Protein AF-A0A3D3K4V1-F1 (afdb_monomer_lite)

Sequence (475 aa):
MKRNLATLALAALLCLAAACSKDDTPRWQLPTEELTGKTLVVTLNGDRLERGSAQLALSAGSTATLALRGVVNGYASIEVPVALSRLADGGTGFAGSRALPAPALTRTDASAEGPATFDLEVEGRLAADGEEAPAQIGLTLRLTTEGSGGLTGEWPLSRTIYASADRTDAIADRAPLRLVWSAADPAAPNAGQLAKLGSVLGSRLLGEVLASVTLEADGNLTASYHPGLVTDRMRHPETGEWVSTREFMEQSGGTELFGDELSYWIFQALFSTTPTVDPYPRRWIASPRGLVTWYVADGRIYLLPDTERIVRQATGDDALAGSILALLRNLREMDDEALRTTIGELGESLGADLSGIEPALLREVLGWLDTGIPMRYEQQADGLKLYVDRTMAEPFMRAVLGFMPQLDRLFGELAAQKPMMGMIFYLLGFENFTALQGIWTDNTADFELALHFGGPAAEASRLAAPLPRPTDAGD

Foldseek 3Di:
DVVVVVVVVVVVVVVVPPPPDDDDQDPDDFDPDKAAAQQEWEDEQNHTDRDWIWGWADDDRQKIWIWIAPPDFLDRIEIWIWGWDQDPQRKIKIWTKAFFPFGFHPDPYRHDPDDGQKIKIKIWIDHHPPDRDHIYIYIYIFGDCQWCVPVAFKFFQFWFFAPDLVDLVHGDPFQQKAWDWAWPDPVDFAQRLVRSLCSQLVSQQCLQFFTIWGCHRRQKIKTFTDPDGDLQWDQDPPQRDIDGLVVVCVVVVVCVVQVDSVSVSSVCSRPPSPRTHDYDDDHTDMDDIPQWGWTDDPQWIFTAGPLLVVLCVVVVDPVSSVVVVVVLVCLQVDDQVVNQVVQVVVCVVLVFPQNLQGSVLVNVVSSCNRRGDIWHWDDDPWWIKTKDWLVSCVSVCSRQLRCFVVVQVVLVVVCVVPVVSCCVCVSSRHDGSNVVVCNSPPITDITMIMRHTTDPPPVVVVVPDPDDDPPPPDD

Secondary structure (DSSP, 8-state):
-THHHHHHHHHHHHGGGS--SSS--------SSPEEGGGEEEEETTEEESS-EEEEEEEETTEEEEEEES-STTBSEEEEEEEEEE-TTS-EEEEEEEEE-S-BTT-S----SSS-SEEEEEEEEEPPTT----EEEEEEEEE-HHHHTT--EEEEBP-B-EEETTEEEEE-TT-SEEEEEEESSTTS--SHHHHHHHHHHHHHHHHHHEEEEEE-TTSBEEEEE-SS---SEEE-TTT--EEEHHHHHHHHTHHHHHSSHHHHHHHHHHH---SB--PPS---EEPPTTSEEEEEETTEEEEEE-HHHHHHHHHS-HHHHHHHHHHHHHHHH--HHHHHHHHHHHHHHHT---TT--HHHHHHHHHHHHH-EEEEEEEETTEEEEEEEHHHHHHHHHHHHHTHHHHHHHHHHHHTT-GGGGGHHHHHTSS-TTHHHHHHHHSEEEEEEEEEEE-HHHHHHHHTSPPPPPP----

pLDDT: mean 84.17, std 16.2, range [28.75, 98.0]

Radius of gyration: 28.07 Å; chains: 1; bounding box: 81×47×78 Å

Structure (mmCIF, N/CA/C/O backbone):
data_AF-A0A3D3K4V1-F1
#
_entry.id   AF-A0A3D3K4V1-F1
#
loop_
_atom_site.group_PDB
_atom_site.id
_atom_site.type_symbol
_atom_site.label_atom_id
_atom_site.label_alt_id
_atom_site.label_comp_id
_atom_site.label_asym_id
_atom_site.label_entity_id
_atom_site.label_seq_id
_atom_site.pdbx_PDB_ins_code
_atom_site.Cartn_x
_atom_site.Cartn_y
_atom_site.Cartn_z
_atom_site.occupancy
_atom_site.B_iso_or_equiv
_atom_site.auth_seq_id
_atom_site.auth_comp_id
_atom_site.auth_asym_id
_atom_site.auth_atom_id
_atom_site.pdbx_PDB_model_num
ATOM 1 N N . MET A 1 1 ? -4.622 -23.208 23.877 1.00 39.91 1 MET A N 1
ATOM 2 C CA . MET A 1 1 ? -5.216 -21.920 24.314 1.00 39.91 1 MET A CA 1
ATOM 3 C C . MET A 1 1 ? -6.752 -21.933 24.454 1.00 39.91 1 MET A C 1
ATOM 5 O O . MET A 1 1 ? -7.332 -20.884 24.673 1.00 39.91 1 MET A O 1
ATOM 9 N N . LYS A 1 2 ? -7.436 -23.095 24.459 1.00 30.39 2 LYS A N 1
ATOM 10 C CA . LYS A 1 2 ? -8.906 -23.190 24.648 1.00 30.39 2 LYS A CA 1
ATOM 11 C C . LYS A 1 2 ? -9.400 -22.974 26.096 1.00 30.39 2 LYS A C 1
ATOM 13 O O . LYS A 1 2 ? -10.595 -22.827 26.311 1.00 30.39 2 LYS A O 1
ATOM 18 N N . ARG A 1 3 ? -8.502 -22.957 27.093 1.00 28.75 3 ARG A N 1
ATOM 19 C CA . ARG A 1 3 ? -8.865 -22.856 28.523 1.00 28.75 3 ARG A CA 1
ATOM 20 C C . ARG A 1 3 ? -9.241 -21.444 28.987 1.00 28.75 3 ARG A C 1
ATOM 22 O O . ARG A 1 3 ? -9.961 -21.358 29.968 1.00 28.75 3 ARG A O 1
ATOM 29 N N . ASN A 1 4 ? -8.840 -20.388 28.271 1.00 41.97 4 ASN A N 1
ATOM 30 C CA . ASN A 1 4 ? -9.116 -19.005 28.690 1.00 41.97 4 ASN A CA 1
ATOM 31 C C . ASN A 1 4 ? -10.457 -18.467 28.157 1.00 41.97 4 ASN A C 1
ATOM 33 O O . ASN A 1 4 ? -11.107 -17.687 28.848 1.00 41.97 4 ASN A O 1
ATOM 37 N N . LEU A 1 5 ? -10.920 -18.944 26.990 1.00 34.34 5 LEU A N 1
ATOM 38 C CA . LEU A 1 5 ? -12.242 -18.592 26.445 1.00 34.34 5 LEU A CA 1
ATOM 39 C C . LEU A 1 5 ? -13.384 -19.146 27.312 1.00 34.34 5 LEU A C 1
ATOM 41 O O . LEU A 1 5 ? -14.386 -18.475 27.540 1.00 34.34 5 LEU A O 1
ATOM 45 N N . ALA A 1 6 ? -13.214 -20.363 27.839 1.00 36.06 6 ALA A N 1
ATOM 46 C CA . ALA A 1 6 ? -14.220 -20.996 28.685 1.00 36.06 6 ALA A CA 1
ATOM 47 C C . ALA A 1 6 ? -14.369 -20.289 30.043 1.00 36.06 6 ALA A C 1
ATOM 49 O O . ALA A 1 6 ? -15.479 -20.204 30.549 1.00 36.06 6 ALA A O 1
ATOM 50 N N . THR A 1 7 ? -13.292 -19.742 30.620 1.00 37.75 7 THR A N 1
ATOM 51 C CA . THR A 1 7 ? -13.341 -19.013 31.901 1.00 37.75 7 THR A CA 1
ATOM 52 C C . THR A 1 7 ? -13.956 -17.615 31.792 1.00 37.75 7 THR A C 1
ATOM 54 O O . THR A 1 7 ? -14.625 -17.195 32.731 1.00 37.75 7 THR A O 1
ATOM 57 N N . LEU A 1 8 ? -13.807 -16.924 30.655 1.00 38.31 8 LEU A N 1
ATOM 58 C CA . LEU A 1 8 ? -14.455 -15.625 30.405 1.00 38.31 8 LEU A CA 1
ATOM 59 C C . LEU A 1 8 ? -15.948 -15.774 30.068 1.00 38.31 8 LEU A C 1
ATOM 61 O O . LEU A 1 8 ? -16.773 -15.034 30.598 1.00 38.31 8 LEU A O 1
ATOM 65 N N . ALA A 1 9 ? -16.323 -16.803 29.298 1.00 38.81 9 ALA A N 1
ATOM 66 C CA . ALA A 1 9 ? -17.731 -17.136 29.071 1.00 38.81 9 ALA A CA 1
ATOM 67 C C . ALA A 1 9 ? -18.440 -17.609 30.359 1.00 38.81 9 ALA A C 1
ATOM 69 O O . ALA A 1 9 ? -19.627 -17.344 30.547 1.00 38.81 9 ALA A O 1
ATOM 70 N N . LEU A 1 10 ? -17.717 -18.261 31.282 1.00 37.09 10 LEU A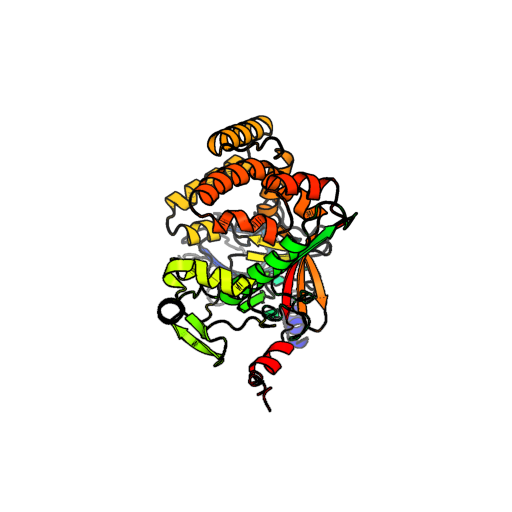 N 1
ATOM 71 C CA . LEU A 1 10 ? -18.266 -18.674 32.578 1.00 37.09 10 LEU A CA 1
ATOM 72 C C . LEU A 1 10 ? -18.475 -17.485 33.530 1.00 37.09 10 LEU A C 1
ATOM 74 O O . LEU A 1 10 ? -19.445 -17.490 34.282 1.00 37.09 10 LEU A O 1
ATOM 78 N N . ALA A 1 11 ? -17.632 -16.447 33.465 1.00 41.31 11 ALA A N 1
ATOM 79 C CA . ALA A 1 11 ? -17.837 -15.204 34.215 1.00 41.31 11 ALA A CA 1
ATOM 80 C C . ALA A 1 11 ? -19.064 -14.421 33.707 1.00 41.31 11 ALA A C 1
ATOM 82 O O . ALA A 1 11 ? -19.835 -13.907 34.513 1.00 41.31 11 ALA A O 1
ATOM 83 N N . ALA A 1 12 ? -19.310 -14.425 32.390 1.00 39.03 12 ALA A N 1
ATOM 84 C CA . ALA A 1 12 ? -20.518 -13.847 31.797 1.00 39.03 12 ALA A CA 1
ATOM 85 C C . ALA A 1 12 ? -21.800 -14.636 32.147 1.00 39.03 12 ALA A C 1
ATOM 87 O O . ALA A 1 12 ? -22.856 -14.035 32.343 1.00 39.03 12 ALA A O 1
ATOM 88 N N . LEU A 1 13 ? -21.722 -15.969 32.291 1.00 37.84 13 LEU A N 1
ATOM 89 C CA . LEU A 1 13 ? -22.873 -16.797 32.682 1.00 37.84 13 LEU A CA 1
ATOM 90 C C . LEU A 1 13 ? -23.187 -16.768 34.190 1.00 37.84 13 LEU A C 1
ATOM 92 O O . LEU A 1 13 ? -24.353 -16.873 34.567 1.00 37.84 13 LEU A O 1
ATOM 96 N N . LEU A 1 14 ? -22.188 -16.612 35.067 1.00 37.00 14 LEU A N 1
ATOM 97 C CA . LEU A 1 14 ? -22.396 -16.580 36.526 1.00 37.00 14 LEU A CA 1
ATOM 98 C C . LEU A 1 14 ? -23.044 -15.278 37.032 1.00 37.00 14 LEU A C 1
ATOM 100 O O . LEU A 1 14 ? -23.601 -15.271 38.129 1.00 37.00 14 LEU A O 1
ATOM 104 N N . CYS A 1 15 ? -23.073 -14.213 36.225 1.00 41.66 15 CYS A N 1
ATOM 105 C CA . CYS A 1 15 ? -23.812 -12.984 36.539 1.00 41.66 15 CYS A CA 1
ATOM 106 C C . CYS A 1 15 ? -25.320 -13.058 36.221 1.00 41.66 15 CYS A C 1
ATOM 108 O O . CYS A 1 15 ? -26.072 -12.193 36.665 1.00 41.66 15 CYS A O 1
ATOM 110 N N . LEU A 1 16 ? -25.795 -14.091 35.510 1.00 40.66 16 LEU A N 1
ATOM 111 C CA . LEU A 1 16 ? -27.206 -14.226 35.110 1.00 40.66 16 LEU A CA 1
ATOM 112 C C . LEU A 1 16 ? -28.097 -14.946 36.143 1.00 40.66 16 LEU A C 1
ATOM 114 O O . LEU A 1 16 ? -29.303 -15.044 35.937 1.00 40.66 16 LEU A O 1
ATOM 118 N N . ALA A 1 17 ? -27.547 -15.419 37.269 1.00 36.41 17 ALA A N 1
ATOM 119 C CA . ALA A 1 17 ? -28.298 -16.195 38.267 1.00 36.41 17 ALA A CA 1
ATOM 120 C C . ALA A 1 17 ? -28.606 -15.455 39.588 1.00 36.41 17 ALA A C 1
ATOM 122 O O . ALA A 1 17 ? -29.159 -16.062 40.503 1.00 36.41 17 ALA A O 1
ATOM 123 N N . ALA A 1 18 ? -28.294 -14.159 39.706 1.00 39.25 18 ALA A N 1
ATOM 124 C CA . ALA A 1 18 ? -28.494 -13.391 40.946 1.00 39.25 18 ALA A CA 1
ATOM 125 C C . ALA A 1 18 ? -29.412 -12.159 40.806 1.00 39.25 18 ALA A C 1
ATOM 127 O O . ALA A 1 18 ? -29.400 -11.291 41.672 1.00 39.25 18 ALA A O 1
ATOM 128 N N . ALA A 1 19 ? -30.231 -12.072 39.755 1.00 37.25 19 ALA A N 1
ATOM 129 C CA . ALA A 1 19 ? -31.136 -10.938 39.539 1.00 37.25 19 ALA A CA 1
ATOM 130 C C . ALA A 1 19 ? -32.612 -11.362 39.608 1.00 37.25 19 ALA A C 1
ATOM 132 O O . ALA A 1 19 ? -33.355 -11.308 38.633 1.00 37.25 19 ALA A O 1
ATOM 133 N N . CYS A 1 20 ? -33.038 -11.795 40.792 1.00 39.34 20 CYS A N 1
ATOM 134 C CA . CYS A 1 20 ? -34.442 -11.776 41.200 1.00 39.34 20 CYS A CA 1
ATOM 135 C C . CYS A 1 20 ? -34.525 -11.287 42.651 1.00 39.34 20 CYS A C 1
ATOM 137 O O . CYS A 1 20 ? -34.923 -12.017 43.555 1.00 39.34 20 CYS A O 1
ATOM 139 N N . SER A 1 21 ? -34.154 -10.027 42.874 1.00 33.88 21 SER A N 1
ATOM 140 C CA . SER A 1 21 ? -34.703 -9.235 43.974 1.00 33.88 21 SER A CA 1
ATOM 141 C C . SER A 1 21 ? -35.301 -7.959 43.394 1.00 33.88 21 SER A C 1
ATOM 143 O O . SER A 1 21 ? -34.698 -7.306 42.546 1.00 33.88 21 SER A O 1
ATOM 145 N N . LYS A 1 22 ? -36.530 -7.669 43.814 1.00 38.00 22 LYS A N 1
ATOM 146 C CA . LYS A 1 22 ? -37.326 -6.512 43.407 1.00 38.00 22 LYS A CA 1
ATOM 147 C C . LYS A 1 22 ? -36.603 -5.192 43.719 1.00 38.00 22 LYS A C 1
ATOM 149 O O . LYS A 1 22 ? -36.006 -5.074 44.782 1.00 38.00 22 LYS A O 1
ATOM 154 N N . ASP A 1 23 ? -36.773 -4.232 42.809 1.00 43.50 23 ASP A N 1
ATOM 155 C CA . ASP A 1 23 ? -36.660 -2.775 42.997 1.00 43.50 23 ASP A CA 1
ATOM 156 C C . ASP A 1 23 ? -35.289 -2.098 43.173 1.00 43.50 23 ASP A C 1
ATOM 158 O O . ASP A 1 23 ? -35.209 -1.094 43.865 1.00 43.50 23 ASP A O 1
ATOM 162 N N . ASP A 1 24 ? -34.245 -2.511 42.448 1.00 44.50 24 ASP A N 1
ATOM 163 C CA . ASP A 1 24 ? -33.075 -1.638 42.224 1.00 44.50 24 ASP A CA 1
ATOM 164 C C . ASP A 1 24 ? -32.490 -1.850 40.818 1.00 44.50 24 ASP A C 1
ATOM 166 O O . ASP A 1 24 ? -31.504 -2.558 40.620 1.00 44.50 24 ASP A O 1
ATOM 170 N N . THR A 1 25 ? -33.095 -1.245 39.791 1.00 51.69 25 THR A N 1
ATOM 171 C CA . THR A 1 25 ? -32.371 -1.042 38.524 1.00 51.69 25 THR A CA 1
ATOM 172 C C . THR A 1 25 ? -31.209 -0.084 38.792 1.00 51.69 25 THR A C 1
ATOM 174 O O . THR A 1 25 ? -31.478 1.054 39.194 1.00 51.69 25 THR A O 1
ATOM 177 N N . PRO A 1 26 ? -29.942 -0.485 38.563 1.00 56.53 26 PRO A N 1
ATOM 178 C CA . PRO A 1 26 ? -28.805 0.406 38.745 1.00 56.53 26 PRO A CA 1
ATOM 179 C C . PRO A 1 26 ? -29.003 1.663 37.894 1.00 56.53 26 PRO A C 1
ATOM 181 O O . PRO A 1 26 ? -29.181 1.577 36.678 1.00 56.53 26 PRO A O 1
ATOM 184 N N . ARG A 1 27 ? -29.003 2.842 38.524 1.00 73.50 27 ARG A N 1
ATOM 185 C CA . ARG A 1 27 ? -28.982 4.114 37.795 1.00 73.50 27 ARG A CA 1
ATOM 186 C C . ARG A 1 27 ? -27.557 4.356 37.315 1.00 73.50 27 ARG A C 1
ATOM 188 O O . ARG A 1 27 ? -26.723 4.835 38.076 1.00 73.50 27 ARG A O 1
ATOM 195 N N . TRP A 1 28 ? -27.278 3.977 36.074 1.00 83.94 28 TRP A N 1
ATOM 196 C CA . TRP A 1 28 ? -26.013 4.287 35.413 1.00 83.94 28 TRP A CA 1
ATOM 197 C C . TRP A 1 28 ? -25.963 5.773 35.053 1.00 83.94 28 TRP A C 1
ATOM 199 O O . TRP A 1 28 ? -26.893 6.289 34.431 1.00 83.94 28 TRP A O 1
ATOM 209 N N . GLN A 1 29 ? -24.881 6.454 35.420 1.00 82.50 29 GLN A N 1
ATOM 210 C CA . GLN A 1 29 ? -24.573 7.804 34.954 1.00 82.50 29 GLN A CA 1
ATOM 211 C C . GLN A 1 29 ? -23.515 7.697 33.861 1.00 82.50 29 GLN A C 1
ATOM 213 O O . GLN A 1 29 ? -22.362 7.367 34.120 1.00 82.50 29 GLN A O 1
ATOM 218 N N . LEU A 1 30 ? -23.946 7.908 32.619 1.00 89.12 30 LEU A N 1
ATOM 219 C CA . LEU A 1 30 ? -23.091 7.866 31.436 1.00 89.12 30 LEU A CA 1
ATOM 220 C C . LEU A 1 30 ? -22.935 9.292 30.882 1.00 89.12 30 LEU A C 1
ATOM 222 O O . LEU A 1 30 ? -23.873 10.086 31.013 1.00 89.12 30 LEU A O 1
ATOM 226 N N . PRO A 1 31 ? -21.793 9.631 30.258 1.00 87.38 31 PRO A N 1
ATOM 227 C CA . PRO A 1 31 ? -21.615 10.915 29.593 1.00 87.38 31 PRO A CA 1
ATOM 228 C C . PRO A 1 31 ? -22.688 11.120 28.523 1.00 87.38 31 PRO A C 1
ATOM 230 O O . PRO A 1 31 ? -22.883 10.263 27.664 1.00 87.38 31 PRO A O 1
ATOM 233 N N . THR A 1 32 ? -23.392 12.251 28.572 1.00 84.94 32 THR A N 1
ATOM 234 C CA . THR A 1 32 ? -24.383 12.610 27.547 1.00 84.94 32 THR A CA 1
ATOM 235 C C . THR A 1 32 ? -23.737 13.249 26.323 1.00 84.94 32 THR A C 1
ATOM 237 O O . THR A 1 32 ? -24.266 13.141 25.218 1.00 84.94 32 THR A O 1
ATOM 240 N N . GLU A 1 33 ? -22.600 13.914 26.525 1.00 89.75 33 GLU A N 1
ATOM 241 C CA . GLU A 1 33 ? -21.809 14.527 25.462 1.00 89.75 33 GLU A CA 1
ATOM 242 C C . GLU A 1 33 ? -20.848 13.521 24.825 1.00 89.75 33 GLU A C 1
ATOM 244 O O . GLU A 1 33 ? -20.424 12.541 25.442 1.00 89.75 33 GLU A O 1
ATOM 249 N N . GLU A 1 34 ? -20.501 13.781 23.568 1.00 93.31 34 GLU A N 1
ATOM 250 C CA . GLU A 1 34 ? -19.510 13.001 22.843 1.00 93.31 34 GLU A CA 1
ATOM 251 C C . GLU A 1 34 ? -18.104 13.259 23.405 1.00 93.31 34 GLU A C 1
ATOM 253 O O . GLU A 1 34 ? -17.648 14.397 23.539 1.00 93.31 34 GLU A O 1
ATOM 258 N N . LEU A 1 35 ? -17.407 12.179 23.748 1.00 93.44 35 LEU A N 1
ATOM 259 C CA . LEU A 1 35 ? -16.070 12.208 24.322 1.00 93.44 35 LEU A CA 1
ATOM 260 C C . LEU A 1 35 ? -15.046 12.404 23.205 1.00 93.44 35 LEU A C 1
ATOM 262 O O . LEU A 1 35 ? -15.032 11.650 22.230 1.00 93.44 35 LEU A O 1
ATOM 266 N N . THR A 1 36 ? -14.174 13.400 23.355 1.00 93.12 36 THR A N 1
ATOM 267 C CA . THR A 1 36 ? -13.141 13.751 22.370 1.00 93.12 36 THR A CA 1
ATOM 268 C C . THR A 1 36 ? -11.932 14.393 23.046 1.00 93.12 36 THR A C 1
ATOM 270 O O . THR A 1 36 ? -12.027 14.970 24.133 1.00 93.12 36 THR A O 1
ATOM 273 N N . GLY A 1 37 ? -10.771 14.328 22.390 1.00 88.56 37 GLY A N 1
ATOM 274 C CA . GLY A 1 37 ? -9.574 15.051 22.818 1.00 88.56 37 GLY A CA 1
ATOM 275 C C . GLY A 1 37 ? -9.216 14.793 24.285 1.00 88.56 37 GLY A C 1
ATOM 276 O O . GLY A 1 37 ? -8.875 13.682 24.664 1.00 88.56 37 GLY A O 1
ATOM 277 N N . LYS A 1 38 ? -9.296 15.821 25.138 1.00 89.19 38 LYS A N 1
ATOM 278 C CA . LYS A 1 38 ? -8.874 15.728 26.548 1.00 89.19 38 LYS A CA 1
ATOM 279 C C . LYS A 1 38 ? -9.794 14.886 27.434 1.00 89.19 38 LYS A C 1
ATOM 281 O O . LYS A 1 38 ? -9.351 14.478 28.503 1.00 89.19 38 LYS A O 1
ATOM 286 N N . THR A 1 39 ? -11.042 14.641 27.032 1.00 91.19 39 THR A N 1
ATOM 287 C CA . THR A 1 39 ? -12.003 13.842 27.817 1.00 91.19 39 THR A CA 1
ATOM 288 C C . THR A 1 39 ? -11.950 12.354 27.474 1.00 91.19 39 THR A C 1
ATOM 290 O O . THR A 1 39 ? -12.631 11.552 28.114 1.00 91.19 39 THR A O 1
ATOM 293 N N . LEU A 1 40 ? -11.112 11.974 26.502 1.00 94.94 40 LEU A N 1
ATOM 294 C CA . LEU A 1 40 ? -11.027 10.626 25.967 1.00 94.94 40 LEU A CA 1
ATOM 295 C C . LEU A 1 40 ? -9.571 10.176 25.804 1.00 94.94 40 LEU A C 1
ATOM 297 O O . LEU A 1 40 ? -8.727 10.865 25.242 1.00 94.94 40 LEU A O 1
ATOM 301 N N . VAL A 1 41 ? -9.286 8.963 26.254 1.00 96.25 41 VAL A N 1
ATOM 302 C CA . VAL A 1 41 ? -8.059 8.235 25.949 1.00 96.25 41 VAL A CA 1
ATOM 303 C C . VAL A 1 41 ? -8.452 6.954 25.235 1.00 96.25 41 VAL A C 1
ATOM 305 O O . VAL A 1 41 ? -9.040 6.070 25.854 1.00 96.25 41 VAL A O 1
ATOM 308 N N . VAL A 1 42 ? -8.104 6.837 23.953 1.00 95.94 42 VAL A N 1
ATOM 309 C CA . VAL A 1 42 ? -8.292 5.597 23.191 1.00 95.94 42 VAL A CA 1
ATOM 310 C C . VAL A 1 42 ? -6.949 4.936 22.926 1.00 95.94 42 VAL A C 1
ATOM 312 O O . VAL A 1 42 ? -5.974 5.600 22.569 1.00 95.94 42 VAL A O 1
ATOM 315 N N . THR A 1 43 ? -6.908 3.618 23.079 1.00 94.81 43 THR A N 1
ATOM 316 C CA . THR A 1 43 ? -5.810 2.777 22.603 1.00 94.81 43 THR A CA 1
ATOM 317 C C . THR A 1 43 ? -6.354 1.720 21.652 1.00 94.81 43 THR A C 1
ATOM 319 O O . THR A 1 43 ? -7.401 1.139 21.919 1.00 94.81 43 THR A O 1
ATOM 322 N N . LEU A 1 44 ? -5.656 1.471 20.548 1.00 93.75 44 LEU A N 1
ATOM 323 C CA . LEU A 1 44 ? -5.959 0.416 19.587 1.00 93.75 44 LEU A CA 1
ATOM 324 C C . LEU A 1 44 ? -4.765 -0.530 19.520 1.00 93.75 44 LEU A C 1
ATOM 326 O O . LEU A 1 44 ? -3.671 -0.124 19.140 1.00 93.75 44 LEU A O 1
ATOM 330 N N . ASN A 1 45 ? -4.962 -1.779 19.942 1.00 93.44 45 ASN A N 1
ATOM 331 C CA . ASN A 1 45 ? -3.909 -2.793 20.071 1.00 93.44 45 ASN A CA 1
ATOM 332 C C . ASN A 1 45 ? -2.695 -2.311 20.884 1.00 93.44 45 ASN A C 1
ATOM 334 O O . ASN A 1 45 ? -1.558 -2.680 20.605 1.00 93.44 45 ASN A O 1
ATOM 338 N N . GLY A 1 46 ? -2.948 -1.475 21.896 1.00 88.19 46 GLY A N 1
ATOM 339 C CA . GLY A 1 46 ? -1.927 -0.879 22.760 1.00 88.19 46 GLY A CA 1
ATOM 340 C C . GLY A 1 46 ? -1.375 0.467 22.278 1.00 88.19 46 GLY A C 1
ATOM 341 O O . GLY A 1 46 ? -0.789 1.187 23.084 1.00 88.19 46 GLY A O 1
ATOM 342 N N . ASP A 1 47 ? -1.613 0.855 21.023 1.00 88.88 47 ASP A N 1
ATOM 343 C CA . ASP A 1 47 ? -1.170 2.142 20.485 1.00 88.88 47 ASP A CA 1
ATOM 344 C C . ASP A 1 47 ? -2.176 3.243 20.835 1.00 88.88 47 ASP A C 1
ATOM 346 O O . ASP A 1 47 ? -3.370 3.130 20.549 1.00 88.88 47 ASP A O 1
ATOM 350 N N . ARG A 1 48 ? -1.710 4.330 21.457 1.00 90.19 48 ARG A N 1
ATOM 351 C CA . ARG A 1 48 ? -2.559 5.488 21.761 1.00 90.19 48 ARG A CA 1
ATOM 352 C C . ARG A 1 48 ? -2.988 6.183 20.468 1.00 90.19 48 ARG A C 1
ATOM 354 O O . ARG A 1 48 ? -2.156 6.478 19.612 1.00 90.19 48 ARG A O 1
ATOM 361 N N . LEU A 1 49 ? -4.280 6.474 20.359 1.00 87.69 49 LEU A N 1
ATOM 362 C CA . LEU A 1 49 ? -4.839 7.242 19.254 1.00 87.69 49 LEU A CA 1
ATOM 363 C C . LEU A 1 49 ? -5.007 8.707 19.657 1.00 87.69 49 LEU A C 1
ATOM 365 O O . LEU A 1 49 ? -5.529 9.015 20.726 1.00 87.69 49 LEU A O 1
ATOM 369 N N . GLU A 1 50 ? -4.596 9.602 18.763 1.00 83.38 50 GLU A N 1
ATOM 370 C CA . GLU A 1 50 ? -4.743 11.058 18.914 1.00 83.38 50 GLU A CA 1
ATOM 371 C C . GLU A 1 50 ? -5.999 11.594 18.202 1.00 83.38 50 GLU A C 1
ATOM 373 O O . GLU A 1 50 ? -6.217 12.801 18.115 1.00 83.38 50 GLU A O 1
ATOM 378 N N . ARG A 1 51 ? -6.832 10.691 17.667 1.00 85.12 51 ARG A N 1
ATOM 379 C CA . ARG A 1 51 ? -8.035 11.015 16.898 1.00 85.12 51 ARG A CA 1
ATOM 380 C C . ARG A 1 51 ? -9.217 10.132 17.278 1.00 85.12 51 ARG A C 1
ATOM 382 O O . ARG A 1 51 ? -9.056 9.077 17.889 1.00 85.12 51 ARG A O 1
ATOM 389 N N . GLY A 1 52 ? -10.384 10.566 16.819 1.00 90.25 52 GLY A N 1
ATOM 390 C CA . GLY A 1 52 ? -11.648 9.867 16.976 1.00 90.25 52 GLY A CA 1
ATOM 391 C C . GLY A 1 52 ? -12.447 10.330 18.188 1.00 90.25 52 GLY A C 1
ATOM 392 O O . GLY A 1 52 ? -11.997 11.139 19.004 1.00 90.25 52 GLY A O 1
ATOM 393 N N . SER A 1 53 ? -13.669 9.823 18.264 1.00 95.12 53 SER A N 1
ATOM 394 C CA . SER A 1 53 ? -14.630 10.151 19.306 1.00 95.12 53 SER A CA 1
ATOM 395 C C . SER A 1 53 ? -15.359 8.909 19.798 1.00 95.12 53 SER A C 1
ATOM 397 O O . SER A 1 53 ? -15.380 7.865 19.132 1.00 95.12 53 SER A O 1
ATOM 399 N N . ALA A 1 54 ? -15.947 9.029 20.985 1.00 96.56 54 ALA A N 1
ATOM 400 C CA . ALA A 1 54 ? -16.750 7.980 21.585 1.00 96.56 54 ALA A CA 1
ATOM 401 C C . ALA A 1 54 ? -18.009 8.555 22.240 1.00 96.56 54 ALA A C 1
ATOM 403 O O . ALA A 1 54 ? -17.948 9.555 22.950 1.00 96.56 54 ALA A O 1
ATOM 404 N N . GLN A 1 55 ? -19.144 7.887 22.068 1.00 96.06 55 GLN A N 1
ATOM 405 C CA . GLN A 1 55 ? -20.376 8.205 22.782 1.00 96.06 55 GLN A CA 1
ATOM 406 C C . GLN A 1 55 ? -20.988 6.925 23.338 1.00 96.06 55 GLN A C 1
ATOM 408 O O . GLN A 1 55 ? -21.103 5.927 22.630 1.00 96.06 55 GLN A O 1
ATOM 413 N N . LEU A 1 56 ? -21.381 6.950 24.609 1.00 95.00 56 LEU A N 1
ATOM 414 C CA . LEU A 1 56 ? -21.962 5.800 25.288 1.00 95.00 56 LEU A CA 1
ATOM 415 C C . LEU A 1 56 ? -23.426 6.091 25.624 1.00 95.00 56 LEU A C 1
ATOM 417 O O . LEU A 1 56 ? -23.721 6.989 26.407 1.00 95.00 56 LEU A O 1
ATOM 421 N N . ALA A 1 57 ? -24.341 5.321 25.044 1.00 93.56 57 ALA A N 1
ATOM 422 C CA . ALA A 1 57 ? -25.777 5.481 25.240 1.00 93.56 57 ALA A CA 1
ATOM 423 C C . ALA A 1 57 ? -26.358 4.262 25.960 1.00 93.56 57 ALA A C 1
ATOM 425 O O . ALA A 1 57 ? -26.175 3.128 25.520 1.00 93.56 57 ALA A O 1
ATOM 426 N N . LEU A 1 58 ? -27.072 4.481 27.068 1.00 93.44 58 LEU A N 1
ATOM 427 C CA . LEU A 1 58 ? -27.731 3.397 27.797 1.00 93.44 58 LEU A CA 1
ATOM 428 C C . LEU A 1 58 ? -28.820 2.767 26.919 1.00 93.44 58 LEU A C 1
ATOM 430 O O . LEU A 1 58 ? -29.668 3.477 26.381 1.00 93.44 58 LEU A O 1
ATOM 434 N N . SER A 1 59 ? -28.816 1.439 26.810 1.00 88.44 59 SER A N 1
ATOM 435 C CA . SER A 1 59 ? -29.804 0.697 26.024 1.00 88.44 59 SER A CA 1
ATOM 436 C C . SER A 1 59 ? -30.887 0.118 26.935 1.00 88.44 59 SER A C 1
ATOM 438 O O . SER A 1 59 ? -32.041 0.536 26.867 1.00 88.44 59 SER A O 1
ATOM 440 N N . ALA A 1 60 ? -30.524 -0.811 27.828 1.00 86.50 60 ALA A N 1
ATOM 441 C CA . ALA A 1 60 ? -31.435 -1.383 28.823 1.00 86.50 60 ALA A CA 1
ATOM 442 C C . ALA A 1 60 ? -30.674 -2.058 29.977 1.00 86.50 60 ALA A C 1
ATOM 444 O O . ALA A 1 60 ? -29.702 -2.779 29.752 1.00 86.50 60 ALA A O 1
ATOM 445 N N . GLY A 1 61 ? -31.140 -1.894 31.218 1.00 87.06 61 GLY A N 1
ATOM 446 C CA . GLY A 1 61 ? -30.543 -2.556 32.385 1.00 87.06 61 GLY A CA 1
ATOM 447 C C . GLY A 1 61 ? -29.051 -2.239 32.526 1.00 87.06 61 GLY A C 1
ATOM 448 O O . GLY A 1 61 ? -28.683 -1.081 32.684 1.00 87.06 61 GLY A O 1
ATOM 449 N N . SER A 1 62 ? -28.200 -3.262 32.449 1.00 92.38 62 SER A N 1
ATOM 450 C CA . SER A 1 62 ? -26.732 -3.136 32.474 1.00 92.38 62 SER A CA 1
ATOM 451 C C . SER A 1 62 ? -26.107 -3.244 31.079 1.00 92.38 62 SER A C 1
ATOM 453 O O . SER A 1 62 ? -25.010 -3.775 30.937 1.00 92.38 62 SER A O 1
ATOM 455 N N . THR A 1 63 ? -26.811 -2.792 30.041 1.00 93.56 63 THR A N 1
ATOM 456 C CA . THR A 1 63 ? -26.314 -2.769 28.658 1.00 93.56 63 THR A CA 1
ATOM 457 C C . THR A 1 63 ? -26.370 -1.361 28.085 1.00 93.56 63 THR A C 1
ATOM 459 O O . THR A 1 63 ? -27.314 -0.603 28.333 1.00 93.56 63 THR A O 1
ATOM 462 N N . ALA A 1 64 ? -25.351 -1.019 27.309 1.00 94.75 64 ALA A N 1
ATOM 463 C CA . ALA A 1 64 ? -25.228 0.237 26.592 1.00 94.75 64 ALA A CA 1
ATOM 464 C C . ALA A 1 64 ? -24.699 -0.018 25.178 1.00 94.75 64 ALA A C 1
ATOM 466 O O . ALA A 1 64 ? -24.213 -1.103 24.860 1.00 94.75 64 ALA A O 1
ATOM 467 N N . THR A 1 65 ? -24.785 0.997 24.334 1.00 95.69 65 THR A N 1
ATOM 468 C CA . THR A 1 65 ? -24.172 1.021 23.009 1.00 95.69 65 THR A CA 1
ATOM 469 C C . THR A 1 65 ? -23.060 2.056 23.013 1.00 95.69 65 THR A C 1
ATOM 471 O O . THR A 1 65 ? -23.288 3.213 23.367 1.00 95.69 65 THR A O 1
ATOM 474 N N . LEU A 1 66 ? -21.856 1.634 22.639 1.00 96.50 66 LEU A N 1
ATOM 475 C CA . LEU A 1 66 ? -20.699 2.496 22.453 1.00 96.50 66 LEU A CA 1
ATOM 476 C C . LEU A 1 66 ? -20.545 2.825 20.967 1.00 96.50 66 LEU A C 1
ATOM 478 O O . LEU A 1 66 ? -20.122 1.975 20.190 1.00 96.50 66 LEU A O 1
ATOM 482 N N . ALA A 1 67 ? -20.843 4.056 20.573 1.00 95.31 67 ALA A N 1
ATOM 483 C CA . ALA A 1 67 ? -20.546 4.560 19.240 1.00 95.31 67 ALA A CA 1
ATOM 484 C C . ALA A 1 67 ? -19.106 5.090 19.194 1.00 95.31 67 ALA A C 1
ATOM 486 O O . ALA A 1 67 ? -18.772 6.039 19.899 1.00 95.31 67 ALA A O 1
ATOM 487 N N . LEU A 1 68 ? -18.264 4.487 18.361 1.00 95.19 68 LEU A N 1
ATOM 488 C CA . LEU A 1 68 ? -16.907 4.923 18.033 1.00 95.19 68 LEU A CA 1
ATOM 489 C C . LEU A 1 68 ? -16.928 5.590 16.654 1.00 95.19 68 LEU A C 1
ATOM 491 O O . LEU A 1 68 ? -17.542 5.046 15.731 1.00 95.19 68 LEU A O 1
ATOM 495 N N . ARG A 1 69 ? -16.260 6.735 16.479 1.00 93.38 69 ARG A N 1
ATOM 496 C CA . ARG A 1 69 ? -16.168 7.418 15.171 1.00 93.38 69 ARG A CA 1
ATOM 497 C C . ARG A 1 69 ? -14.736 7.804 14.836 1.00 93.38 69 ARG A C 1
ATOM 499 O O . ARG A 1 69 ? -14.041 8.378 15.669 1.00 93.38 69 ARG A O 1
ATOM 506 N N . GLY A 1 70 ? -14.292 7.476 13.621 1.00 88.50 70 GLY A N 1
ATOM 507 C CA . GLY A 1 70 ? -12.932 7.783 13.152 1.00 88.50 70 GLY A CA 1
ATOM 508 C C . GLY A 1 70 ? -11.810 7.140 13.980 1.00 88.50 70 GLY A C 1
ATOM 509 O O . GLY A 1 70 ? -10.699 7.664 14.021 1.00 88.50 70 GLY A O 1
ATOM 510 N N . VAL A 1 71 ? -12.109 6.038 14.677 1.00 91.06 71 VAL A N 1
ATOM 511 C CA . VAL A 1 71 ? -11.170 5.362 15.585 1.00 91.06 71 VAL A CA 1
ATOM 512 C C . VAL A 1 71 ? -10.424 4.218 14.891 1.00 91.06 71 VAL A C 1
ATOM 514 O O . VAL A 1 71 ? -9.225 4.047 15.097 1.00 91.06 71 VAL A O 1
ATOM 517 N N . VAL A 1 72 ? -11.119 3.447 14.052 1.00 90.75 72 VAL A N 1
ATOM 518 C CA . VAL A 1 72 ? -10.543 2.330 13.290 1.00 90.75 72 VAL A CA 1
ATOM 519 C C . VAL A 1 72 ? -10.507 2.720 11.817 1.00 90.75 72 VAL A C 1
ATOM 521 O O . VAL A 1 72 ? -11.527 3.121 11.257 1.00 90.75 72 VAL A O 1
ATOM 524 N N . ASN A 1 73 ? -9.333 2.616 11.190 1.00 90.19 73 ASN A N 1
ATOM 525 C CA . ASN A 1 73 ? -9.163 2.968 9.783 1.00 90.19 73 ASN A CA 1
ATOM 526 C C . ASN A 1 73 ? -10.121 2.155 8.894 1.00 90.19 73 ASN A C 1
ATOM 528 O O . ASN A 1 73 ? -10.291 0.953 9.093 1.00 90.19 73 ASN A O 1
ATOM 532 N N . GLY A 1 74 ? -10.763 2.823 7.935 1.00 88.94 74 GLY A N 1
ATOM 533 C CA . GLY A 1 74 ? -11.759 2.201 7.062 1.00 88.94 74 GLY A CA 1
ATOM 534 C C . GLY A 1 74 ? -13.161 2.031 7.650 1.00 88.94 74 GLY A C 1
ATOM 535 O O . GLY A 1 74 ? -14.021 1.464 6.982 1.00 88.94 74 GLY A O 1
ATOM 536 N N . TYR A 1 75 ? -13.424 2.551 8.853 1.00 90.56 75 TYR A N 1
ATOM 537 C CA . TYR A 1 75 ? -14.770 2.618 9.425 1.00 90.56 75 TYR A CA 1
ATOM 538 C C . TYR A 1 75 ? -15.066 4.036 9.910 1.00 90.56 75 TYR A C 1
ATOM 540 O O . TYR A 1 75 ? -14.460 4.522 10.868 1.00 90.56 75 TYR A O 1
ATOM 548 N N . ALA A 1 76 ? -16.034 4.703 9.277 1.00 88.88 76 ALA A N 1
ATOM 549 C CA . ALA A 1 76 ? -16.467 6.025 9.721 1.00 88.88 76 ALA A CA 1
ATOM 550 C C . ALA A 1 76 ? -17.108 5.966 11.115 1.00 88.88 76 ALA A C 1
ATOM 552 O O . ALA A 1 76 ? -16.832 6.819 11.962 1.00 88.88 76 ALA A O 1
ATOM 553 N N . SER A 1 77 ? -17.930 4.940 11.370 1.00 91.62 77 SER A N 1
ATOM 554 C CA . SER A 1 77 ? -18.561 4.707 12.666 1.00 91.62 77 SER A CA 1
ATOM 555 C C . SER A 1 77 ? -18.761 3.219 12.965 1.00 91.62 77 SER A C 1
ATOM 557 O O . SER A 1 77 ? -19.056 2.429 12.071 1.00 91.62 77 SER A O 1
ATOM 559 N N . ILE A 1 78 ? -18.604 2.846 14.238 1.00 93.44 78 ILE A N 1
ATOM 560 C CA . ILE A 1 78 ? -18.828 1.495 14.757 1.00 93.44 78 ILE A CA 1
ATOM 561 C C . ILE A 1 78 ? -19.654 1.603 16.039 1.00 93.44 78 ILE A C 1
ATOM 563 O O . ILE A 1 78 ? -19.247 2.284 16.972 1.00 93.44 78 ILE A O 1
ATOM 567 N N . GLU A 1 79 ? -20.779 0.899 16.121 1.00 94.69 79 GLU A N 1
ATOM 568 C CA . GLU A 1 79 ? -21.606 0.837 17.339 1.00 94.69 79 GLU A CA 1
ATOM 569 C C . GLU A 1 79 ? -21.417 -0.500 18.068 1.00 94.69 79 GLU A C 1
ATOM 571 O O . GLU A 1 79 ? -21.875 -1.542 17.614 1.00 94.69 79 GLU A O 1
ATOM 576 N N . VAL A 1 80 ? -20.724 -0.527 19.195 1.00 95.50 80 VAL A N 1
ATOM 577 C CA . VAL A 1 80 ? -20.445 -1.773 19.915 1.00 95.50 80 VAL A CA 1
ATOM 578 C C . VAL A 1 80 ? -21.458 -1.951 21.047 1.00 95.50 80 VAL A C 1
ATOM 580 O O . VAL A 1 80 ? -21.537 -1.082 21.920 1.00 95.50 80 VAL A O 1
ATOM 583 N N . PRO A 1 81 ? -22.224 -3.055 21.090 1.00 95.81 81 PRO A N 1
ATOM 584 C CA . PRO A 1 81 ? -23.010 -3.382 22.270 1.00 95.81 81 PRO A CA 1
ATOM 585 C C . PRO A 1 81 ? -22.063 -3.746 23.419 1.00 95.81 81 PRO A C 1
ATOM 587 O O . PRO A 1 81 ? -21.205 -4.617 23.276 1.00 95.81 81 PRO A O 1
ATOM 590 N N . VAL A 1 82 ? -22.217 -3.084 24.565 1.00 97.19 82 VAL A N 1
ATOM 591 C CA . VAL A 1 82 ? -21.363 -3.277 25.743 1.00 97.19 82 VAL A CA 1
ATOM 592 C C . VAL A 1 82 ? -22.186 -3.583 26.990 1.00 97.19 82 VAL A C 1
ATOM 594 O O . VAL A 1 82 ? -23.276 -3.048 27.204 1.00 97.19 82 VAL A O 1
ATOM 597 N N . ALA A 1 83 ? -21.641 -4.443 27.843 1.00 96.75 83 ALA A N 1
ATOM 598 C CA . ALA A 1 83 ? -22.143 -4.697 29.182 1.00 96.75 83 ALA A CA 1
ATOM 599 C C . ALA A 1 83 ? -21.478 -3.742 30.178 1.00 96.75 83 ALA A C 1
ATOM 601 O O . ALA A 1 83 ? -20.267 -3.531 30.123 1.00 96.75 83 ALA A O 1
ATOM 602 N N . LEU A 1 84 ? -22.267 -3.186 31.095 1.00 95.88 84 LEU A N 1
ATOM 603 C CA . LEU A 1 84 ? -21.824 -2.273 32.145 1.00 95.88 84 LEU A CA 1
ATOM 604 C C . LEU A 1 84 ? -21.556 -3.028 33.452 1.00 95.88 84 LEU A C 1
ATOM 606 O O . LEU A 1 84 ? -22.289 -3.946 33.827 1.00 95.88 84 LEU A O 1
ATOM 610 N N . SER A 1 85 ? -20.531 -2.599 34.183 1.00 94.31 85 SER A N 1
ATOM 611 C CA . SER A 1 85 ? -20.171 -3.109 35.508 1.00 94.31 85 SER A CA 1
ATOM 612 C C . SER A 1 85 ? -19.715 -1.974 36.430 1.00 94.31 85 SER A C 1
ATOM 614 O O . SER A 1 85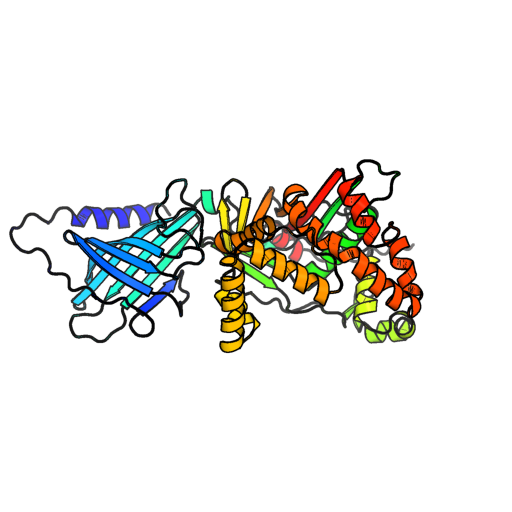 ? -19.207 -0.950 35.979 1.00 94.31 85 SER A O 1
ATOM 616 N N . ARG A 1 86 ? -19.909 -2.132 37.743 1.00 92.62 86 ARG A N 1
ATOM 617 C CA . ARG A 1 86 ? -19.352 -1.210 38.746 1.00 92.62 86 ARG A CA 1
ATOM 618 C C . ARG A 1 86 ? -17.927 -1.635 39.088 1.00 92.62 86 ARG A C 1
ATOM 620 O O . ARG A 1 86 ? -17.685 -2.805 39.380 1.00 92.62 86 ARG A O 1
ATOM 627 N N . LEU A 1 87 ? -17.007 -0.679 39.077 1.00 91.31 87 LEU A N 1
ATOM 628 C CA . LEU A 1 87 ? -15.616 -0.879 39.469 1.00 91.31 87 LEU A CA 1
ATOM 629 C C . LEU A 1 87 ? -15.447 -0.706 40.984 1.00 91.31 87 LEU A C 1
ATOM 631 O O . LEU A 1 87 ? -16.267 -0.076 41.654 1.00 91.31 87 LEU A O 1
ATOM 635 N N . ALA A 1 88 ? -14.367 -1.266 41.533 1.00 88.44 88 ALA A N 1
ATOM 636 C CA . ALA A 1 88 ? -14.082 -1.218 42.970 1.00 88.44 88 ALA A CA 1
ATOM 637 C C . ALA A 1 88 ? -13.813 0.206 43.495 1.00 88.44 88 ALA A C 1
ATOM 639 O O . ALA A 1 88 ? -14.031 0.476 44.672 1.00 88.44 88 ALA A O 1
ATOM 640 N N . ASP A 1 89 ? -13.360 1.105 42.621 1.00 86.25 89 ASP A N 1
ATOM 641 C CA . ASP A 1 89 ? -13.135 2.529 42.893 1.00 86.25 89 ASP A CA 1
ATOM 642 C C . ASP A 1 89 ? -14.412 3.380 42.748 1.00 86.25 89 ASP A C 1
ATOM 644 O O . ASP A 1 89 ? -14.364 4.596 42.881 1.00 86.25 89 ASP A O 1
ATOM 648 N N . GLY A 1 90 ? -15.567 2.755 42.491 1.00 86.38 90 GLY A N 1
ATOM 649 C CA . GLY A 1 90 ? -16.835 3.447 42.268 1.00 86.38 90 GLY A CA 1
ATOM 650 C C . GLY A 1 90 ? -17.060 3.892 40.821 1.00 86.38 90 GLY A C 1
ATOM 651 O O . GLY A 1 90 ? -18.174 4.311 40.498 1.00 86.38 90 GLY A O 1
ATOM 652 N N . GLY A 1 91 ? -16.069 3.743 39.936 1.00 91.00 91 GLY A N 1
ATOM 653 C CA . GLY A 1 91 ? -16.206 4.015 38.507 1.00 91.00 91 GLY A CA 1
ATOM 654 C C . GLY A 1 91 ? -17.133 3.037 37.776 1.00 91.00 91 GLY A C 1
ATOM 655 O O . GLY A 1 91 ? -17.612 2.040 38.332 1.00 91.00 91 GLY A O 1
ATOM 656 N N . THR A 1 92 ? -17.373 3.314 36.495 1.00 94.81 92 THR A N 1
ATOM 657 C CA . THR A 1 92 ? -18.169 2.448 35.608 1.00 94.81 92 THR A CA 1
ATOM 658 C C . THR A 1 92 ? -17.258 1.775 34.592 1.00 94.81 92 THR A C 1
ATOM 660 O O . THR A 1 92 ? -16.618 2.451 33.793 1.00 94.81 92 THR A O 1
ATOM 663 N N . GLY A 1 93 ? -17.204 0.448 34.609 1.00 95.81 93 GLY A N 1
ATOM 664 C CA . GLY A 1 93 ? -16.533 -0.366 33.603 1.00 95.81 93 GLY A CA 1
ATOM 665 C C . GLY A 1 93 ? -17.507 -0.780 32.508 1.00 95.81 93 GLY A C 1
ATOM 666 O O . GLY A 1 93 ? -18.690 -1.000 32.775 1.00 95.81 93 GLY A O 1
ATOM 667 N N . PHE A 1 94 ? -17.015 -0.930 31.285 1.00 96.75 94 PHE A N 1
ATOM 668 C CA . PHE A 1 94 ? -17.794 -1.478 30.183 1.00 96.75 94 PHE A CA 1
ATOM 669 C C . PHE A 1 94 ? -16.942 -2.364 29.284 1.00 96.75 94 PHE A C 1
ATOM 671 O O . PHE A 1 94 ? -15.761 -2.095 29.084 1.00 96.75 94 PHE A O 1
ATOM 678 N N . ALA A 1 95 ? -17.540 -3.424 28.748 1.00 98.00 95 ALA A N 1
ATOM 679 C CA . ALA A 1 95 ? -16.866 -4.316 27.814 1.00 98.00 95 ALA A CA 1
ATOM 680 C C . ALA A 1 95 ? -17.846 -4.921 26.810 1.00 98.00 95 ALA A C 1
ATOM 682 O O . ALA A 1 95 ? -19.015 -5.150 27.128 1.00 98.00 95 ALA A O 1
ATOM 683 N N . GLY A 1 96 ? -17.373 -5.196 25.601 1.00 97.38 96 GLY A N 1
ATOM 684 C CA . GLY A 1 96 ? -18.181 -5.790 24.545 1.00 97.38 96 GLY A CA 1
ATOM 685 C C . GLY A 1 96 ? -17.345 -6.181 23.340 1.00 97.38 96 GLY A C 1
ATOM 686 O O . GLY A 1 96 ? -16.136 -5.963 23.302 1.00 97.38 96 GLY A O 1
ATOM 687 N N . SER A 1 97 ? -17.998 -6.762 22.344 1.00 95.81 97 SER A N 1
ATOM 688 C CA . SER A 1 97 ? -17.351 -7.104 21.086 1.00 95.81 97 SER A CA 1
ATOM 689 C C . SER A 1 97 ? -18.302 -6.946 19.910 1.00 95.81 97 SER A C 1
ATOM 691 O O . SER A 1 97 ? -19.527 -6.966 20.061 1.00 95.81 97 SER A O 1
ATOM 693 N N . ARG A 1 98 ? -17.727 -6.753 18.724 1.00 94.44 98 ARG A N 1
ATOM 694 C CA . ARG A 1 98 ? -18.454 -6.663 17.462 1.00 94.44 98 ARG A CA 1
ATOM 695 C C . ARG A 1 98 ? -17.618 -7.254 16.336 1.00 94.44 98 ARG A C 1
ATOM 697 O O . ARG A 1 98 ? -16.457 -6.898 16.166 1.00 94.44 98 ARG A O 1
ATOM 704 N N . ALA A 1 99 ? -18.243 -8.120 15.551 1.00 94.44 99 ALA A N 1
ATOM 705 C CA . ALA A 1 99 ? -17.712 -8.543 14.267 1.00 94.44 99 ALA A CA 1
ATOM 706 C C . ALA A 1 99 ? -17.938 -7.429 13.234 1.00 94.44 99 ALA A C 1
ATOM 708 O O . ALA A 1 99 ? -19.040 -6.877 13.150 1.00 94.44 99 ALA A O 1
ATOM 709 N N . LEU A 1 100 ? -16.905 -7.105 12.463 1.00 93.69 100 LEU A N 1
ATOM 710 C CA . LEU A 1 100 ? -16.907 -6.045 11.463 1.00 93.69 100 LEU A CA 1
ATOM 711 C C . LEU A 1 100 ? -16.757 -6.646 10.052 1.00 93.69 100 LEU A C 1
ATOM 713 O O . LEU A 1 100 ? -15.924 -7.539 9.854 1.00 93.69 100 LEU A O 1
ATOM 717 N N . PRO A 1 101 ? -17.533 -6.171 9.063 1.00 92.81 101 PRO A N 1
ATOM 718 C CA . PRO A 1 101 ? -17.364 -6.539 7.654 1.00 92.81 101 PRO A CA 1
ATOM 719 C C . PRO A 1 101 ? -16.087 -5.916 7.073 1.00 92.81 101 PRO A C 1
ATOM 721 O O . PRO A 1 101 ? -15.417 -5.144 7.746 1.00 92.81 101 PRO A O 1
ATOM 724 N N . ALA A 1 102 ? -15.775 -6.183 5.804 1.00 91.88 102 ALA A N 1
ATOM 725 C CA . ALA A 1 102 ? -14.636 -5.563 5.123 1.00 91.88 102 ALA A CA 1
ATOM 726 C C . ALA A 1 102 ? -14.674 -4.019 5.226 1.00 91.88 102 ALA A C 1
ATOM 728 O O . ALA A 1 102 ? -15.749 -3.440 5.033 1.00 91.88 102 ALA A O 1
ATOM 729 N N . PRO A 1 103 ? -13.553 -3.333 5.514 1.00 90.75 103 PRO A N 1
ATOM 730 C CA . PRO A 1 103 ? -13.498 -1.877 5.633 1.00 90.75 103 PRO A CA 1
ATOM 731 C C . PRO A 1 103 ? -14.093 -1.119 4.433 1.00 90.75 103 PRO A C 1
ATOM 733 O O . PRO A 1 103 ? -13.889 -1.491 3.281 1.00 90.75 103 PRO A O 1
ATOM 736 N N . ALA A 1 104 ? -14.829 -0.043 4.712 1.00 86.38 104 ALA A N 1
ATOM 737 C CA . ALA A 1 104 ? -15.300 0.922 3.720 1.00 86.38 104 ALA A CA 1
ATOM 738 C C . ALA A 1 104 ? -15.603 2.262 4.411 1.00 86.38 104 ALA A C 1
ATOM 740 O O . ALA A 1 104 ? -16.558 2.355 5.188 1.00 86.38 104 ALA A O 1
ATOM 741 N N . LEU A 1 105 ? -14.831 3.314 4.109 1.00 76.75 105 LEU A N 1
ATOM 742 C CA . LEU A 1 105 ? -14.991 4.636 4.744 1.00 76.75 105 LEU A CA 1
ATOM 743 C C . LEU A 1 105 ? -16.375 5.265 4.530 1.00 76.75 105 LEU A C 1
ATOM 745 O O . LEU A 1 105 ? -16.830 6.043 5.361 1.00 76.75 105 LEU A O 1
ATOM 749 N N . THR A 1 106 ? -17.062 4.924 3.442 1.00 72.00 106 THR A N 1
ATOM 750 C CA . THR A 1 106 ? -18.409 5.427 3.136 1.00 72.00 106 THR A CA 1
ATOM 751 C C . THR A 1 106 ? -19.515 4.715 3.916 1.00 72.00 106 THR A C 1
ATOM 753 O O . THR A 1 106 ? -20.660 5.171 3.914 1.00 72.00 106 THR A O 1
ATOM 756 N N . ARG A 1 107 ? -19.205 3.606 4.601 1.00 73.00 107 ARG A N 1
ATOM 757 C CA . ARG A 1 107 ? -20.195 2.840 5.356 1.00 73.00 107 ARG A CA 1
ATOM 758 C C . ARG A 1 107 ? -20.480 3.513 6.697 1.00 73.00 107 ARG A C 1
ATOM 760 O O . ARG A 1 107 ? -19.586 3.695 7.522 1.00 73.00 107 ARG A O 1
ATOM 767 N N . THR A 1 108 ? -21.745 3.854 6.919 1.00 65.62 108 THR A N 1
ATOM 768 C CA . THR A 1 108 ? -22.213 4.522 8.142 1.00 65.62 108 THR A CA 1
ATOM 769 C C . THR A 1 108 ? -22.592 3.558 9.266 1.00 65.62 108 THR A C 1
ATOM 771 O O . THR A 1 108 ? -22.602 3.980 10.418 1.00 65.62 108 THR A O 1
ATOM 774 N N . ASP A 1 109 ? -22.832 2.278 8.962 1.00 67.12 109 ASP A N 1
ATOM 775 C CA . ASP A 1 109 ? -22.981 1.206 9.951 1.00 67.12 109 ASP A CA 1
ATOM 776 C C . ASP A 1 109 ? -22.028 0.053 9.625 1.00 67.12 109 ASP A C 1
ATOM 778 O O . ASP A 1 109 ? -22.111 -0.574 8.572 1.00 67.12 109 ASP A O 1
ATOM 782 N N . ALA A 1 110 ? -21.108 -0.237 10.540 1.00 73.31 110 ALA A N 1
ATOM 783 C CA . ALA A 1 110 ? -20.185 -1.361 10.434 1.00 73.31 110 ALA A CA 1
ATOM 784 C C . ALA A 1 110 ? -20.819 -2.704 10.857 1.00 73.31 110 ALA A C 1
ATOM 786 O O . ALA A 1 110 ? -20.114 -3.597 11.328 1.00 73.31 110 ALA A O 1
ATOM 787 N N . SER A 1 111 ? -22.141 -2.866 10.745 1.00 67.62 111 SER A N 1
ATOM 788 C CA . SER A 1 111 ? -22.807 -4.156 10.943 1.00 67.62 111 SER A CA 1
ATOM 789 C C . SER A 1 111 ? -22.372 -5.141 9.870 1.00 67.62 111 SER A C 1
ATOM 791 O O . SER A 1 111 ? -22.278 -4.816 8.689 1.00 67.62 111 SER A O 1
ATOM 793 N N . ALA A 1 112 ? -22.062 -6.364 10.294 1.00 63.44 112 ALA A N 1
ATOM 794 C CA . ALA A 1 112 ? -21.677 -7.416 9.376 1.00 63.44 112 ALA A CA 1
ATOM 795 C C . ALA A 1 112 ? -22.917 -7.946 8.634 1.00 63.44 112 ALA A C 1
ATOM 797 O O . ALA A 1 112 ? -23.612 -8.835 9.122 1.00 63.44 112 ALA A O 1
ATOM 798 N N . GLU A 1 113 ? -23.185 -7.417 7.441 1.00 64.88 113 GLU A N 1
ATOM 799 C CA . GLU A 1 113 ? -23.889 -8.156 6.391 1.00 64.88 113 GLU A CA 1
ATOM 800 C C . GLU A 1 113 ? -22.837 -8.926 5.575 1.00 64.88 113 GLU A C 1
ATOM 802 O O . GLU A 1 113 ? -22.154 -8.356 4.727 1.00 64.88 113 GLU A O 1
ATOM 807 N N . GLY A 1 114 ? -22.643 -10.215 5.876 1.00 71.31 114 GLY A N 1
ATOM 808 C CA . GLY A 1 114 ? -21.633 -11.065 5.226 1.00 71.31 114 GLY A CA 1
ATOM 809 C C . GLY A 1 114 ? -20.555 -11.602 6.182 1.00 71.31 114 GLY A C 1
ATOM 810 O O . GLY A 1 114 ? -20.697 -11.474 7.401 1.00 71.31 114 GLY A O 1
ATOM 811 N N . PRO A 1 115 ? -19.501 -12.265 5.663 1.00 83.19 115 PRO A N 1
ATOM 812 C CA . PRO A 1 115 ? -18.432 -12.809 6.494 1.00 83.19 115 PRO A CA 1
ATOM 813 C C . PRO A 1 115 ? -17.672 -11.680 7.198 1.00 83.19 115 PRO A C 1
ATOM 815 O O . PRO A 1 115 ? -17.278 -10.688 6.583 1.00 83.19 115 PRO A O 1
ATOM 818 N N . ALA A 1 116 ? -17.456 -11.844 8.500 1.00 91.88 116 ALA A N 1
ATOM 819 C CA . ALA A 1 116 ? -16.675 -10.905 9.287 1.00 91.88 116 ALA A CA 1
ATOM 820 C C . ALA A 1 116 ? -15.216 -10.904 8.812 1.00 91.88 116 ALA A C 1
ATOM 822 O O . ALA A 1 116 ? -14.615 -11.962 8.630 1.00 91.88 116 ALA A O 1
ATOM 823 N N . THR A 1 117 ? -14.647 -9.718 8.620 1.00 94.75 117 THR A N 1
ATOM 824 C CA . THR A 1 117 ? -13.232 -9.511 8.272 1.00 94.75 117 THR A CA 1
ATOM 825 C C . THR A 1 117 ? -12.403 -9.228 9.519 1.00 94.75 117 THR A C 1
ATOM 827 O O . THR A 1 117 ? -11.269 -9.692 9.628 1.00 94.75 117 THR A O 1
ATOM 830 N N . PHE A 1 118 ? -12.984 -8.514 10.484 1.00 95.75 118 PHE A N 1
ATOM 831 C CA . PHE A 1 118 ? -12.342 -8.212 11.755 1.00 95.75 118 PHE A CA 1
ATOM 832 C C . PHE A 1 118 ? -13.249 -8.543 12.934 1.00 95.75 118 PHE A C 1
ATOM 834 O O . PHE A 1 118 ? -14.459 -8.345 12.870 1.00 95.75 118 PHE A O 1
ATOM 841 N N . ASP A 1 119 ? -12.636 -8.955 14.035 1.00 95.88 119 ASP A N 1
ATOM 842 C CA . ASP A 1 119 ? -13.242 -8.977 15.356 1.00 95.88 119 ASP A CA 1
ATOM 843 C C . ASP A 1 119 ? -12.697 -7.796 16.162 1.00 95.88 119 ASP A C 1
ATOM 845 O O . ASP A 1 119 ? -11.482 -7.632 16.318 1.00 95.88 119 ASP A O 1
ATOM 849 N N . LEU A 1 120 ? -13.608 -6.962 16.659 1.00 96.81 120 LEU A N 1
ATOM 850 C CA . LEU A 1 120 ? -13.308 -5.858 17.559 1.00 96.81 120 LEU A CA 1
ATOM 851 C C . LEU A 1 120 ? -13.776 -6.215 18.966 1.00 96.81 120 LEU A C 1
ATOM 853 O O . LEU A 1 120 ? -14.963 -6.440 19.193 1.00 96.81 120 LEU A O 1
ATOM 857 N N . GLU A 1 121 ? -12.858 -6.197 19.919 1.00 97.88 121 GLU A N 1
ATOM 858 C CA . GLU A 1 121 ? -13.148 -6.240 21.349 1.00 97.88 121 GLU A CA 1
ATOM 859 C C . GLU A 1 121 ? -12.905 -4.857 21.950 1.00 97.88 121 GLU A C 1
ATOM 861 O O . GLU A 1 121 ? -11.948 -4.163 21.592 1.00 97.88 121 GLU A O 1
ATOM 866 N N . VAL A 1 122 ? -13.781 -4.458 22.865 1.00 97.81 122 VAL A N 1
ATOM 867 C CA . VAL A 1 122 ? -13.701 -3.180 23.563 1.00 97.81 122 VAL A CA 1
ATOM 868 C C . VAL A 1 122 ? -13.755 -3.412 25.056 1.00 97.81 122 VAL A C 1
ATOM 870 O O . VAL A 1 122 ? -14.638 -4.109 25.551 1.00 97.81 122 VAL A O 1
ATOM 873 N N . GLU A 1 123 ? -12.861 -2.744 25.766 1.00 97.88 123 GLU A N 1
ATOM 874 C CA . GLU A 1 123 ? -12.906 -2.580 27.210 1.00 97.88 123 GLU A CA 1
ATOM 875 C C . GLU A 1 123 ? -12.740 -1.100 27.533 1.00 97.88 123 GLU A C 1
ATOM 877 O O . GLU A 1 123 ? -11.948 -0.395 26.911 1.00 97.88 123 GLU A O 1
ATOM 882 N N . GLY A 1 124 ? -13.469 -0.596 28.516 1.00 96.69 124 GLY A N 1
ATOM 883 C CA . GLY A 1 124 ? -13.309 0.783 28.927 1.00 96.69 124 GLY A CA 1
ATOM 884 C C . GLY A 1 124 ? -13.781 1.063 30.335 1.00 96.69 124 GLY A C 1
ATOM 885 O O . GLY A 1 124 ? -14.413 0.238 31.001 1.00 96.69 124 GLY A O 1
ATOM 886 N N . ARG A 1 125 ? -13.420 2.253 30.804 1.00 95.94 125 ARG A N 1
ATOM 887 C CA . ARG A 1 125 ? -13.766 2.745 32.133 1.00 95.94 125 ARG A CA 1
ATOM 888 C C . ARG A 1 125 ? -14.067 4.234 32.121 1.00 95.94 125 ARG A C 1
ATOM 890 O O . ARG A 1 125 ? -13.407 5.021 31.441 1.00 95.94 125 ARG A O 1
ATOM 897 N N . LEU A 1 126 ? -15.035 4.595 32.946 1.00 94.44 126 LEU A N 1
ATOM 898 C CA . LEU A 1 126 ? -15.378 5.951 33.336 1.00 94.44 126 LEU A CA 1
ATOM 899 C C . LEU A 1 126 ? -15.001 6.140 34.805 1.00 94.44 126 LEU A C 1
ATOM 901 O O . LEU A 1 126 ? -15.099 5.199 35.601 1.00 94.44 126 LEU A O 1
ATOM 905 N N . ALA A 1 127 ? -14.560 7.348 35.145 1.00 91.81 127 ALA A N 1
ATOM 906 C CA . ALA A 1 127 ? -14.251 7.727 36.517 1.00 91.81 127 ALA A CA 1
ATOM 907 C C . ALA A 1 127 ? -15.495 7.662 37.418 1.00 91.81 127 ALA A C 1
ATOM 909 O O . ALA A 1 127 ? -16.625 7.559 36.930 1.00 91.81 127 ALA A O 1
ATOM 910 N N . ALA A 1 128 ? -15.282 7.694 38.733 1.00 86.69 128 ALA A N 1
ATOM 911 C CA . ALA A 1 128 ? -16.384 7.806 39.678 1.00 86.69 128 ALA A CA 1
ATOM 912 C C . ALA A 1 128 ? -17.078 9.173 39.544 1.00 86.69 128 ALA A C 1
ATOM 914 O O . ALA A 1 128 ? -16.498 10.146 39.057 1.00 86.69 128 ALA A O 1
ATOM 915 N N . ASP A 1 129 ? -18.330 9.251 39.990 1.00 76.88 129 ASP A N 1
ATOM 916 C CA . ASP A 1 129 ? -19.114 10.480 39.896 1.00 76.88 129 ASP A CA 1
ATOM 917 C C . ASP A 1 129 ? -18.409 11.641 40.621 1.00 76.88 129 ASP A C 1
ATOM 919 O O . ASP A 1 129 ? -18.082 11.550 41.805 1.00 76.88 129 ASP A O 1
ATOM 923 N N . GLY A 1 130 ? -18.190 12.748 39.904 1.00 74.56 130 GLY A N 1
ATOM 924 C CA . GLY A 1 130 ? -17.507 13.938 40.423 1.00 74.56 130 GLY A CA 1
ATOM 925 C C . GLY A 1 130 ? -15.980 13.932 40.283 1.00 74.56 130 GLY A C 1
ATOM 926 O O . GLY A 1 130 ? -15.354 14.937 40.619 1.00 74.56 130 GLY A O 1
ATOM 927 N N . GLU A 1 131 ? -15.375 12.858 39.767 1.00 82.62 131 GLU A N 1
ATOM 928 C CA . GLU A 1 131 ? -13.957 12.845 39.400 1.00 82.62 131 GLU A CA 1
ATOM 929 C C . GLU A 1 131 ? -13.743 13.325 37.959 1.00 82.62 131 GLU A C 1
ATOM 931 O O . GLU A 1 131 ? -14.294 12.781 37.002 1.00 82.62 131 GLU A O 1
ATOM 936 N N . GLU A 1 132 ? -12.875 14.322 37.789 1.00 81.25 132 GLU A N 1
ATOM 937 C CA . GLU A 1 132 ? -12.436 14.790 36.473 1.00 81.25 132 GLU A CA 1
ATOM 938 C C . GLU A 1 132 ? -11.271 13.928 35.966 1.00 81.25 132 GLU A C 1
ATOM 940 O O . GLU A 1 132 ? -10.104 14.321 36.015 1.00 81.25 132 GLU A O 1
ATOM 945 N N . ALA A 1 133 ? -11.580 12.725 35.481 1.00 89.94 133 ALA A N 1
ATOM 946 C CA . ALA A 1 133 ? -10.623 11.886 34.764 1.00 89.94 133 ALA A CA 1
ATOM 947 C C . ALA A 1 133 ? -11.178 11.469 33.391 1.00 89.94 133 ALA A C 1
ATOM 949 O O . ALA A 1 133 ? -12.375 11.197 33.265 1.00 89.94 133 ALA A O 1
ATOM 950 N N . PRO A 1 134 ? -10.328 11.422 32.347 1.00 92.44 134 PRO A N 1
ATOM 951 C CA . PRO A 1 134 ? -10.777 11.078 31.006 1.00 92.44 134 PRO A CA 1
ATOM 952 C C . PRO A 1 134 ? -11.276 9.636 30.952 1.00 92.44 134 PRO A C 1
ATOM 954 O O . PRO A 1 134 ? -10.730 8.746 31.612 1.00 92.44 134 PRO A O 1
ATOM 957 N N . ALA A 1 135 ? -12.272 9.395 30.103 1.00 94.25 135 ALA A N 1
ATOM 958 C CA . ALA A 1 135 ? -12.694 8.044 29.776 1.00 94.25 135 ALA A CA 1
ATOM 959 C C . ALA A 1 135 ? -11.531 7.287 29.128 1.00 94.25 135 ALA A C 1
ATOM 961 O O . ALA A 1 135 ? -10.855 7.822 28.247 1.00 94.25 135 ALA A O 1
ATOM 962 N N . GLN A 1 136 ? -11.303 6.045 29.544 1.00 95.88 136 GLN A N 1
ATOM 963 C CA . GLN A 1 136 ? -10.282 5.187 28.944 1.00 95.88 136 GLN A CA 1
ATOM 964 C C . GLN A 1 136 ? -10.968 4.085 28.151 1.00 95.88 136 GLN A C 1
ATOM 966 O O . GLN A 1 136 ? -11.822 3.388 28.697 1.00 95.88 136 GLN A O 1
ATOM 971 N N . ILE A 1 137 ? -10.594 3.932 26.883 1.00 97.50 137 ILE A N 1
ATOM 972 C CA . ILE A 1 137 ? -11.125 2.915 25.975 1.00 97.50 137 ILE A CA 1
ATOM 973 C C . ILE A 1 137 ? -9.952 2.157 25.354 1.00 97.50 137 ILE A C 1
ATOM 975 O O . ILE A 1 137 ? -9.132 2.724 24.631 1.00 97.50 137 ILE A O 1
ATOM 979 N N . GLY A 1 138 ? -9.862 0.870 25.659 1.00 97.19 138 GLY A N 1
ATOM 980 C CA . GLY A 1 138 ? -8.976 -0.088 25.020 1.00 97.19 138 GLY A CA 1
ATOM 981 C C . GLY A 1 138 ? -9.721 -0.865 23.946 1.00 97.19 138 GLY A C 1
ATOM 982 O O . GLY A 1 138 ? -10.768 -1.454 24.202 1.00 97.19 138 GLY A O 1
ATOM 983 N N . LEU A 1 139 ? -9.169 -0.863 22.739 1.00 97.44 139 LEU A N 1
ATOM 984 C CA . LEU A 1 139 ? -9.676 -1.599 21.594 1.00 97.44 139 LEU A CA 1
ATOM 985 C C . LEU A 1 139 ? -8.669 -2.677 21.219 1.00 97.44 139 LEU A C 1
ATOM 987 O O . LEU A 1 139 ? -7.482 -2.391 21.057 1.00 97.44 139 LEU A O 1
ATOM 991 N N . THR A 1 140 ? -9.152 -3.901 21.042 1.00 97.38 140 THR A N 1
ATOM 992 C CA . THR A 1 140 ? -8.380 -4.989 20.444 1.00 97.38 140 THR A CA 1
ATOM 993 C C . THR A 1 140 ? -9.035 -5.371 19.128 1.00 97.38 140 THR A C 1
ATOM 995 O O . THR A 1 140 ? -10.147 -5.890 19.115 1.00 97.38 140 THR A O 1
ATOM 998 N N . LEU A 1 141 ? -8.350 -5.106 18.023 1.00 96.38 141 LEU A N 1
ATOM 999 C CA . LEU A 1 141 ? -8.790 -5.450 16.677 1.00 96.38 141 LEU A CA 1
ATOM 1000 C C . LEU A 1 141 ? -7.984 -6.645 16.175 1.00 96.38 141 LEU A C 1
ATOM 1002 O O . LEU A 1 141 ? -6.759 -6.663 16.302 1.00 96.38 141 LEU A O 1
ATOM 1006 N N . ARG A 1 142 ? -8.657 -7.643 15.604 1.00 97.19 142 ARG A N 1
ATOM 1007 C CA . ARG A 1 142 ? -8.022 -8.843 15.045 1.00 97.19 142 ARG A CA 1
ATOM 1008 C C . ARG A 1 142 ? -8.670 -9.214 13.728 1.00 97.19 142 ARG A C 1
ATOM 1010 O O . ARG A 1 142 ? -9.885 -9.133 13.606 1.00 97.19 142 ARG A O 1
ATOM 1017 N N . LEU A 1 143 ? -7.875 -9.651 12.763 1.00 96.88 143 LEU A N 1
ATOM 1018 C CA . LEU A 1 143 ? -8.396 -10.277 11.556 1.00 96.88 143 LEU A CA 1
ATOM 1019 C C . LEU A 1 143 ? -9.027 -11.624 11.908 1.00 96.88 143 LEU A C 1
ATOM 1021 O O . LEU A 1 143 ? -8.480 -12.401 12.698 1.00 96.88 143 LEU A O 1
ATOM 1025 N N . THR A 1 144 ? -10.164 -11.910 11.286 1.00 95.88 144 THR A N 1
ATOM 1026 C CA . THR A 1 144 ? -10.771 -13.242 11.320 1.00 95.88 144 THR A CA 1
ATOM 1027 C C . THR A 1 144 ? -9.954 -14.221 10.469 1.00 95.88 144 THR A C 1
ATOM 1029 O O . THR A 1 144 ? -8.977 -13.858 9.801 1.00 95.88 144 THR A O 1
ATOM 1032 N N . THR A 1 145 ? -10.345 -15.499 10.461 1.00 92.75 145 THR A N 1
ATOM 1033 C CA . THR A 1 145 ? -9.689 -16.485 9.583 1.00 92.75 145 THR A CA 1
ATOM 1034 C C . THR A 1 145 ? -9.872 -16.087 8.117 1.00 92.75 145 THR A C 1
ATOM 1036 O O . THR A 1 145 ? -8.911 -16.083 7.352 1.00 92.75 145 THR A O 1
ATOM 1039 N N . GLU A 1 146 ? -11.083 -15.666 7.765 1.00 91.38 146 GLU A N 1
ATOM 1040 C CA . GLU A 1 146 ? -11.468 -15.153 6.456 1.00 91.38 146 GLU A CA 1
ATOM 1041 C C . GLU A 1 146 ? -10.711 -13.863 6.122 1.00 91.38 146 GLU A C 1
ATOM 1043 O O . GLU A 1 146 ? -10.082 -13.785 5.069 1.00 91.38 146 GLU A O 1
ATOM 1048 N N . GLY A 1 147 ? -10.698 -12.894 7.044 1.00 94.75 147 GLY A N 1
ATOM 1049 C CA . GLY A 1 147 ? -10.041 -11.602 6.854 1.00 94.75 147 GLY A CA 1
ATOM 1050 C C . GLY A 1 147 ? -8.520 -11.687 6.752 1.00 94.75 147 GLY A C 1
ATOM 1051 O O . GLY A 1 147 ? -7.902 -10.851 6.103 1.00 94.75 147 GLY A O 1
ATOM 1052 N N . SER A 1 148 ? -7.889 -12.694 7.359 1.00 95.50 148 SER A N 1
ATOM 1053 C CA . SER A 1 148 ? -6.438 -12.887 7.237 1.00 95.50 148 SER A CA 1
ATOM 1054 C C . SER A 1 148 ? -6.028 -13.633 5.969 1.00 95.50 148 SER A C 1
ATOM 1056 O O . SER A 1 148 ? -4.878 -13.518 5.544 1.00 95.50 148 SER A O 1
ATOM 1058 N N . GLY A 1 149 ? -6.912 -14.463 5.403 1.00 93.06 149 GLY A N 1
ATOM 1059 C CA . GLY A 1 149 ? -6.590 -15.360 4.291 1.00 93.06 149 GLY A CA 1
ATOM 1060 C C . GLY A 1 149 ? -5.390 -16.287 4.544 1.00 93.06 149 GLY A C 1
ATOM 1061 O O . GLY A 1 149 ? -4.799 -16.778 3.587 1.00 93.06 149 GLY A O 1
ATOM 1062 N N . GLY A 1 150 ? -4.987 -16.491 5.808 1.00 91.88 150 GLY A N 1
ATOM 1063 C CA . GLY A 1 150 ? -3.769 -17.229 6.165 1.00 91.88 150 GLY A CA 1
ATOM 1064 C C . GLY A 1 150 ? -2.452 -16.495 5.870 1.00 91.88 150 GLY A C 1
ATOM 1065 O O . GLY A 1 150 ? -1.390 -17.117 5.894 1.00 91.88 150 GLY A O 1
ATOM 1066 N N . LEU A 1 151 ? -2.497 -15.188 5.592 1.00 94.44 151 LEU A N 1
ATOM 1067 C CA . LEU A 1 151 ? -1.334 -14.393 5.182 1.00 94.44 151 LEU A CA 1
ATOM 1068 C C . LEU A 1 151 ? -0.579 -13.740 6.346 1.00 94.44 151 LEU A C 1
ATOM 1070 O O . LEU A 1 151 ? 0.473 -13.147 6.126 1.00 94.44 151 LEU A O 1
ATOM 1074 N N . THR A 1 152 ? -1.080 -13.833 7.578 1.00 95.12 152 THR A N 1
ATOM 1075 C CA . THR A 1 152 ? -0.426 -13.224 8.743 1.00 95.12 152 THR A CA 1
ATOM 1076 C C . THR A 1 152 ? 0.991 -13.768 8.941 1.00 95.12 152 THR A C 1
ATOM 1078 O O . THR A 1 152 ? 1.186 -14.977 9.078 1.00 95.12 152 THR A O 1
ATOM 1081 N N . GLY A 1 153 ? 1.979 -12.878 9.012 1.00 93.69 153 GLY A N 1
ATOM 1082 C CA . GLY A 1 153 ? 3.383 -13.238 9.198 1.00 93.69 153 GLY A CA 1
ATOM 1083 C C . GLY A 1 153 ? 4.356 -12.197 8.655 1.00 93.69 153 GLY A C 1
ATOM 1084 O O . GLY A 1 153 ? 3.958 -11.208 8.039 1.00 93.69 153 GLY A O 1
ATOM 1085 N N . GLU A 1 154 ? 5.644 -12.438 8.894 1.00 94.38 154 GLU A N 1
ATOM 1086 C CA . GLU A 1 154 ? 6.732 -11.696 8.259 1.00 94.38 154 GLU A CA 1
ATOM 1087 C C . GLU A 1 154 ? 7.118 -12.368 6.936 1.00 94.38 154 GLU A C 1
ATOM 1089 O O . GLU A 1 154 ? 7.403 -13.567 6.882 1.00 94.38 154 GLU A O 1
ATOM 1094 N N . TRP A 1 155 ? 7.139 -11.569 5.878 1.00 94.81 155 TRP A N 1
ATOM 1095 C CA . TRP A 1 155 ? 7.410 -11.960 4.505 1.00 94.81 155 TRP A CA 1
ATOM 1096 C C . TRP A 1 155 ? 8.652 -11.208 4.026 1.00 94.81 155 TRP A C 1
ATOM 1098 O O . TRP A 1 155 ? 8.559 -10.038 3.635 1.00 94.81 155 TRP A O 1
ATOM 1108 N N . PRO A 1 156 ? 9.841 -11.826 4.082 1.00 93.75 156 PRO A N 1
ATOM 1109 C CA . PRO A 1 156 ? 11.040 -11.195 3.564 1.00 93.75 156 PRO A CA 1
ATOM 1110 C C . PRO A 1 156 ? 10.986 -11.083 2.044 1.00 93.75 156 PRO A C 1
ATOM 1112 O O . PRO A 1 156 ? 10.403 -11.925 1.365 1.00 93.75 156 PRO A O 1
ATOM 1115 N N . LEU A 1 157 ? 11.579 -10.035 1.487 1.00 94.94 157 LEU A N 1
ATOM 1116 C CA . LEU A 1 157 ? 11.620 -9.828 0.048 1.00 94.94 157 LEU A CA 1
ATOM 1117 C C . LEU A 1 157 ? 12.431 -10.950 -0.620 1.00 94.94 157 LEU A C 1
ATOM 1119 O O . LEU A 1 157 ? 13.525 -11.299 -0.173 1.00 94.94 157 LEU A O 1
ATOM 1123 N N . SER A 1 158 ? 11.919 -11.507 -1.721 1.00 92.56 158 SER A N 1
ATOM 1124 C CA . SER A 1 158 ? 12.706 -12.444 -2.524 1.00 92.56 158 SER A CA 1
ATOM 1125 C C . SER A 1 158 ? 13.993 -11.774 -3.000 1.00 92.56 158 SER A C 1
ATOM 1127 O O . SER A 1 158 ? 13.988 -10.602 -3.349 1.00 92.56 158 SER A O 1
ATOM 1129 N N . ARG A 1 159 ? 15.107 -12.507 -3.054 1.00 88.50 159 ARG A N 1
ATOM 1130 C CA . ARG A 1 159 ? 16.396 -11.950 -3.505 1.00 88.50 159 ARG A CA 1
ATOM 1131 C C . ARG A 1 159 ? 16.861 -12.480 -4.849 1.00 88.50 159 ARG A C 1
ATOM 1133 O O . ARG A 1 159 ? 17.838 -11.968 -5.375 1.00 88.50 159 ARG A O 1
ATOM 1140 N N . THR A 1 160 ? 16.221 -13.507 -5.396 1.00 88.94 160 THR A N 1
ATOM 1141 C CA . THR A 1 160 ? 16.667 -14.173 -6.627 1.00 88.94 160 THR A CA 1
ATOM 1142 C C . THR A 1 160 ? 16.128 -13.444 -7.847 1.00 88.94 160 THR A C 1
ATOM 1144 O O . THR A 1 160 ? 14.922 -13.341 -7.977 1.00 88.94 160 THR A O 1
ATOM 1147 N N . ILE A 1 161 ? 16.995 -12.990 -8.751 1.00 88.19 161 ILE A N 1
ATOM 1148 C CA . ILE A 1 161 ? 16.621 -12.252 -9.969 1.00 88.19 161 ILE A CA 1
ATOM 1149 C C . ILE A 1 161 ? 16.645 -13.156 -11.198 1.00 88.19 161 ILE A C 1
ATOM 1151 O O . ILE A 1 161 ? 15.717 -13.116 -11.999 1.00 88.19 161 ILE A O 1
ATOM 1155 N N . TYR A 1 162 ? 17.689 -13.974 -11.351 1.00 85.56 162 TYR A N 1
ATOM 1156 C CA . TYR A 1 162 ? 17.864 -14.861 -12.505 1.00 85.56 162 TYR A CA 1
ATOM 1157 C C . TYR A 1 162 ? 17.616 -16.317 -12.122 1.00 85.56 162 TYR A C 1
ATOM 1159 O O . TYR A 1 162 ? 17.877 -16.725 -10.989 1.00 85.56 162 TYR A O 1
ATOM 1167 N N . ALA A 1 163 ? 17.114 -17.108 -13.073 1.00 80.12 163 ALA A N 1
ATOM 1168 C CA . ALA A 1 163 ? 16.797 -18.517 -12.842 1.00 80.12 163 ALA A CA 1
ATOM 1169 C C . ALA A 1 163 ? 18.046 -19.377 -12.560 1.00 80.12 163 ALA A C 1
ATOM 1171 O O . ALA A 1 163 ? 17.959 -20.382 -11.858 1.00 80.12 163 ALA A O 1
ATOM 1172 N N . SER A 1 164 ? 19.215 -18.982 -13.074 1.00 67.81 164 SER A N 1
ATOM 1173 C CA . SER A 1 164 ? 20.500 -19.581 -12.699 1.00 67.81 164 SER A CA 1
ATOM 1174 C C . SER A 1 164 ? 21.649 -18.584 -12.862 1.00 67.81 164 SER A C 1
ATOM 1176 O O . SER A 1 164 ? 21.505 -17.588 -13.570 1.00 67.81 164 SER A O 1
ATOM 1178 N N . ALA A 1 165 ? 22.789 -18.865 -12.223 1.00 59.56 165 ALA A N 1
ATOM 1179 C CA . ALA A 1 165 ? 24.001 -18.046 -12.325 1.00 59.56 165 ALA A CA 1
ATOM 1180 C C . ALA A 1 165 ? 24.578 -18.005 -13.755 1.00 59.56 165 ALA A C 1
ATOM 1182 O O . ALA A 1 165 ? 25.140 -16.991 -14.158 1.00 59.56 165 ALA A O 1
ATOM 1183 N N . ASP A 1 166 ? 24.358 -19.067 -14.536 1.00 61.19 166 ASP A N 1
ATOM 1184 C CA . ASP A 1 166 ? 24.927 -19.236 -15.880 1.00 61.19 166 ASP A CA 1
ATOM 1185 C C . ASP A 1 166 ? 23.969 -18.779 -17.001 1.00 61.19 166 ASP A C 1
ATOM 1187 O O . ASP A 1 166 ? 24.295 -18.857 -18.187 1.00 61.19 166 ASP A O 1
ATOM 1191 N N . ARG A 1 167 ? 22.753 -18.334 -16.644 1.00 55.78 167 ARG A N 1
ATOM 1192 C CA . ARG A 1 167 ? 21.663 -17.992 -17.576 1.00 55.78 167 ARG A CA 1
ATOM 1193 C C . ARG A 1 167 ? 20.957 -16.709 -17.143 1.00 55.78 167 ARG A C 1
ATOM 1195 O O . ARG A 1 167 ? 19.932 -16.740 -16.464 1.00 55.78 167 ARG A O 1
ATOM 1202 N N . THR A 1 168 ? 21.497 -15.571 -17.574 1.00 60.72 168 THR A N 1
ATOM 1203 C CA . THR A 1 168 ? 20.878 -14.238 -17.420 1.00 60.72 168 THR A CA 1
ATOM 1204 C C . THR A 1 168 ? 19.868 -13.921 -18.528 1.00 60.72 168 THR A C 1
ATOM 1206 O O . THR A 1 168 ? 19.317 -12.819 -18.617 1.00 60.72 168 THR A O 1
ATOM 1209 N N . ASP A 1 169 ? 19.595 -14.882 -19.411 1.00 69.62 169 ASP A N 1
ATOM 1210 C CA . ASP A 1 169 ? 18.573 -14.761 -20.440 1.00 69.62 169 ASP A CA 1
ATOM 1211 C C . ASP A 1 169 ? 17.154 -14.829 -19.853 1.00 69.62 169 ASP A C 1
ATOM 1213 O O . ASP A 1 169 ? 16.279 -14.143 -20.383 1.00 69.62 169 ASP A O 1
ATOM 1217 N N . ALA A 1 170 ? 16.959 -15.520 -18.719 1.00 82.38 170 ALA A N 1
ATOM 1218 C CA . ALA A 1 170 ? 15.662 -15.710 -18.065 1.00 82.38 170 ALA A CA 1
ATOM 1219 C C . ALA A 1 170 ? 15.582 -15.110 -16.644 1.00 82.38 170 ALA A C 1
ATOM 1221 O O . ALA A 1 170 ? 16.387 -15.418 -15.760 1.00 82.38 170 ALA A O 1
ATOM 1222 N N . ILE A 1 171 ? 14.550 -14.292 -16.414 1.00 89.44 171 ILE A N 1
ATOM 1223 C CA . ILE A 1 171 ? 14.184 -13.781 -15.086 1.00 89.44 171 ILE A CA 1
ATOM 1224 C C . ILE A 1 171 ? 13.545 -14.909 -14.275 1.00 89.44 171 ILE A C 1
ATOM 1226 O O . ILE A 1 171 ? 12.707 -15.650 -14.787 1.00 89.44 171 ILE A O 1
ATOM 1230 N N . ALA A 1 172 ? 13.954 -15.045 -13.016 1.00 89.38 172 ALA A N 1
ATOM 1231 C CA . ALA A 1 172 ? 13.399 -16.027 -12.099 1.00 89.38 172 ALA A CA 1
ATOM 1232 C C . ALA A 1 172 ? 11.907 -15.776 -11.876 1.00 89.38 172 ALA A C 1
ATOM 1234 O O . ALA A 1 172 ? 11.468 -14.630 -11.759 1.00 89.38 172 ALA A O 1
ATOM 1235 N N . ASP A 1 173 ? 11.138 -16.852 -11.697 1.00 88.62 173 ASP A N 1
ATOM 1236 C CA . ASP A 1 173 ? 9.700 -16.720 -11.465 1.00 88.62 173 ASP A CA 1
ATOM 1237 C C . ASP A 1 173 ? 9.348 -15.926 -10.206 1.00 88.62 173 ASP A C 1
ATOM 1239 O O . ASP A 1 173 ? 8.238 -15.417 -10.079 1.00 88.62 173 ASP A O 1
ATOM 1243 N N . ARG A 1 174 ? 10.314 -15.832 -9.291 1.00 88.69 174 ARG A N 1
ATOM 1244 C CA . ARG A 1 174 ? 10.212 -15.176 -7.992 1.00 88.69 174 ARG A CA 1
ATOM 1245 C C . ARG A 1 174 ? 11.138 -13.972 -7.873 1.00 88.69 174 ARG A C 1
ATOM 1247 O O . ARG A 1 174 ? 11.610 -13.693 -6.772 1.00 88.69 174 ARG A O 1
ATOM 1254 N N . ALA A 1 175 ? 11.442 -13.299 -8.979 1.00 92.81 175 ALA A N 1
ATOM 1255 C CA . ALA A 1 175 ? 12.149 -12.023 -8.931 1.00 92.81 175 ALA A CA 1
ATOM 1256 C C . ALA A 1 175 ? 11.451 -11.052 -7.963 1.00 92.81 175 ALA A C 1
ATOM 1258 O O . ALA A 1 175 ? 10.221 -10.999 -7.992 1.00 92.81 175 ALA A O 1
ATOM 1259 N N . PRO A 1 176 ? 12.184 -10.323 -7.090 1.00 95.00 176 PRO A N 1
ATOM 1260 C CA . PRO A 1 176 ? 11.575 -9.440 -6.094 1.00 95.00 176 PRO A CA 1
ATOM 1261 C C . PRO A 1 176 ? 10.506 -8.522 -6.687 1.00 95.00 176 PRO A C 1
ATOM 1263 O O . PRO A 1 176 ? 9.426 -8.394 -6.116 1.00 95.00 176 PRO A O 1
ATOM 1266 N N . LEU A 1 177 ? 10.799 -7.959 -7.861 1.00 97.00 177 LEU A N 1
ATOM 1267 C CA . LEU A 1 177 ? 9.827 -7.340 -8.748 1.00 97.00 177 LEU A CA 1
ATOM 1268 C C . LEU A 1 177 ? 9.876 -8.051 -10.099 1.00 97.00 177 LEU A C 1
ATOM 1270 O O . LEU A 1 177 ? 10.938 -8.146 -10.722 1.00 97.00 177 LEU A O 1
ATOM 1274 N N . ARG A 1 178 ? 8.721 -8.522 -10.564 1.00 95.56 178 ARG A N 1
ATOM 1275 C CA . ARG A 1 178 ? 8.574 -9.202 -11.849 1.00 95.56 178 ARG A CA 1
ATOM 1276 C C . ARG A 1 178 ? 7.530 -8.495 -12.699 1.00 95.56 178 ARG A C 1
ATOM 1278 O O . ARG A 1 178 ? 6.380 -8.369 -12.296 1.00 95.56 178 ARG A O 1
ATOM 1285 N N . LEU A 1 179 ? 7.943 -8.073 -13.886 1.00 96.56 179 LEU A N 1
ATOM 1286 C CA . LEU A 1 179 ? 7.070 -7.590 -14.943 1.00 96.56 179 LEU A CA 1
ATOM 1287 C C . LEU A 1 179 ? 6.997 -8.659 -16.034 1.00 96.56 179 LEU A C 1
ATOM 1289 O O . LEU A 1 179 ? 8.010 -9.036 -16.624 1.00 96.56 179 LEU A O 1
ATOM 1293 N N . VAL A 1 180 ? 5.791 -9.145 -16.298 1.00 95.81 180 VAL A N 1
ATOM 1294 C CA . VAL A 1 180 ? 5.457 -9.967 -17.458 1.00 95.81 180 VAL A CA 1
ATOM 1295 C C . VAL A 1 180 ? 4.727 -9.068 -18.441 1.00 95.81 180 VAL A C 1
ATOM 1297 O O . VAL A 1 180 ? 3.727 -8.455 -18.087 1.00 95.81 180 VAL A O 1
ATOM 1300 N N . TRP A 1 181 ? 5.234 -8.986 -19.666 1.00 95.31 181 TRP A N 1
ATOM 1301 C CA . TRP A 1 181 ? 4.564 -8.312 -20.775 1.00 95.31 181 TRP A CA 1
ATOM 1302 C C . TRP A 1 181 ? 4.842 -9.110 -22.052 1.00 95.31 181 TRP A C 1
ATOM 1304 O O . TRP A 1 181 ? 5.825 -8.869 -22.756 1.00 95.31 181 TRP A O 1
ATOM 1314 N N . SER A 1 182 ? 4.038 -10.148 -22.283 1.00 94.25 182 SER A N 1
ATOM 1315 C CA . SER A 1 182 ? 4.226 -11.086 -23.394 1.00 94.25 182 SER A CA 1
ATOM 1316 C C . SER A 1 182 ? 3.491 -10.608 -24.647 1.00 94.25 182 SER A C 1
ATOM 1318 O O . SER A 1 182 ? 2.456 -9.942 -24.572 1.00 94.25 182 SER A O 1
ATOM 1320 N N . ALA A 1 183 ? 4.044 -10.943 -25.813 1.00 95.00 183 ALA A N 1
ATOM 1321 C CA . ALA A 1 183 ? 3.461 -10.593 -27.100 1.00 95.00 183 ALA A CA 1
ATOM 1322 C C . ALA A 1 183 ? 2.464 -11.657 -27.577 1.00 95.00 183 ALA A C 1
ATOM 1324 O O . ALA A 1 183 ? 2.718 -12.850 -27.401 1.00 95.00 183 ALA A O 1
ATOM 1325 N N . ALA A 1 184 ? 1.381 -11.241 -28.235 1.00 95.75 184 ALA A N 1
ATOM 1326 C CA . ALA A 1 184 ? 0.502 -12.158 -28.966 1.00 95.75 184 ALA A CA 1
ATOM 1327 C C . ALA A 1 184 ? 1.187 -12.684 -30.240 1.00 95.75 184 ALA A C 1
ATOM 1329 O O . ALA A 1 184 ? 1.142 -13.881 -30.523 1.00 95.75 184 ALA A O 1
ATOM 1330 N N . ASP A 1 185 ? 1.882 -11.800 -30.957 1.00 94.62 185 ASP A N 1
ATOM 1331 C CA . ASP A 1 185 ? 2.811 -12.113 -32.038 1.00 94.62 185 ASP A CA 1
ATOM 1332 C C . ASP A 1 185 ? 4.236 -11.661 -31.651 1.00 94.62 185 ASP A C 1
ATOM 1334 O O . ASP A 1 185 ? 4.535 -10.460 -31.657 1.00 94.62 185 ASP A O 1
ATOM 1338 N N . PRO A 1 186 ? 5.146 -12.601 -31.325 1.00 89.56 186 PRO A N 1
ATOM 1339 C CA . PRO A 1 186 ? 6.535 -12.290 -30.990 1.00 89.56 186 PRO A CA 1
ATOM 1340 C C . PRO A 1 186 ? 7.344 -11.640 -32.122 1.00 89.56 186 PRO A C 1
ATOM 1342 O O . PRO A 1 186 ? 8.403 -11.077 -31.844 1.00 89.56 186 PRO A O 1
ATOM 1345 N N . ALA A 1 187 ? 6.897 -11.743 -33.381 1.00 89.38 187 ALA A N 1
ATOM 1346 C CA . ALA A 1 187 ? 7.576 -11.136 -34.527 1.00 89.38 187 ALA A CA 1
ATOM 1347 C C . ALA A 1 187 ? 7.202 -9.657 -34.732 1.00 89.38 187 ALA A C 1
ATOM 1349 O 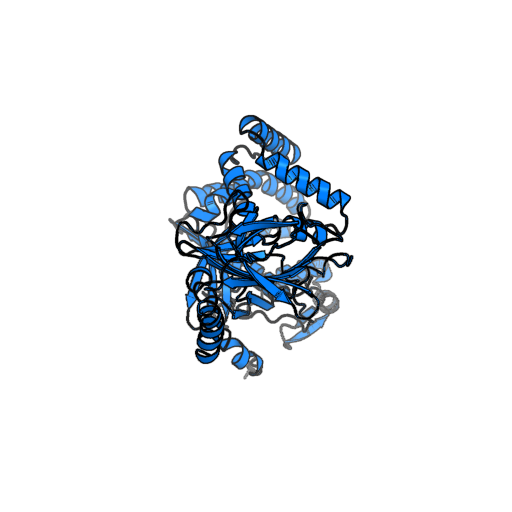O . ALA A 1 187 ? 7.940 -8.927 -35.396 1.00 89.38 187 ALA A O 1
ATOM 1350 N N . ALA A 1 188 ? 6.081 -9.208 -34.163 1.00 90.56 188 ALA A N 1
ATOM 1351 C CA . ALA A 1 188 ? 5.674 -7.809 -34.156 1.00 90.56 188 ALA A CA 1
ATOM 1352 C C . ALA A 1 188 ? 6.346 -7.034 -32.997 1.00 90.56 188 ALA A C 1
ATOM 1354 O O . ALA A 1 188 ? 6.800 -7.648 -32.020 1.00 90.56 188 ALA A O 1
ATOM 1355 N N . PRO A 1 189 ? 6.414 -5.686 -33.071 1.00 89.38 189 PRO A N 1
ATOM 1356 C CA . PRO A 1 189 ? 6.923 -4.859 -31.976 1.00 89.38 189 PRO A CA 1
ATOM 1357 C C . PRO A 1 189 ? 6.271 -5.232 -30.641 1.00 89.38 189 PRO A C 1
ATOM 1359 O O . PRO A 1 189 ? 5.056 -5.436 -30.570 1.00 89.38 189 PRO A O 1
ATOM 1362 N N . ASN A 1 190 ? 7.077 -5.363 -29.586 1.00 92.06 190 ASN A N 1
ATOM 1363 C CA . ASN A 1 190 ? 6.611 -5.815 -28.278 1.00 92.06 190 ASN A CA 1
ATOM 1364 C C . ASN A 1 190 ? 7.470 -5.273 -27.127 1.00 92.06 190 ASN A C 1
ATOM 1366 O O . ASN A 1 190 ? 8.529 -4.691 -27.337 1.00 92.06 190 ASN A O 1
ATOM 1370 N N . ALA A 1 191 ? 6.996 -5.482 -25.898 1.00 91.69 191 ALA A N 1
ATOM 1371 C CA . ALA A 1 191 ? 7.617 -4.979 -24.675 1.00 91.69 191 ALA A CA 1
ATOM 1372 C C . ALA A 1 191 ? 8.356 -6.066 -23.869 1.00 91.69 191 ALA A C 1
ATOM 1374 O O . ALA A 1 191 ? 8.658 -5.856 -22.695 1.00 91.69 191 ALA A O 1
ATOM 1375 N N . GLY A 1 192 ? 8.681 -7.221 -24.464 1.00 91.81 192 GLY A N 1
ATOM 1376 C CA . GLY A 1 192 ? 9.305 -8.331 -23.732 1.00 91.81 192 GLY A CA 1
ATOM 1377 C C . GLY A 1 192 ? 10.676 -7.970 -23.144 1.00 91.81 192 GLY A C 1
ATOM 1378 O O . GLY A 1 192 ? 10.986 -8.299 -21.997 1.00 91.81 192 GLY A O 1
ATOM 1379 N N . GLN A 1 193 ? 11.484 -7.225 -23.898 1.00 90.25 193 GLN A N 1
ATOM 1380 C CA . GLN A 1 193 ? 12.796 -6.765 -23.446 1.00 90.25 193 GLN A CA 1
ATOM 1381 C C . GLN A 1 193 ? 12.686 -5.645 -22.393 1.00 90.25 193 GLN A C 1
ATOM 1383 O O . GLN A 1 193 ? 13.420 -5.667 -21.401 1.00 90.25 193 GLN A O 1
ATOM 1388 N N . LEU A 1 194 ? 11.721 -4.728 -22.540 1.00 91.25 194 LEU A N 1
ATOM 1389 C CA . LEU A 1 194 ? 11.358 -3.760 -21.498 1.00 91.25 194 LEU A CA 1
ATOM 1390 C C . LEU A 1 194 ? 10.955 -4.471 -20.199 1.00 91.25 194 LEU A C 1
ATOM 1392 O O . LEU A 1 194 ? 11.451 -4.119 -19.133 1.00 91.25 194 LEU A O 1
ATOM 1396 N N . ALA A 1 195 ? 10.103 -5.494 -20.281 1.00 93.50 195 ALA A N 1
ATOM 1397 C CA . ALA A 1 195 ? 9.648 -6.267 -19.131 1.00 93.50 195 ALA A CA 1
ATOM 1398 C C . ALA A 1 195 ? 10.805 -6.959 -18.404 1.00 93.50 195 ALA A C 1
ATOM 1400 O O . ALA A 1 195 ? 10.905 -6.909 -17.174 1.00 93.50 195 ALA A O 1
ATOM 1401 N N . LYS A 1 196 ? 11.738 -7.535 -19.167 1.00 91.38 196 LYS A N 1
ATOM 1402 C CA . LYS A 1 196 ? 12.956 -8.138 -18.629 1.00 91.38 196 LYS A CA 1
ATOM 1403 C C . LYS A 1 196 ? 13.814 -7.117 -17.878 1.00 91.38 196 LYS A C 1
ATOM 1405 O O . LYS A 1 196 ? 14.137 -7.336 -16.712 1.00 91.38 196 LYS A O 1
ATOM 1410 N N . LEU A 1 197 ? 14.178 -6.011 -18.525 1.00 91.12 197 LEU A N 1
ATOM 1411 C CA . LEU A 1 197 ? 15.054 -4.997 -17.929 1.00 91.12 197 LEU A CA 1
ATOM 1412 C C . LEU A 1 197 ? 14.382 -4.274 -16.758 1.00 91.12 197 LEU A C 1
ATOM 1414 O O . LEU A 1 197 ? 15.022 -4.038 -15.735 1.00 91.12 197 LEU A O 1
ATOM 1418 N N . GLY A 1 198 ? 13.080 -4.004 -16.870 1.00 92.44 198 GLY A N 1
ATOM 1419 C CA . GLY A 1 198 ? 12.259 -3.466 -15.790 1.00 92.44 198 GLY A CA 1
ATOM 1420 C C . GLY A 1 198 ? 12.227 -4.393 -14.576 1.00 92.44 198 GLY A C 1
ATOM 1421 O O . GLY A 1 198 ? 12.388 -3.923 -13.452 1.00 92.44 198 GLY A O 1
ATOM 1422 N N . SER A 1 199 ? 12.125 -5.710 -14.790 1.00 94.69 199 SER A N 1
ATOM 1423 C CA . SER A 1 199 ? 12.205 -6.697 -13.706 1.00 94.69 199 SER A CA 1
ATOM 1424 C C . SER A 1 199 ? 13.567 -6.683 -13.015 1.00 94.69 199 SER A C 1
ATOM 1426 O O . SER A 1 199 ? 13.621 -6.683 -11.789 1.00 94.69 199 SER A O 1
ATOM 1428 N N . VAL A 1 200 ? 14.671 -6.630 -13.772 1.00 92.75 200 VAL A N 1
ATOM 1429 C CA . VAL A 1 200 ? 16.036 -6.583 -13.208 1.00 92.75 200 VAL A CA 1
ATOM 1430 C C . VAL A 1 200 ? 16.246 -5.312 -12.391 1.00 92.75 200 VAL A C 1
ATOM 1432 O O . VAL A 1 200 ? 16.608 -5.384 -11.214 1.00 92.75 200 VAL A O 1
ATOM 1435 N N . LEU A 1 201 ? 15.994 -4.150 -12.999 1.00 92.75 201 LEU A N 1
ATOM 1436 C CA . LEU A 1 201 ? 16.212 -2.861 -12.352 1.00 92.75 201 LEU A CA 1
ATOM 1437 C C . LEU A 1 201 ? 15.292 -2.691 -11.141 1.00 92.75 201 LEU A C 1
ATOM 1439 O O . LEU A 1 201 ? 15.767 -2.357 -10.058 1.00 92.75 201 LEU A O 1
ATOM 1443 N N . GLY A 1 202 ? 13.997 -2.980 -11.299 1.00 94.75 202 GLY A N 1
ATOM 1444 C CA . GLY A 1 202 ? 13.020 -2.906 -10.216 1.00 94.75 202 GLY A CA 1
ATOM 1445 C C . GLY A 1 202 ? 13.358 -3.853 -9.066 1.00 94.75 202 GLY A C 1
ATOM 1446 O O . GLY A 1 202 ? 13.285 -3.455 -7.908 1.00 94.75 202 GLY A O 1
ATOM 1447 N N . SER A 1 203 ? 13.822 -5.069 -9.369 1.00 94.88 203 SER A N 1
ATOM 1448 C CA . SER A 1 203 ? 14.289 -6.034 -8.369 1.00 94.88 203 SER A CA 1
ATOM 1449 C C . SER A 1 203 ? 15.482 -5.524 -7.559 1.00 94.88 203 SER A C 1
ATOM 1451 O O . SER A 1 203 ? 15.512 -5.678 -6.338 1.00 94.88 203 SER A O 1
ATOM 1453 N N . ARG A 1 204 ? 16.466 -4.901 -8.219 1.00 91.94 204 ARG A N 1
ATOM 1454 C CA . ARG A 1 204 ? 17.648 -4.331 -7.553 1.00 91.94 204 ARG A CA 1
ATOM 1455 C C . ARG A 1 204 ? 17.289 -3.108 -6.718 1.00 91.94 204 ARG A C 1
ATOM 1457 O O . ARG A 1 204 ? 17.693 -3.041 -5.564 1.00 91.94 204 ARG A O 1
ATOM 1464 N N . LEU A 1 205 ? 16.494 -2.190 -7.270 1.00 93.19 205 LEU A N 1
ATOM 1465 C CA . LEU A 1 205 ? 15.990 -1.022 -6.543 1.00 93.19 205 LEU A CA 1
ATOM 1466 C C . LEU A 1 205 ? 15.228 -1.446 -5.288 1.00 93.19 205 LEU A C 1
ATOM 1468 O O . LEU A 1 205 ? 15.518 -0.957 -4.201 1.00 93.19 205 LEU A O 1
ATOM 1472 N N . LEU A 1 206 ? 14.296 -2.391 -5.427 1.00 94.81 206 LEU A N 1
ATOM 1473 C CA . LEU A 1 206 ? 13.493 -2.863 -4.309 1.00 94.81 206 LEU A CA 1
ATOM 1474 C C . LEU A 1 206 ? 14.359 -3.543 -3.245 1.00 94.81 206 LEU A C 1
ATOM 1476 O O . LEU A 1 206 ? 14.195 -3.255 -2.066 1.00 94.81 206 LEU A O 1
ATOM 1480 N N . GLY A 1 207 ? 15.326 -4.370 -3.646 1.00 92.38 207 GLY A N 1
ATOM 1481 C CA . GLY A 1 207 ? 16.242 -5.026 -2.712 1.00 92.38 207 GLY A CA 1
ATOM 1482 C C . GLY A 1 207 ? 17.217 -4.087 -1.986 1.00 92.38 207 GLY A C 1
ATOM 1483 O O . GLY A 1 207 ? 17.733 -4.449 -0.931 1.00 92.38 207 GLY A O 1
ATOM 1484 N N . GLU A 1 208 ? 17.448 -2.874 -2.496 1.00 91.44 208 GLU A N 1
ATOM 1485 C CA . GLU A 1 208 ? 18.221 -1.839 -1.795 1.00 91.44 208 GLU A CA 1
ATOM 1486 C C . GLU A 1 208 ? 17.415 -1.145 -0.686 1.00 91.44 208 GLU A C 1
ATOM 1488 O O . GLU A 1 208 ? 18.001 -0.667 0.292 1.00 91.44 208 GLU A O 1
ATOM 1493 N N . VAL A 1 209 ? 16.088 -1.078 -0.828 1.00 94.44 209 VAL A N 1
ATOM 1494 C CA . VAL A 1 209 ? 15.223 -0.257 0.036 1.00 94.44 209 VAL A CA 1
ATOM 1495 C C . VAL A 1 209 ? 14.247 -1.059 0.884 1.00 94.44 209 VAL A C 1
ATOM 1497 O O . VAL A 1 209 ? 13.798 -0.540 1.898 1.00 94.44 209 VAL A O 1
ATOM 1500 N N . LEU A 1 210 ? 13.938 -2.309 0.542 1.00 96.00 210 LEU A N 1
ATOM 1501 C CA . LEU A 1 210 ? 12.967 -3.146 1.244 1.00 96.00 210 LEU A CA 1
ATOM 1502 C C . LEU A 1 210 ? 13.579 -4.506 1.596 1.00 96.00 210 LEU A C 1
ATOM 1504 O O . LEU A 1 210 ? 14.012 -5.250 0.721 1.00 96.00 210 LEU A O 1
ATOM 1508 N N . ALA A 1 211 ? 13.573 -4.846 2.884 1.00 94.31 211 ALA A N 1
ATOM 1509 C CA . ALA A 1 211 ? 14.012 -6.148 3.376 1.00 94.31 211 ALA A CA 1
ATOM 1510 C C . ALA A 1 211 ? 12.843 -7.106 3.603 1.00 94.31 211 ALA A C 1
ATOM 1512 O O . ALA A 1 211 ? 12.920 -8.264 3.205 1.00 94.31 211 ALA A O 1
ATOM 1513 N N . SER A 1 212 ? 11.770 -6.648 4.247 1.00 95.31 212 SER A N 1
ATOM 1514 C CA . SER A 1 212 ? 10.599 -7.475 4.547 1.00 95.31 212 SER A CA 1
ATOM 1515 C C . SER A 1 212 ? 9.347 -6.628 4.730 1.00 95.31 212 SER A C 1
ATOM 1517 O O . SER A 1 212 ? 9.426 -5.424 4.990 1.00 95.31 212 SER A O 1
ATOM 1519 N N . VAL A 1 213 ? 8.189 -7.270 4.603 1.00 97.12 213 VAL A N 1
ATOM 1520 C CA . VAL A 1 213 ? 6.902 -6.738 5.059 1.00 97.12 213 VAL A CA 1
ATOM 1521 C C . VAL A 1 213 ? 6.324 -7.669 6.114 1.00 97.12 213 VAL A C 1
ATOM 1523 O O . VAL A 1 213 ? 6.493 -8.882 6.034 1.00 97.12 213 VAL A O 1
ATOM 1526 N N . THR A 1 214 ? 5.612 -7.117 7.084 1.00 96.94 214 THR A N 1
ATOM 1527 C CA . THR A 1 214 ? 4.902 -7.887 8.101 1.00 96.94 214 THR A CA 1
ATOM 1528 C C . THR A 1 214 ? 3.419 -7.600 7.980 1.00 96.94 214 THR A C 1
ATOM 1530 O O . THR A 1 214 ? 2.974 -6.461 8.115 1.00 96.94 214 THR A O 1
ATOM 1533 N N . LEU A 1 215 ? 2.662 -8.660 7.715 1.00 97.31 215 LEU A N 1
ATOM 1534 C CA . LEU A 1 215 ? 1.209 -8.670 7.711 1.00 97.31 215 LEU A CA 1
ATOM 1535 C C . LEU A 1 215 ? 0.751 -9.095 9.106 1.00 97.31 215 LEU A C 1
ATOM 1537 O O . LEU A 1 215 ? 0.750 -10.279 9.443 1.00 97.31 215 LEU A O 1
ATOM 1541 N N . GLU A 1 216 ? 0.435 -8.127 9.959 1.00 96.44 216 GLU A N 1
ATOM 1542 C CA . GLU A 1 216 ? 0.134 -8.378 11.367 1.00 96.44 216 GLU A CA 1
ATOM 1543 C C . GLU A 1 216 ? -1.297 -8.884 11.583 1.00 96.44 216 GLU A C 1
ATOM 1545 O O . GLU A 1 216 ? -2.211 -8.571 10.822 1.00 96.44 216 GLU A O 1
ATOM 1550 N N . ALA A 1 217 ? -1.508 -9.669 12.646 1.00 96.31 217 ALA A N 1
ATOM 1551 C CA . ALA A 1 217 ? -2.794 -10.313 12.947 1.00 96.31 217 ALA A CA 1
ATOM 1552 C C . ALA A 1 217 ? -3.931 -9.320 13.236 1.00 96.31 217 ALA A C 1
ATOM 1554 O O . ALA A 1 217 ? -5.096 -9.705 13.278 1.00 96.31 217 ALA A O 1
ATOM 1555 N N . ASP A 1 218 ? -3.594 -8.059 13.474 1.00 95.94 218 ASP A N 1
ATOM 1556 C CA . ASP A 1 218 ? -4.538 -6.982 13.718 1.00 95.94 218 ASP A CA 1
ATOM 1557 C C . ASP A 1 218 ? -4.853 -6.135 12.478 1.00 95.94 218 ASP A C 1
ATOM 1559 O O . ASP A 1 218 ? -5.541 -5.119 12.576 1.00 95.94 218 ASP A O 1
ATOM 1563 N N . GLY A 1 219 ? -4.345 -6.549 11.317 1.00 95.81 219 GLY A N 1
ATOM 1564 C CA . GLY A 1 219 ? -4.500 -5.833 10.061 1.00 95.81 219 GLY A CA 1
ATOM 1565 C C . GLY A 1 219 ? -3.488 -4.716 9.850 1.00 95.81 219 GLY A C 1
ATOM 1566 O O . GLY A 1 219 ? -3.582 -4.047 8.832 1.00 95.81 219 GLY A O 1
ATOM 1567 N N . ASN A 1 220 ? -2.501 -4.484 10.722 1.00 96.06 220 ASN A N 1
ATOM 1568 C CA . ASN A 1 220 ? -1.413 -3.561 10.384 1.00 96.06 220 ASN A CA 1
ATOM 1569 C C . ASN A 1 220 ? -0.464 -4.173 9.352 1.00 96.06 220 ASN A C 1
ATOM 1571 O O . ASN A 1 220 ? -0.059 -5.331 9.468 1.00 96.06 220 ASN A O 1
ATOM 1575 N N . LEU A 1 221 ? -0.087 -3.377 8.351 1.00 96.81 221 LEU A N 1
ATOM 1576 C CA . LEU A 1 221 ? 1.041 -3.676 7.476 1.00 96.81 221 LEU A CA 1
ATOM 1577 C C . LEU A 1 221 ? 2.221 -2.805 7.896 1.00 96.81 221 LEU A C 1
ATOM 1579 O O . LEU A 1 221 ? 2.133 -1.575 7.892 1.00 96.81 221 LEU A O 1
ATOM 1583 N N . THR A 1 222 ? 3.332 -3.449 8.238 1.00 96.38 222 THR A N 1
ATOM 1584 C CA . THR A 1 222 ? 4.612 -2.784 8.500 1.00 96.38 222 THR A CA 1
ATOM 1585 C C . THR A 1 222 ? 5.694 -3.304 7.561 1.00 96.38 222 THR A C 1
ATOM 1587 O O . THR A 1 222 ? 5.535 -4.339 6.917 1.00 96.38 222 THR A O 1
ATOM 1590 N N . ALA A 1 223 ? 6.788 -2.562 7.430 1.00 96.50 223 ALA A N 1
ATOM 1591 C CA . ALA A 1 223 ? 7.910 -2.917 6.575 1.00 96.50 223 ALA A CA 1
ATOM 1592 C C . ALA A 1 223 ? 9.244 -2.694 7.287 1.00 96.50 223 ALA A C 1
ATOM 1594 O O . ALA A 1 223 ? 9.398 -1.752 8.063 1.00 96.50 223 ALA A O 1
ATOM 1595 N N . SER A 1 224 ? 10.222 -3.538 6.974 1.00 96.81 224 SER A N 1
ATOM 1596 C CA . SER A 1 224 ? 11.632 -3.332 7.292 1.00 96.81 224 SER A CA 1
ATOM 1597 C C . SER A 1 224 ? 12.312 -2.750 6.057 1.00 96.81 224 SER A C 1
ATOM 1599 O O . SER A 1 224 ? 12.391 -3.415 5.022 1.00 96.81 224 SER A O 1
ATOM 1601 N N . TYR A 1 225 ? 12.749 -1.494 6.128 1.00 95.19 225 TYR A N 1
ATOM 1602 C CA . TYR A 1 225 ? 13.166 -0.724 4.955 1.00 95.19 225 TYR A CA 1
ATOM 1603 C C . TYR A 1 225 ? 14.405 0.144 5.221 1.00 95.19 225 TYR A C 1
ATOM 1605 O O . TYR A 1 225 ? 14.811 0.361 6.367 1.00 95.19 225 TYR A O 1
ATOM 1613 N N . HIS A 1 226 ? 15.022 0.629 4.147 1.00 94.56 226 HIS A N 1
ATOM 1614 C CA . HIS A 1 226 ? 16.099 1.612 4.165 1.00 94.56 226 HIS A CA 1
ATOM 1615 C C . HIS A 1 226 ? 15.639 2.871 3.407 1.00 94.56 226 HIS A C 1
ATOM 1617 O O . HIS A 1 226 ? 15.085 2.748 2.316 1.00 94.56 226 HIS A O 1
ATOM 1623 N N . PRO A 1 227 ? 15.837 4.086 3.951 1.00 89.38 227 PRO A N 1
ATOM 1624 C CA . PRO A 1 227 ? 15.193 5.304 3.444 1.00 89.38 227 PRO A CA 1
ATOM 1625 C C . PRO A 1 227 ? 15.733 5.819 2.101 1.00 89.38 227 PRO A C 1
ATOM 1627 O O . PRO A 1 227 ? 15.189 6.776 1.560 1.00 89.38 227 PRO A O 1
ATOM 1630 N N . GLY A 1 228 ? 16.795 5.225 1.562 1.00 88.38 228 GLY A N 1
ATOM 1631 C CA . GLY A 1 228 ? 17.380 5.659 0.298 1.00 88.38 228 GLY A CA 1
ATOM 1632 C C . GLY A 1 228 ? 18.246 4.594 -0.355 1.00 88.38 228 GLY A C 1
ATOM 1633 O O . GLY A 1 228 ? 18.598 3.590 0.265 1.00 88.38 228 GLY A O 1
ATOM 1634 N N . LEU A 1 229 ? 18.595 4.834 -1.614 1.00 91.00 229 LEU A N 1
ATOM 1635 C CA . LEU A 1 229 ? 19.548 4.012 -2.351 1.00 91.00 229 LEU A CA 1
ATOM 1636 C C . LEU A 1 229 ? 20.970 4.293 -1.858 1.00 91.00 229 LEU A C 1
ATOM 1638 O O . LEU A 1 229 ? 21.320 5.440 -1.582 1.00 91.00 229 LEU A O 1
ATOM 1642 N N . VAL A 1 230 ? 21.791 3.249 -1.769 1.00 90.75 230 VAL A N 1
ATOM 1643 C CA . VAL A 1 230 ? 23.218 3.371 -1.454 1.00 90.75 230 VAL A CA 1
ATOM 1644 C C . VAL A 1 230 ? 23.986 3.252 -2.766 1.00 90.75 230 VAL A C 1
ATOM 1646 O O . VAL A 1 230 ? 24.243 2.151 -3.245 1.00 90.75 230 VAL A O 1
ATOM 1649 N N . THR A 1 231 ? 24.302 4.393 -3.379 1.00 91.00 231 THR A N 1
ATOM 1650 C CA . THR A 1 231 ? 24.977 4.455 -4.690 1.00 91.00 231 THR A CA 1
ATOM 1651 C C . THR A 1 231 ? 26.483 4.688 -4.582 1.00 91.00 231 THR A C 1
ATOM 1653 O O . THR A 1 231 ? 27.213 4.426 -5.533 1.00 91.00 231 THR A O 1
ATOM 1656 N N . ASP A 1 232 ? 26.972 5.130 -3.421 1.00 91.56 232 ASP A N 1
ATOM 1657 C CA . ASP A 1 232 ? 28.391 5.399 -3.149 1.00 91.56 232 ASP A CA 1
ATOM 1658 C C . ASP A 1 232 ? 29.206 4.120 -2.873 1.00 91.56 232 ASP A C 1
ATOM 1660 O O . ASP A 1 232 ? 30.433 4.168 -2.729 1.00 91.56 232 ASP A O 1
ATOM 1664 N N . ARG A 1 233 ? 28.531 2.965 -2.812 1.00 92.12 233 ARG A N 1
ATOM 1665 C CA . ARG A 1 233 ? 29.126 1.640 -2.619 1.00 92.12 233 ARG A CA 1
ATOM 1666 C C . ARG A 1 233 ? 28.733 0.688 -3.736 1.00 92.12 233 ARG A C 1
ATOM 1668 O O . ARG A 1 233 ? 27.564 0.580 -4.092 1.00 92.12 233 ARG A O 1
ATOM 1675 N N . MET A 1 234 ? 29.705 -0.090 -4.202 1.00 87.62 234 MET A N 1
ATOM 1676 C CA . MET A 1 234 ? 29.489 -1.155 -5.181 1.00 87.62 234 MET A CA 1
ATOM 1677 C C . MET A 1 234 ? 30.284 -2.409 -4.824 1.00 87.62 234 MET A C 1
ATOM 1679 O O . MET A 1 234 ? 31.327 -2.338 -4.168 1.00 87.62 234 MET A O 1
ATOM 1683 N N . ARG A 1 235 ? 29.807 -3.564 -5.294 1.00 84.75 235 ARG A N 1
ATOM 1684 C CA . ARG A 1 235 ? 30.600 -4.795 -5.314 1.00 84.75 235 ARG A CA 1
ATOM 1685 C C . ARG A 1 235 ? 31.630 -4.700 -6.429 1.00 84.75 235 ARG A C 1
ATOM 1687 O O . ARG A 1 235 ? 31.256 -4.529 -7.591 1.00 84.75 235 ARG A O 1
ATOM 1694 N N . HIS A 1 236 ? 32.905 -4.837 -6.082 1.00 83.62 236 HIS A N 1
ATOM 1695 C CA . HIS A 1 236 ? 33.965 -4.968 -7.067 1.00 83.62 236 HIS A CA 1
ATOM 1696 C C . HIS A 1 236 ? 33.728 -6.252 -7.880 1.00 83.62 236 HIS A C 1
ATOM 1698 O O . HIS A 1 236 ? 33.573 -7.319 -7.280 1.00 83.62 236 HIS A O 1
ATOM 1704 N N . PRO A 1 237 ? 33.693 -6.186 -9.220 1.00 76.06 237 PRO A N 1
ATOM 1705 C CA . PRO A 1 237 ? 33.303 -7.323 -10.055 1.00 76.06 237 PRO A CA 1
ATOM 1706 C C . PRO A 1 237 ? 34.262 -8.515 -9.935 1.00 76.06 237 PRO A C 1
ATOM 1708 O O . PRO A 1 237 ? 33.812 -9.653 -9.964 1.00 76.06 237 PRO A O 1
ATOM 1711 N N . GLU A 1 238 ? 35.562 -8.257 -9.763 1.00 80.06 238 GLU A N 1
ATOM 1712 C CA . GLU A 1 238 ? 36.580 -9.315 -9.649 1.00 80.06 238 GLU A CA 1
ATOM 1713 C C . GLU A 1 238 ? 36.774 -9.825 -8.211 1.00 80.06 238 GLU A C 1
ATOM 1715 O O . GLU A 1 238 ? 36.759 -11.028 -7.979 1.00 80.06 238 GLU A O 1
ATOM 1720 N N . THR A 1 239 ? 36.945 -8.933 -7.226 1.00 85.31 239 THR A N 1
ATOM 1721 C CA . THR A 1 239 ? 37.255 -9.329 -5.841 1.00 85.31 239 THR A CA 1
ATOM 1722 C C . THR A 1 239 ? 36.020 -9.622 -4.987 1.00 85.31 239 THR A C 1
ATOM 1724 O O . THR A 1 239 ? 36.132 -10.251 -3.938 1.00 85.31 239 THR A O 1
ATOM 1727 N N . GLY A 1 240 ? 34.835 -9.149 -5.388 1.00 81.44 240 GLY A N 1
ATOM 1728 C CA . GLY A 1 240 ? 33.604 -9.254 -4.599 1.00 81.44 240 GLY A CA 1
ATOM 1729 C C . GLY A 1 240 ? 33.566 -8.362 -3.349 1.00 81.44 240 GLY A C 1
ATOM 1730 O O . GLY A 1 240 ? 32.591 -8.394 -2.594 1.00 81.44 240 GLY A O 1
ATOM 1731 N N . GLU A 1 241 ? 34.588 -7.542 -3.104 1.00 88.75 241 GLU A N 1
ATOM 1732 C CA . GLU A 1 241 ? 34.624 -6.631 -1.958 1.00 88.75 241 GLU A CA 1
ATOM 1733 C C . GLU A 1 241 ? 33.756 -5.387 -2.188 1.00 88.75 241 GLU A C 1
ATOM 1735 O O . GLU A 1 241 ? 33.470 -5.005 -3.322 1.00 88.75 241 GLU A O 1
ATOM 1740 N N . TRP A 1 242 ? 33.311 -4.752 -1.101 1.00 90.31 242 TRP A N 1
ATOM 1741 C CA . TRP A 1 242 ? 32.643 -3.454 -1.189 1.00 90.31 242 TRP A CA 1
ATOM 1742 C C . TRP A 1 242 ? 33.682 -2.349 -1.336 1.00 90.31 242 TRP A C 1
ATOM 1744 O O . TRP A 1 242 ? 34.522 -2.172 -0.455 1.00 90.31 242 TRP A O 1
ATOM 1754 N N . VAL A 1 243 ? 33.585 -1.575 -2.412 1.00 92.69 243 VAL A N 1
ATOM 1755 C CA . VAL A 1 243 ? 34.490 -0.457 -2.710 1.00 92.69 243 VAL A CA 1
ATOM 1756 C C . VAL A 1 243 ? 33.712 0.848 -2.874 1.00 92.69 243 VAL A C 1
ATOM 1758 O O . VAL A 1 243 ? 32.484 0.840 -2.994 1.00 92.69 243 VAL A O 1
ATOM 1761 N N . SER A 1 244 ? 34.421 1.978 -2.824 1.00 94.94 244 SER A N 1
ATOM 1762 C CA . SER A 1 244 ? 33.860 3.289 -3.163 1.00 94.94 244 SER A CA 1
ATOM 1763 C C . SER A 1 244 ? 33.519 3.329 -4.651 1.00 94.94 244 SER A C 1
ATOM 1765 O O . SER A 1 244 ? 34.395 3.103 -5.489 1.00 94.94 244 SER A O 1
ATOM 1767 N N . THR A 1 245 ? 32.263 3.636 -4.983 1.00 93.62 245 THR A N 1
ATOM 1768 C CA . THR A 1 245 ? 31.827 3.767 -6.381 1.00 93.62 245 THR A CA 1
ATOM 1769 C C . THR A 1 245 ? 32.624 4.856 -7.093 1.00 93.62 245 THR A C 1
ATOM 1771 O O . THR A 1 245 ? 33.084 4.653 -8.213 1.00 93.62 245 THR A O 1
ATOM 1774 N N . ARG A 1 246 ? 32.871 5.983 -6.415 1.00 93.50 246 ARG A N 1
ATOM 1775 C CA . ARG A 1 246 ? 33.647 7.101 -6.960 1.00 93.50 246 ARG A CA 1
ATOM 1776 C C . ARG A 1 246 ? 35.071 6.716 -7.323 1.00 93.50 246 ARG A C 1
ATOM 1778 O O . ARG A 1 246 ? 35.502 6.962 -8.441 1.00 93.50 246 ARG A O 1
ATOM 1785 N N . GLU A 1 247 ? 35.788 6.101 -6.387 1.00 93.44 247 GLU A N 1
ATOM 1786 C CA . GLU A 1 247 ? 37.190 5.722 -6.601 1.00 93.44 247 GLU A CA 1
ATOM 1787 C C . GLU A 1 247 ? 37.302 4.689 -7.725 1.00 93.44 247 GLU A C 1
ATOM 1789 O O . GLU A 1 247 ? 38.198 4.772 -8.563 1.00 93.44 247 GLU A O 1
ATOM 1794 N N . PHE A 1 248 ? 36.354 3.748 -7.793 1.00 91.75 248 PHE A N 1
ATOM 1795 C CA . PHE A 1 248 ? 36.294 2.784 -8.886 1.00 91.75 248 PHE A CA 1
ATOM 1796 C C . PHE A 1 248 ? 36.027 3.467 -10.235 1.00 91.75 248 PHE A C 1
ATOM 1798 O O . PHE A 1 248 ? 36.689 3.158 -11.226 1.00 91.75 248 PHE A O 1
ATOM 1805 N N . MET A 1 249 ? 35.085 4.414 -10.293 1.00 92.75 249 MET A N 1
ATOM 1806 C CA . MET A 1 249 ? 34.794 5.189 -11.504 1.00 92.75 249 MET A CA 1
ATOM 1807 C C . MET A 1 249 ? 36.002 6.014 -11.964 1.00 92.75 249 MET A C 1
ATOM 1809 O O . MET A 1 249 ? 36.280 6.062 -13.160 1.00 92.75 249 MET A O 1
ATOM 1813 N N . GLU A 1 250 ? 36.754 6.614 -11.040 1.00 92.88 250 GLU A N 1
ATOM 1814 C CA . GLU A 1 250 ? 37.978 7.361 -11.356 1.00 92.88 250 GLU A CA 1
ATOM 1815 C C . GLU A 1 250 ? 39.067 6.450 -11.940 1.00 92.88 250 GLU A C 1
ATOM 1817 O O . GLU A 1 250 ? 39.720 6.815 -12.916 1.00 92.88 250 GLU A O 1
ATOM 1822 N N . GLN A 1 251 ? 39.232 5.242 -11.394 1.00 90.88 251 GLN A N 1
ATOM 1823 C CA . GLN A 1 251 ? 40.242 4.280 -11.855 1.00 90.88 251 GLN A CA 1
ATOM 1824 C C . GLN A 1 251 ? 39.875 3.599 -13.181 1.00 90.88 251 GLN A C 1
ATOM 1826 O O . GLN A 1 251 ? 40.756 3.287 -13.979 1.00 90.88 251 GLN A O 1
ATOM 1831 N N . SER A 1 252 ? 38.584 3.366 -13.423 1.00 87.00 252 SER A N 1
ATOM 1832 C CA . SER A 1 252 ? 38.075 2.672 -14.617 1.00 87.00 252 SER A CA 1
ATOM 1833 C C . SER A 1 252 ? 37.714 3.607 -15.780 1.00 87.00 252 SER A C 1
ATOM 1835 O O . SER A 1 252 ? 37.293 3.133 -16.834 1.00 87.00 252 SER A O 1
ATOM 1837 N N . GLY A 1 253 ? 37.843 4.928 -15.603 1.00 86.44 253 GLY A N 1
ATOM 1838 C CA . GLY A 1 253 ? 37.382 5.930 -16.575 1.00 86.44 253 GLY A CA 1
ATOM 1839 C C . GLY A 1 253 ? 35.857 6.129 -16.597 1.00 86.44 253 GLY A C 1
ATOM 1840 O O . GLY A 1 253 ? 35.336 6.860 -17.439 1.00 86.44 253 GLY A O 1
ATOM 1841 N N . GLY A 1 254 ? 35.122 5.517 -15.663 1.00 85.44 254 GLY A N 1
ATOM 1842 C CA . GLY A 1 254 ? 33.671 5.644 -15.529 1.00 85.44 254 GLY A CA 1
ATOM 1843 C C . GLY A 1 254 ? 33.189 7.070 -15.237 1.00 85.44 254 GLY A C 1
ATOM 1844 O O . GLY A 1 254 ? 32.072 7.416 -15.617 1.00 85.44 254 GLY A O 1
ATOM 1845 N N . THR A 1 255 ? 34.015 7.926 -14.625 1.00 86.69 255 THR A N 1
ATOM 1846 C CA . THR A 1 255 ? 33.643 9.326 -14.338 1.00 86.69 255 THR A CA 1
ATOM 1847 C C . THR A 1 255 ? 33.344 10.115 -15.610 1.00 86.69 255 THR A C 1
ATOM 1849 O O . THR A 1 255 ? 32.343 10.825 -15.665 1.00 86.69 255 THR A O 1
ATOM 1852 N N . GLU A 1 256 ? 34.156 9.957 -16.657 1.00 85.12 256 GLU A N 1
ATOM 1853 C CA . GLU A 1 256 ? 33.931 10.636 -17.942 1.00 85.12 256 GLU A CA 1
ATOM 1854 C C . GLU A 1 256 ? 32.719 10.063 -18.688 1.00 85.12 256 GLU A C 1
ATOM 1856 O O . GLU A 1 256 ? 32.016 10.793 -19.386 1.00 85.12 256 GLU A O 1
ATOM 1861 N N . LEU A 1 257 ? 32.455 8.762 -18.522 1.00 81.81 257 LEU A N 1
ATOM 1862 C CA . LEU A 1 257 ? 31.405 8.051 -19.250 1.00 81.81 257 LEU A CA 1
ATOM 1863 C C . LEU A 1 257 ? 30.004 8.244 -18.644 1.00 81.81 257 LEU A C 1
ATOM 1865 O O . LEU A 1 257 ? 29.032 8.386 -19.385 1.00 81.81 257 LEU A O 1
ATOM 1869 N N . PHE A 1 258 ? 29.890 8.248 -17.314 1.00 83.12 258 PHE A N 1
ATOM 1870 C CA . PHE A 1 258 ? 28.603 8.273 -16.606 1.00 83.12 258 PHE A CA 1
ATOM 1871 C C . PHE A 1 258 ? 28.344 9.578 -15.848 1.00 83.12 258 PHE A C 1
ATOM 1873 O O . PHE A 1 258 ? 27.190 9.899 -15.578 1.00 83.12 258 PHE A O 1
ATOM 1880 N N . GLY A 1 259 ? 29.387 10.350 -15.532 1.00 84.19 259 GLY A N 1
ATOM 1881 C CA . GLY A 1 259 ? 29.294 11.642 -14.847 1.00 84.19 259 GLY A CA 1
ATOM 1882 C C . GLY A 1 259 ? 29.042 11.553 -13.339 1.00 84.19 259 GLY A C 1
ATOM 1883 O O . GLY A 1 259 ? 29.708 12.249 -12.577 1.00 84.19 259 GLY A O 1
ATOM 1884 N N . ASP A 1 260 ? 28.116 10.701 -12.897 1.00 86.94 260 ASP A N 1
ATOM 1885 C CA . ASP A 1 260 ? 27.716 10.578 -11.492 1.00 86.94 260 ASP A CA 1
ATOM 1886 C C . ASP A 1 260 ? 27.505 9.118 -11.035 1.00 86.94 260 ASP A C 1
ATOM 1888 O O . ASP A 1 260 ? 27.320 8.202 -11.841 1.00 86.94 260 ASP A O 1
ATOM 1892 N N . GLU A 1 261 ? 27.542 8.910 -9.714 1.00 90.31 261 GLU A N 1
ATOM 1893 C CA . GLU A 1 261 ? 27.441 7.590 -9.072 1.00 90.31 261 GLU A CA 1
ATOM 1894 C C . GLU A 1 261 ? 26.081 6.913 -9.306 1.00 90.31 261 GLU A C 1
ATOM 1896 O O . GLU A 1 261 ? 26.029 5.690 -9.417 1.00 90.31 261 GLU A O 1
ATOM 1901 N N . LEU A 1 262 ? 24.982 7.674 -9.412 1.00 88.94 262 LEU A N 1
ATOM 1902 C CA . LEU A 1 262 ? 23.648 7.116 -9.648 1.00 88.94 262 LEU A CA 1
ATOM 1903 C C . LEU A 1 262 ? 23.539 6.577 -11.077 1.00 88.94 262 LEU A C 1
ATOM 1905 O O . LEU A 1 262 ? 23.080 5.451 -11.270 1.00 88.94 262 LEU A O 1
ATOM 1909 N N . SER A 1 263 ? 23.997 7.345 -12.067 1.00 85.88 263 SER A N 1
ATOM 1910 C CA . SER A 1 263 ? 24.054 6.923 -13.470 1.00 85.88 263 SER A CA 1
ATOM 1911 C C . SER A 1 263 ? 24.879 5.643 -13.634 1.00 85.88 263 SER A C 1
ATOM 1913 O O . SER A 1 263 ? 24.452 4.702 -14.309 1.00 85.88 263 SER A O 1
ATOM 1915 N N . TYR A 1 264 ? 26.028 5.567 -12.958 1.00 87.94 264 TYR A N 1
ATOM 1916 C CA . TYR A 1 264 ? 26.863 4.368 -12.952 1.00 87.94 264 TYR A CA 1
ATOM 1917 C C . TYR A 1 264 ? 26.205 3.186 -12.220 1.00 87.94 264 TYR A C 1
ATOM 1919 O O . TYR A 1 264 ? 26.221 2.060 -12.721 1.00 87.94 264 TYR A O 1
ATOM 1927 N N . TRP A 1 265 ? 25.564 3.430 -11.074 1.00 89.44 265 TRP A N 1
ATOM 1928 C CA . TRP A 1 265 ? 24.840 2.402 -10.323 1.00 89.44 265 TRP A CA 1
ATOM 1929 C C . TRP A 1 265 ? 23.680 1.811 -11.136 1.00 89.44 265 TRP A C 1
ATOM 1931 O O . TRP A 1 265 ? 23.538 0.592 -11.187 1.00 89.44 265 TRP A O 1
ATOM 1941 N N . ILE A 1 266 ? 22.888 2.641 -11.831 1.00 88.31 266 ILE A N 1
ATOM 1942 C CA . ILE A 1 266 ? 21.789 2.185 -12.705 1.00 88.31 266 ILE A CA 1
ATOM 1943 C C . ILE A 1 266 ? 22.334 1.298 -13.825 1.00 88.31 266 ILE A C 1
ATOM 1945 O O . ILE A 1 266 ? 21.781 0.228 -14.094 1.00 88.31 266 ILE A O 1
ATOM 1949 N N . PHE A 1 267 ? 23.435 1.716 -14.456 1.00 86.62 267 PHE A N 1
ATOM 1950 C CA . PHE A 1 267 ? 24.110 0.909 -15.467 1.00 86.62 267 PHE A CA 1
ATOM 1951 C C . PHE A 1 267 ? 24.527 -0.450 -14.888 1.00 86.62 267 PHE A C 1
ATOM 1953 O O . PHE A 1 267 ? 24.160 -1.496 -15.425 1.00 86.62 267 PHE A O 1
ATOM 1960 N N . GLN A 1 268 ? 25.207 -0.468 -13.740 1.00 85.56 268 GLN A N 1
ATOM 1961 C CA . GLN A 1 268 ? 25.604 -1.720 -13.098 1.00 85.56 268 GLN A CA 1
ATOM 1962 C C . GLN A 1 268 ? 24.392 -2.588 -12.726 1.00 85.56 268 GLN A C 1
ATOM 1964 O O . GLN A 1 268 ? 24.427 -3.804 -12.916 1.00 85.56 268 GLN A O 1
ATOM 1969 N N . ALA A 1 269 ? 23.311 -1.993 -12.220 1.00 87.56 269 ALA A N 1
ATOM 1970 C CA . ALA A 1 269 ? 22.100 -2.708 -11.837 1.00 87.56 269 ALA A CA 1
ATOM 1971 C C . ALA A 1 269 ? 21.461 -3.436 -13.029 1.00 87.56 269 ALA A C 1
ATOM 1973 O O . ALA A 1 269 ? 21.042 -4.581 -12.873 1.00 87.56 269 ALA A O 1
ATOM 1974 N N . LEU A 1 270 ? 21.438 -2.806 -14.208 1.00 86.94 270 LEU A N 1
ATOM 1975 C CA . LEU A 1 270 ? 20.880 -3.377 -15.438 1.00 86.94 270 LEU A CA 1
ATOM 1976 C C . LEU A 1 270 ? 21.749 -4.485 -16.045 1.00 86.94 270 LEU A C 1
ATOM 1978 O O . LEU A 1 270 ? 21.213 -5.468 -16.553 1.00 86.94 270 LEU A O 1
ATOM 1982 N N . PHE A 1 271 ? 23.075 -4.329 -16.011 1.00 82.88 271 PHE A N 1
ATOM 1983 C CA . PHE A 1 271 ? 24.004 -5.216 -16.729 1.00 82.88 271 PHE A CA 1
ATOM 1984 C C . PHE A 1 271 ? 24.717 -6.239 -15.845 1.00 82.88 271 PHE A C 1
ATOM 1986 O O . PHE A 1 271 ? 25.426 -7.114 -16.342 1.00 82.88 271 PHE A O 1
ATOM 1993 N N . SER A 1 272 ? 24.528 -6.164 -14.531 1.00 79.00 272 SER A N 1
ATOM 1994 C CA . SER A 1 272 ? 25.061 -7.150 -13.602 1.00 79.00 272 SER A CA 1
ATOM 1995 C C . SER A 1 272 ? 24.414 -8.517 -13.826 1.00 79.00 272 SER A C 1
ATOM 1997 O O . SER A 1 272 ? 23.190 -8.672 -13.842 1.00 79.00 272 SER A O 1
ATOM 1999 N N . THR A 1 273 ? 25.265 -9.533 -13.919 1.00 76.69 273 THR A N 1
ATOM 2000 C CA . THR A 1 273 ? 24.876 -10.939 -14.062 1.00 76.69 273 THR A CA 1
ATOM 2001 C C . THR A 1 273 ? 24.640 -11.634 -12.721 1.00 76.69 273 THR A C 1
ATOM 2003 O O . THR A 1 273 ? 24.266 -12.803 -12.690 1.00 76.69 273 THR A O 1
ATOM 2006 N N . THR A 1 274 ? 24.818 -10.925 -11.599 1.00 80.06 274 THR A N 1
ATOM 2007 C CA . THR A 1 274 ? 24.658 -11.499 -10.262 1.00 80.06 274 THR A CA 1
ATOM 2008 C C . THR A 1 274 ? 23.223 -12.011 -10.075 1.00 80.06 274 THR A C 1
ATOM 2010 O O . THR A 1 274 ? 22.278 -11.217 -10.177 1.00 80.06 274 THR A O 1
ATOM 2013 N N . PRO A 1 275 ? 23.031 -13.313 -9.774 1.00 80.81 275 PRO A N 1
ATOM 2014 C CA . PRO A 1 275 ? 21.711 -13.947 -9.727 1.00 80.81 275 PRO A CA 1
ATOM 2015 C C . PRO A 1 275 ? 20.859 -13.503 -8.542 1.00 80.81 275 PRO A C 1
ATOM 2017 O O . PRO A 1 275 ? 19.662 -13.787 -8.517 1.00 80.81 275 PRO A O 1
ATOM 2020 N N . THR A 1 276 ? 21.445 -12.806 -7.570 1.00 83.94 276 THR A N 1
ATOM 2021 C CA . THR A 1 276 ? 20.766 -12.350 -6.361 1.00 83.94 276 THR A CA 1
ATOM 2022 C C . THR A 1 276 ? 20.988 -10.867 -6.088 1.00 83.94 276 THR A C 1
ATOM 2024 O O . THR A 1 276 ? 22.002 -10.297 -6.486 1.00 83.94 276 THR A O 1
ATOM 2027 N N . VAL A 1 277 ? 20.060 -10.251 -5.356 1.00 84.06 277 VAL A N 1
ATOM 2028 C CA . VAL A 1 277 ? 20.268 -8.954 -4.702 1.00 84.06 277 VAL A CA 1
ATOM 2029 C C . VAL A 1 277 ? 21.139 -9.164 -3.457 1.00 84.06 277 VAL A C 1
ATOM 2031 O O . VAL A 1 277 ? 20.772 -9.927 -2.562 1.00 84.06 277 VAL A O 1
ATOM 2034 N N . ASP A 1 278 ? 22.279 -8.477 -3.403 1.00 83.88 278 ASP A N 1
ATOM 2035 C CA . ASP A 1 278 ? 23.171 -8.408 -2.239 1.00 83.88 278 ASP A CA 1
ATOM 2036 C C . ASP A 1 278 ? 23.443 -6.933 -1.892 1.00 83.88 278 ASP A C 1
ATOM 2038 O O . ASP A 1 278 ? 24.394 -6.349 -2.416 1.00 83.88 278 ASP A O 1
ATOM 2042 N N . PRO A 1 279 ? 22.579 -6.292 -1.085 1.00 86.50 279 PRO A N 1
ATOM 2043 C CA . PRO A 1 279 ? 22.732 -4.881 -0.756 1.00 86.50 279 PRO A CA 1
ATOM 2044 C C . PRO A 1 279 ? 23.905 -4.651 0.210 1.00 86.50 279 PRO A C 1
ATOM 2046 O O . PRO A 1 279 ? 24.147 -5.447 1.118 1.00 86.50 279 PRO A O 1
ATOM 2049 N N . TYR A 1 280 ? 24.600 -3.511 0.075 1.00 88.56 280 TYR A N 1
ATOM 2050 C CA . TYR A 1 280 ? 25.628 -3.057 1.030 1.00 88.56 280 TYR A CA 1
ATOM 2051 C C . TYR A 1 280 ? 25.141 -3.161 2.489 1.00 88.56 280 TYR A C 1
ATOM 2053 O O . TYR A 1 280 ? 24.003 -2.762 2.753 1.00 88.56 280 TYR A O 1
ATOM 2061 N N . PRO A 1 281 ? 25.953 -3.659 3.444 1.00 89.75 281 PRO A N 1
ATOM 2062 C CA . PRO A 1 281 ? 25.575 -3.743 4.850 1.00 89.75 281 PRO A CA 1
ATOM 2063 C C . PRO A 1 281 ? 25.028 -2.417 5.382 1.00 89.75 281 PRO A C 1
ATOM 2065 O O . PRO A 1 281 ? 25.716 -1.399 5.399 1.00 89.75 281 PRO A O 1
ATOM 2068 N N . ARG A 1 282 ? 23.772 -2.434 5.828 1.00 89.81 282 ARG A N 1
ATOM 2069 C CA . ARG A 1 282 ? 23.038 -1.238 6.251 1.00 89.81 282 ARG A CA 1
ATOM 2070 C C . ARG A 1 282 ? 22.134 -1.532 7.434 1.00 89.81 282 ARG A C 1
ATOM 2072 O O . ARG A 1 282 ? 21.829 -2.686 7.738 1.00 89.81 282 ARG A O 1
ATOM 2079 N N . ARG A 1 283 ? 21.683 -0.467 8.091 1.00 93.06 283 ARG A N 1
ATOM 2080 C CA . ARG A 1 283 ? 20.664 -0.561 9.133 1.00 93.06 283 ARG A CA 1
ATOM 2081 C C . ARG A 1 283 ? 19.282 -0.555 8.493 1.00 93.06 283 ARG A C 1
ATOM 2083 O O . ARG A 1 283 ? 18.899 0.431 7.877 1.00 93.06 283 ARG A O 1
ATOM 2090 N N . TRP A 1 284 ? 18.522 -1.611 8.728 1.00 94.12 284 TRP A N 1
ATOM 2091 C CA . TRP A 1 284 ? 17.103 -1.659 8.397 1.00 94.12 284 TRP A CA 1
ATOM 2092 C C . TRP A 1 284 ? 16.270 -1.012 9.507 1.00 94.12 284 TRP A C 1
ATOM 2094 O O . TRP A 1 284 ? 16.589 -1.140 10.694 1.00 94.12 284 TRP A O 1
ATOM 2104 N N . ILE A 1 285 ? 15.235 -0.272 9.118 1.00 94.81 285 ILE A N 1
ATOM 2105 C CA . ILE A 1 285 ? 14.352 0.475 10.016 1.00 94.81 285 ILE A CA 1
ATOM 2106 C C . ILE A 1 285 ? 12.933 -0.068 9.849 1.00 94.81 285 ILE A C 1
ATOM 2108 O O . ILE A 1 285 ? 12.491 -0.319 8.733 1.00 94.81 285 ILE A O 1
ATOM 2112 N N . ALA A 1 286 ? 12.218 -0.239 10.959 1.00 93.44 286 ALA A N 1
ATOM 2113 C CA . ALA A 1 286 ? 10.809 -0.605 10.933 1.00 93.44 286 ALA A CA 1
ATOM 2114 C C . ALA A 1 286 ? 9.942 0.623 10.618 1.00 93.44 286 ALA A C 1
ATOM 2116 O O . ALA A 1 286 ? 10.125 1.688 11.215 1.00 93.44 286 ALA A O 1
ATOM 2117 N N . SER A 1 287 ? 8.985 0.475 9.706 1.00 93.44 287 SER A N 1
ATOM 2118 C CA . SER A 1 287 ? 7.974 1.499 9.458 1.00 93.44 287 SER A CA 1
ATOM 2119 C C . SER A 1 287 ? 7.052 1.663 10.672 1.00 93.44 287 SER A C 1
ATOM 2121 O O . SER A 1 287 ? 6.795 0.692 11.390 1.00 93.44 287 SER A O 1
ATOM 2123 N N . PRO A 1 288 ? 6.489 2.862 10.898 1.00 91.50 288 PRO A N 1
ATOM 2124 C CA . PRO A 1 288 ? 5.446 3.042 11.900 1.00 91.50 288 PRO A CA 1
ATOM 2125 C C . PRO A 1 288 ? 4.219 2.169 11.610 1.00 91.50 288 PRO A C 1
ATOM 2127 O O . PRO A 1 288 ? 3.861 1.946 10.452 1.00 91.50 288 PRO A O 1
ATOM 2130 N N . ARG A 1 289 ? 3.548 1.725 12.674 1.00 92.19 289 ARG A N 1
ATOM 2131 C CA . ARG A 1 289 ? 2.230 1.079 12.608 1.00 92.19 289 ARG A CA 1
ATOM 2132 C C . ARG A 1 289 ? 1.131 2.094 12.288 1.00 92.19 289 ARG A C 1
ATOM 2134 O O . ARG A 1 289 ? 1.313 3.296 12.485 1.00 92.19 289 ARG A O 1
ATOM 2141 N N . GLY A 1 290 ? -0.023 1.610 11.838 1.00 89.94 290 GLY A N 1
ATOM 2142 C CA . GLY A 1 290 ? -1.223 2.414 11.602 1.00 89.94 290 GLY A CA 1
ATOM 2143 C C . GLY A 1 290 ? -1.205 3.249 10.323 1.00 89.94 290 GLY A C 1
ATOM 2144 O O . GLY A 1 290 ? -2.052 4.120 10.181 1.00 89.94 290 GLY A O 1
ATOM 2145 N N . LEU A 1 291 ? -0.250 3.024 9.413 1.00 92.50 291 LEU A N 1
ATOM 2146 C CA . LEU A 1 291 ? -0.214 3.701 8.109 1.00 92.50 291 LEU A CA 1
ATOM 2147 C C . LEU A 1 291 ? -1.035 2.975 7.048 1.00 92.50 291 LEU A C 1
ATOM 2149 O O . LEU A 1 291 ? -1.628 3.618 6.189 1.00 92.50 291 LEU A O 1
ATOM 2153 N N . VAL A 1 292 ? -1.064 1.645 7.094 1.00 95.25 292 VAL A N 1
ATOM 2154 C CA . VAL A 1 292 ? -1.812 0.817 6.150 1.00 95.25 292 VAL A CA 1
ATOM 2155 C C . VAL A 1 292 ? -2.507 -0.290 6.923 1.00 95.25 292 VAL A C 1
ATOM 2157 O O . VAL A 1 292 ? -1.880 -0.996 7.716 1.00 95.25 292 VAL A O 1
ATOM 2160 N N . THR A 1 293 ? -3.801 -0.439 6.663 1.00 95.50 293 THR A N 1
ATOM 2161 C CA . THR A 1 293 ? -4.600 -1.574 7.110 1.00 95.50 293 THR A CA 1
ATOM 2162 C C . THR A 1 293 ? -4.705 -2.577 5.968 1.00 95.50 293 THR A C 1
ATOM 2164 O O . THR A 1 293 ? -5.151 -2.216 4.883 1.00 95.50 293 THR A O 1
ATOM 2167 N N . TRP A 1 294 ? -4.306 -3.825 6.184 1.00 97.19 294 TRP A N 1
ATOM 2168 C CA . TRP A 1 294 ? -4.478 -4.906 5.221 1.00 97.19 294 TRP A CA 1
ATOM 2169 C C . TRP A 1 294 ? -5.584 -5.863 5.661 1.00 97.19 294 TRP A C 1
ATOM 2171 O O . TRP A 1 294 ? -5.826 -6.049 6.856 1.00 97.19 294 TRP A O 1
ATOM 2181 N N . TYR A 1 295 ? -6.251 -6.470 4.685 1.00 96.62 295 TYR A N 1
ATOM 2182 C CA . TYR A 1 295 ? -7.222 -7.538 4.904 1.00 96.62 295 TYR A CA 1
ATOM 2183 C C . TYR A 1 295 ? -7.459 -8.327 3.612 1.00 96.62 295 TYR A C 1
ATOM 2185 O O . TYR A 1 295 ? -7.108 -7.875 2.522 1.00 96.62 295 TYR A O 1
ATOM 2193 N N . VAL A 1 296 ? -8.064 -9.504 3.727 1.00 95.88 296 VAL A N 1
ATOM 2194 C CA . VAL A 1 296 ? -8.505 -10.342 2.613 1.00 95.88 296 VAL A CA 1
ATOM 2195 C C . VAL A 1 296 ? -10.027 -10.345 2.550 1.00 95.88 296 VAL A C 1
ATOM 2197 O O . VAL A 1 296 ? -10.708 -10.567 3.549 1.00 95.88 296 VAL A O 1
ATOM 2200 N N . ALA A 1 297 ? -10.559 -10.103 1.358 1.00 92.69 297 ALA A N 1
ATOM 2201 C CA . ALA A 1 297 ? -11.977 -10.223 1.041 1.00 92.69 297 ALA A CA 1
ATOM 2202 C C . ALA A 1 297 ? -12.125 -10.635 -0.427 1.00 92.69 297 ALA A C 1
ATOM 2204 O O . ALA A 1 297 ? -11.292 -10.280 -1.259 1.00 92.69 297 ALA A O 1
ATOM 2205 N N . ASP A 1 298 ? -13.151 -11.419 -0.757 1.00 89.75 298 ASP A N 1
ATOM 2206 C CA . ASP A 1 298 ? -13.460 -11.817 -2.142 1.00 89.75 298 ASP A CA 1
ATOM 2207 C C . ASP A 1 298 ? -12.260 -12.388 -2.930 1.00 89.75 298 ASP A C 1
ATOM 2209 O O . ASP A 1 298 ? -12.101 -12.162 -4.130 1.00 89.75 298 ASP A O 1
ATOM 2213 N N . GLY A 1 299 ? -11.373 -13.117 -2.240 1.00 90.00 299 GLY A N 1
ATOM 2214 C CA . GLY A 1 299 ? -10.173 -13.720 -2.834 1.00 90.00 299 GLY A CA 1
ATOM 2215 C C . GLY A 1 299 ? -9.073 -12.726 -3.231 1.00 90.00 299 GLY A C 1
ATOM 2216 O O . GLY A 1 299 ? -8.168 -13.089 -3.980 1.00 90.00 299 GLY A O 1
ATOM 2217 N N . ARG A 1 300 ? -9.131 -11.481 -2.749 1.00 94.44 300 ARG A N 1
ATOM 2218 C CA . ARG A 1 300 ? -8.117 -10.438 -2.959 1.00 94.44 300 ARG A CA 1
ATOM 2219 C C . ARG A 1 300 ? -7.582 -9.941 -1.626 1.00 94.44 300 ARG A C 1
ATOM 2221 O O . ARG A 1 300 ? -8.298 -9.948 -0.629 1.00 94.44 300 ARG A O 1
ATOM 2228 N N . ILE A 1 301 ? -6.336 -9.483 -1.629 1.00 96.44 301 ILE A N 1
ATOM 2229 C CA . ILE A 1 301 ? -5.785 -8.703 -0.522 1.00 96.44 301 ILE A CA 1
ATOM 2230 C C . ILE A 1 301 ? -6.014 -7.222 -0.820 1.00 96.44 301 ILE A C 1
ATOM 2232 O O . ILE A 1 301 ? -5.802 -6.771 -1.944 1.00 96.44 301 ILE A O 1
ATOM 2236 N N . TYR A 1 302 ? -6.457 -6.476 0.179 1.00 96.25 302 TYR A N 1
ATOM 2237 C CA . TYR A 1 302 ? -6.686 -5.042 0.104 1.00 96.25 302 TYR A CA 1
ATOM 2238 C C . TYR A 1 302 ? -5.678 -4.327 0.986 1.00 96.25 302 TYR A C 1
ATOM 2240 O O . TYR A 1 302 ? -5.463 -4.727 2.129 1.00 96.25 302 TYR A O 1
ATOM 2248 N N . LEU A 1 303 ? -5.081 -3.262 0.457 1.00 96.00 303 LEU A N 1
ATOM 2249 C CA . LEU A 1 303 ? -4.195 -2.371 1.199 1.00 96.00 303 LEU A CA 1
ATOM 2250 C C . LEU A 1 303 ? -4.887 -1.020 1.357 1.00 96.00 303 LEU A C 1
ATOM 2252 O O . LEU A 1 303 ? -4.967 -0.244 0.407 1.00 96.00 303 LEU A O 1
ATOM 2256 N N . LEU A 1 304 ? -5.419 -0.751 2.544 1.00 95.38 304 LEU A N 1
ATOM 2257 C CA . LEU A 1 304 ? -6.137 0.474 2.866 1.00 95.38 304 LEU A CA 1
ATOM 2258 C C . LEU A 1 304 ? -5.203 1.487 3.547 1.00 95.38 304 LEU A C 1
ATOM 2260 O O . LEU A 1 304 ? -4.903 1.333 4.736 1.00 95.38 304 LEU A O 1
ATOM 2264 N N . PRO A 1 305 ? -4.738 2.526 2.832 1.00 93.38 305 PRO A N 1
ATOM 2265 C CA . PRO A 1 305 ? -3.915 3.569 3.429 1.00 93.38 305 PRO A CA 1
ATOM 2266 C C . PRO A 1 305 ? -4.721 4.429 4.409 1.00 93.38 305 PRO A C 1
ATOM 2268 O O . PRO A 1 305 ? -5.836 4.853 4.115 1.00 93.38 305 PRO A O 1
ATOM 2271 N N . ASP A 1 306 ? -4.127 4.762 5.551 1.00 91.25 306 ASP A N 1
ATOM 2272 C CA . ASP A 1 306 ? -4.591 5.851 6.410 1.00 91.25 306 ASP A CA 1
ATOM 2273 C C . ASP A 1 306 ? -4.098 7.177 5.817 1.00 91.25 306 ASP A C 1
ATOM 2275 O O . ASP A 1 306 ? -3.034 7.693 6.173 1.00 91.25 306 ASP A O 1
ATOM 2279 N N . THR A 1 307 ? -4.846 7.705 4.844 1.00 89.38 307 THR A N 1
ATOM 2280 C CA . THR A 1 307 ? -4.438 8.882 4.062 1.00 89.38 307 THR A CA 1
ATOM 2281 C C . THR A 1 307 ? -4.151 10.092 4.936 1.00 89.38 307 THR A C 1
ATOM 2283 O O . THR A 1 307 ? -3.216 10.837 4.662 1.00 89.38 307 THR A O 1
ATOM 2286 N N . GLU A 1 308 ? -4.925 10.288 6.004 1.00 87.31 308 GLU A N 1
ATOM 2287 C CA . GLU A 1 308 ? -4.695 11.389 6.935 1.00 87.31 308 GLU A CA 1
ATOM 2288 C C . GLU A 1 308 ? -3.333 11.252 7.615 1.00 87.31 308 GLU A C 1
ATOM 2290 O O . GLU A 1 308 ? -2.530 12.189 7.593 1.00 87.31 308 GLU A O 1
ATOM 2295 N N . ARG A 1 309 ? -3.056 10.083 8.199 1.00 88.25 309 ARG A N 1
ATOM 2296 C CA . ARG A 1 309 ? -1.809 9.858 8.930 1.00 88.25 309 ARG A CA 1
ATOM 2297 C C . ARG A 1 309 ? -0.599 9.890 8.002 1.00 88.25 309 ARG A C 1
ATOM 2299 O O . ARG A 1 309 ? 0.409 10.497 8.355 1.00 88.25 309 ARG A O 1
ATOM 2306 N N . ILE A 1 310 ? -0.712 9.294 6.813 1.00 91.81 310 ILE A N 1
ATOM 2307 C CA . ILE A 1 310 ? 0.346 9.314 5.796 1.00 91.81 310 ILE A CA 1
ATOM 2308 C C . ILE A 1 310 ? 0.650 10.750 5.372 1.00 91.81 310 ILE A C 1
ATOM 2310 O O . ILE A 1 310 ? 1.811 11.147 5.402 1.00 91.81 310 ILE A O 1
ATOM 2314 N N . VAL A 1 311 ? -0.368 11.540 5.012 1.00 91.44 311 VAL A N 1
ATOM 2315 C CA . VAL A 1 311 ? -0.167 12.922 4.552 1.00 91.44 311 VAL A CA 1
ATOM 2316 C C . VAL A 1 311 ? 0.468 13.766 5.653 1.00 91.44 311 VAL A C 1
ATOM 2318 O O . VAL A 1 311 ? 1.468 14.426 5.392 1.00 91.44 311 VAL A O 1
ATOM 2321 N N . ARG A 1 312 ? -0.035 13.697 6.892 1.00 90.00 312 ARG A N 1
ATOM 2322 C CA . ARG A 1 312 ? 0.549 14.438 8.024 1.00 90.00 312 ARG A CA 1
ATOM 2323 C C . ARG A 1 312 ? 1.995 14.039 8.303 1.00 90.00 312 ARG A C 1
ATOM 2325 O O . ARG A 1 312 ? 2.837 14.901 8.536 1.00 90.00 312 ARG A O 1
ATOM 2332 N N . GLN A 1 313 ? 2.295 12.741 8.268 1.00 89.69 313 GLN A N 1
ATOM 2333 C CA . GLN A 1 313 ? 3.653 12.253 8.489 1.00 89.69 313 GLN A CA 1
ATOM 2334 C C . GLN A 1 313 ? 4.601 12.664 7.353 1.00 89.69 313 GLN A C 1
ATOM 2336 O O . GLN A 1 313 ? 5.759 12.978 7.615 1.00 89.69 313 GLN A O 1
ATOM 2341 N N . ALA A 1 314 ? 4.126 12.656 6.106 1.00 89.94 314 ALA A N 1
ATOM 2342 C CA . ALA A 1 314 ? 4.929 12.998 4.938 1.00 89.94 314 ALA A CA 1
ATOM 2343 C C . ALA A 1 314 ? 5.213 14.502 4.839 1.00 89.94 314 ALA A C 1
ATOM 2345 O O . ALA A 1 314 ? 6.315 14.883 4.453 1.00 89.94 314 ALA A O 1
ATOM 2346 N N . THR A 1 315 ? 4.242 15.356 5.181 1.00 91.06 315 THR A N 1
ATOM 2347 C CA . THR A 1 315 ? 4.434 16.812 5.131 1.00 91.06 315 THR A CA 1
ATOM 2348 C C . THR A 1 315 ? 5.187 17.339 6.347 1.00 91.06 315 THR A C 1
ATOM 2350 O O . THR A 1 315 ? 5.925 18.312 6.217 1.00 91.06 315 THR A O 1
ATOM 2353 N N . GLY A 1 316 ? 4.973 16.753 7.532 1.00 89.31 316 GLY A N 1
ATOM 2354 C CA . GLY A 1 316 ? 5.446 17.319 8.800 1.00 89.31 316 GLY A CA 1
ATOM 2355 C C . GLY A 1 316 ? 4.836 18.690 9.136 1.00 89.31 316 GLY A C 1
ATOM 2356 O O . GLY A 1 316 ? 5.292 19.347 10.068 1.00 89.31 316 GLY A O 1
ATOM 2357 N N . ASP A 1 317 ? 3.820 19.119 8.379 1.00 91.56 317 ASP A N 1
ATOM 2358 C CA . ASP A 1 317 ? 3.150 20.418 8.458 1.00 91.56 317 ASP A CA 1
ATOM 2359 C C . ASP A 1 317 ? 1.633 20.201 8.382 1.00 91.56 317 ASP A C 1
ATOM 2361 O O . ASP A 1 317 ? 1.111 19.693 7.380 1.00 91.56 317 ASP A O 1
ATOM 2365 N N . ASP A 1 318 ? 0.932 20.585 9.452 1.00 88.19 318 ASP A N 1
ATOM 2366 C CA . ASP A 1 318 ? -0.512 20.396 9.597 1.00 88.19 318 ASP A CA 1
ATOM 2367 C C . ASP A 1 318 ? -1.346 21.269 8.650 1.00 88.19 318 ASP A C 1
ATOM 2369 O O . ASP A 1 318 ? -2.428 20.850 8.231 1.00 88.19 318 ASP A O 1
ATOM 2373 N N . ALA A 1 319 ? -0.873 22.465 8.288 1.00 91.00 319 ALA A N 1
ATOM 2374 C CA . ALA A 1 319 ? -1.581 23.357 7.372 1.00 91.00 319 ALA A CA 1
ATOM 2375 C C . ALA A 1 319 ? -1.482 22.845 5.929 1.00 91.00 319 ALA A C 1
ATOM 2377 O O . ALA A 1 319 ? -2.487 22.799 5.205 1.00 91.00 319 ALA A O 1
ATOM 2378 N N . LEU A 1 320 ? -0.290 22.395 5.526 1.00 91.31 320 LEU A N 1
ATOM 2379 C CA . LEU A 1 320 ? -0.092 21.745 4.232 1.00 91.31 320 LEU A CA 1
ATOM 2380 C C . LEU A 1 320 ? -0.869 20.425 4.160 1.00 91.31 320 LEU A C 1
ATOM 2382 O O . LEU A 1 320 ? -1.577 20.186 3.180 1.00 91.31 320 LEU A O 1
ATOM 2386 N N . ALA A 1 321 ? -0.814 19.606 5.216 1.00 91.38 321 ALA A N 1
ATOM 2387 C CA . ALA A 1 321 ? -1.586 18.369 5.295 1.00 91.38 321 ALA A CA 1
ATOM 2388 C C . ALA A 1 321 ? -3.093 18.629 5.171 1.00 91.38 321 ALA A C 1
ATOM 2390 O O . ALA A 1 321 ? -3.774 17.968 4.387 1.00 91.38 321 ALA A O 1
ATOM 2391 N N . GLY A 1 322 ? -3.612 19.630 5.892 1.00 90.44 322 GLY A N 1
ATOM 2392 C CA . GLY A 1 322 ? -5.015 20.034 5.813 1.00 90.44 322 GLY A CA 1
ATOM 2393 C C . GLY A 1 322 ? -5.432 20.460 4.404 1.00 90.44 322 GLY A C 1
ATOM 2394 O O . GLY A 1 322 ? -6.510 20.084 3.945 1.00 90.44 322 GLY A O 1
ATOM 2395 N N . SER A 1 323 ? -4.558 21.176 3.692 1.00 92.62 323 SER A N 1
ATOM 2396 C CA . SER A 1 323 ? -4.801 21.606 2.308 1.00 92.62 323 SER A CA 1
ATOM 2397 C C . SER A 1 323 ? -4.862 20.422 1.338 1.00 92.62 323 SER A C 1
ATOM 2399 O O . SER A 1 323 ? -5.777 20.343 0.519 1.00 92.62 323 SER A O 1
ATOM 2401 N N . ILE A 1 324 ? -3.941 19.461 1.467 1.00 90.56 324 ILE A N 1
ATOM 2402 C CA . ILE A 1 324 ? -3.921 18.236 0.650 1.00 90.56 324 ILE A CA 1
ATOM 2403 C C . ILE A 1 324 ? -5.173 17.389 0.910 1.00 90.56 324 ILE A C 1
ATOM 2405 O O . ILE A 1 324 ? -5.830 16.945 -0.030 1.00 90.56 324 ILE A O 1
ATOM 2409 N N . LEU A 1 325 ? -5.544 17.192 2.177 1.00 89.44 325 LEU A N 1
ATOM 2410 C CA . LEU A 1 325 ? -6.734 16.416 2.541 1.00 89.44 325 LEU A CA 1
ATOM 2411 C C . LEU A 1 325 ? -8.028 17.088 2.062 1.00 89.44 325 LEU A C 1
ATOM 2413 O O . LEU A 1 325 ? -8.951 16.402 1.624 1.00 89.44 325 LEU A O 1
ATOM 2417 N N . ALA A 1 326 ? -8.095 18.422 2.100 1.00 90.50 326 ALA A N 1
ATOM 2418 C CA . ALA A 1 326 ? -9.218 19.166 1.538 1.00 90.50 326 ALA A CA 1
ATOM 2419 C C . ALA A 1 326 ? -9.311 18.996 0.017 1.00 90.50 326 ALA A C 1
ATOM 2421 O O . ALA A 1 326 ? -10.405 18.773 -0.494 1.00 90.50 326 ALA A O 1
ATOM 2422 N N . LEU A 1 327 ? -8.180 19.029 -0.692 1.00 89.31 327 LEU A N 1
ATOM 2423 C CA . LEU A 1 327 ? -8.138 18.784 -2.132 1.00 89.31 327 LEU A CA 1
ATOM 2424 C C . LEU A 1 327 ? -8.614 17.367 -2.482 1.00 89.31 327 LEU A C 1
ATOM 2426 O O . LEU A 1 327 ? -9.447 17.214 -3.371 1.00 89.31 327 LEU A O 1
ATOM 2430 N N . LEU A 1 328 ? -8.160 16.343 -1.750 1.00 86.50 328 LEU A N 1
ATOM 2431 C CA . LEU A 1 328 ? -8.613 14.960 -1.949 1.00 86.50 328 LEU A CA 1
ATOM 2432 C C . LEU A 1 328 ? -10.125 14.809 -1.752 1.00 86.50 328 LEU A C 1
ATOM 2434 O O . LEU A 1 328 ? -10.778 14.127 -2.538 1.00 86.50 328 LEU A O 1
ATOM 2438 N N . ARG A 1 329 ? -10.691 15.454 -0.726 1.00 85.69 329 ARG A N 1
ATOM 2439 C CA . ARG A 1 329 ? -12.143 15.465 -0.507 1.00 85.69 329 ARG A CA 1
ATOM 2440 C C . ARG A 1 329 ? -12.874 16.170 -1.648 1.00 85.69 329 ARG A C 1
ATOM 2442 O O . ARG A 1 329 ? -13.817 15.603 -2.185 1.00 85.69 329 ARG A O 1
ATOM 2449 N N . ASN A 1 330 ? -12.407 17.349 -2.057 1.00 89.25 330 ASN A N 1
ATOM 2450 C CA . ASN A 1 330 ? -13.029 18.098 -3.147 1.00 89.25 330 ASN A CA 1
ATOM 2451 C C . ASN A 1 330 ? -13.046 17.271 -4.440 1.00 89.25 330 ASN A C 1
ATOM 2453 O O . ASN A 1 330 ? -14.093 17.149 -5.059 1.00 89.25 330 ASN A O 1
ATOM 2457 N N . LEU A 1 331 ? -11.930 16.625 -4.798 1.00 86.75 331 LEU A N 1
ATOM 2458 C CA . LEU A 1 331 ? -11.851 15.759 -5.983 1.00 86.75 331 LEU A CA 1
ATOM 2459 C C . LEU A 1 331 ? -12.859 14.601 -5.955 1.00 86.75 331 LEU A C 1
ATOM 2461 O O . LEU A 1 331 ? -13.344 14.193 -7.005 1.00 86.75 331 LEU A O 1
ATOM 2465 N N . ARG A 1 332 ? -13.184 14.070 -4.770 1.00 84.50 332 ARG A N 1
ATOM 2466 C CA . ARG A 1 332 ? -14.186 13.001 -4.612 1.00 84.50 332 ARG A CA 1
ATOM 2467 C C . ARG A 1 332 ? -15.621 13.502 -4.738 1.00 84.50 332 ARG A C 1
ATOM 2469 O O . ARG A 1 332 ? -16.476 12.763 -5.214 1.00 84.50 332 ARG A O 1
ATOM 2476 N N . GLU A 1 333 ? -15.883 14.717 -4.270 1.00 87.25 333 GLU A N 1
ATOM 2477 C CA . GLU A 1 333 ? -17.219 15.325 -4.255 1.00 87.25 333 GLU A CA 1
ATOM 2478 C C . GLU A 1 333 ? -17.577 16.002 -5.587 1.00 87.25 333 GLU A C 1
ATOM 2480 O O . GLU A 1 333 ? -18.751 16.271 -5.841 1.00 87.25 333 GLU A O 1
ATOM 2485 N N . MET A 1 334 ? -16.586 16.259 -6.446 1.00 91.88 334 MET A N 1
ATOM 2486 C CA . MET A 1 334 ? -16.792 16.828 -7.775 1.00 91.88 334 MET A CA 1
ATOM 2487 C C . MET A 1 334 ? -17.649 15.923 -8.670 1.00 91.88 334 MET A C 1
ATOM 2489 O O . MET A 1 334 ? -17.480 14.699 -8.745 1.00 91.88 334 MET A O 1
ATOM 2493 N N . ASP A 1 335 ? -18.562 16.557 -9.404 1.00 92.69 335 ASP A N 1
ATOM 2494 C CA . ASP A 1 335 ? -19.311 15.894 -10.464 1.00 92.69 335 ASP A CA 1
ATOM 2495 C C . ASP A 1 335 ? -18.421 15.568 -11.679 1.00 92.69 335 ASP A C 1
ATOM 2497 O O . ASP A 1 335 ? -17.259 15.969 -11.774 1.00 92.69 335 ASP A O 1
ATOM 2501 N N . ASP A 1 336 ? -18.966 14.783 -12.610 1.00 92.19 336 ASP A N 1
ATOM 2502 C CA . ASP A 1 336 ? -18.234 14.322 -13.794 1.00 92.19 336 ASP A CA 1
ATOM 2503 C C . ASP A 1 336 ? -17.800 15.436 -14.736 1.00 92.19 336 ASP A C 1
ATOM 2505 O O . ASP A 1 336 ? -16.748 15.325 -15.367 1.00 92.19 336 ASP A O 1
ATOM 2509 N N . GLU A 1 337 ? -18.601 16.490 -14.855 1.00 91.94 337 GLU A N 1
ATOM 2510 C CA . GLU A 1 337 ? -18.332 17.591 -15.775 1.00 91.94 337 GLU A CA 1
ATOM 2511 C C . GLU A 1 337 ? -17.176 18.449 -15.252 1.00 91.94 337 GLU A C 1
ATOM 2513 O O . GLU A 1 337 ? -16.213 18.728 -15.978 1.00 91.94 337 GLU A O 1
ATOM 2518 N N . ALA A 1 338 ? -17.220 18.785 -13.963 1.00 92.12 338 ALA A N 1
ATOM 2519 C CA . ALA A 1 338 ? -16.156 19.489 -13.270 1.00 92.12 338 ALA A CA 1
ATOM 2520 C C . ALA A 1 338 ? -14.862 18.665 -13.264 1.00 92.12 338 ALA A C 1
ATOM 2522 O O . ALA A 1 338 ? -13.798 19.188 -13.597 1.00 92.12 338 ALA A O 1
ATOM 2523 N N . LEU A 1 339 ? -14.946 17.364 -12.961 1.00 90.94 339 LEU A N 1
ATOM 2524 C CA . LEU A 1 339 ? -13.774 16.490 -12.942 1.00 90.94 339 LEU A CA 1
ATOM 2525 C C . LEU A 1 339 ? -13.136 16.388 -14.332 1.00 90.94 339 LEU A C 1
ATOM 2527 O O . LEU A 1 339 ? -11.918 16.492 -14.461 1.00 90.94 339 LEU A O 1
ATOM 2531 N N . ARG A 1 340 ? -13.949 16.266 -15.388 1.00 90.38 340 ARG A N 1
ATOM 2532 C CA . ARG A 1 340 ? -13.462 16.248 -16.774 1.00 90.38 340 ARG A CA 1
ATOM 2533 C C . ARG A 1 340 ? -12.766 17.553 -17.158 1.00 90.38 340 ARG A C 1
ATOM 2535 O O . ARG A 1 340 ? -11.741 17.511 -17.834 1.00 90.38 340 ARG A O 1
ATOM 2542 N N . THR A 1 341 ? -13.291 18.689 -16.704 1.00 91.44 341 THR A N 1
ATOM 2543 C CA . THR A 1 341 ? -12.670 20.004 -16.921 1.00 91.44 341 THR A CA 1
ATOM 2544 C C . THR A 1 341 ? -11.298 20.069 -16.252 1.00 91.44 341 THR A C 1
ATOM 2546 O O . THR A 1 341 ? -10.312 20.381 -16.911 1.00 91.44 341 THR A O 1
ATOM 2549 N N . THR A 1 342 ? -11.199 19.661 -14.985 1.00 89.62 342 THR A N 1
ATOM 2550 C CA . THR A 1 342 ? -9.927 19.641 -14.245 1.00 89.62 342 THR A CA 1
ATOM 2551 C C . THR A 1 342 ? -8.891 18.697 -14.856 1.00 89.62 342 THR A C 1
ATOM 2553 O O . THR A 1 342 ? -7.710 19.035 -14.892 1.00 89.62 342 THR A O 1
ATOM 2556 N N . ILE A 1 343 ? -9.299 17.535 -15.381 1.00 86.81 343 ILE A N 1
ATOM 2557 C CA . ILE A 1 343 ? -8.396 16.640 -16.128 1.00 86.81 343 ILE A CA 1
ATOM 2558 C C . ILE A 1 343 ? -7.848 17.344 -17.374 1.00 86.81 343 ILE A C 1
ATOM 2560 O O . ILE A 1 343 ? -6.654 17.249 -17.651 1.00 86.81 343 ILE A O 1
ATOM 2564 N N . GLY A 1 344 ? -8.707 18.055 -18.111 1.00 86.88 344 GLY A N 1
ATOM 2565 C CA . GLY A 1 344 ? -8.310 18.828 -19.288 1.00 86.88 344 GLY A CA 1
ATOM 2566 C C . GLY A 1 344 ? -7.295 19.917 -18.946 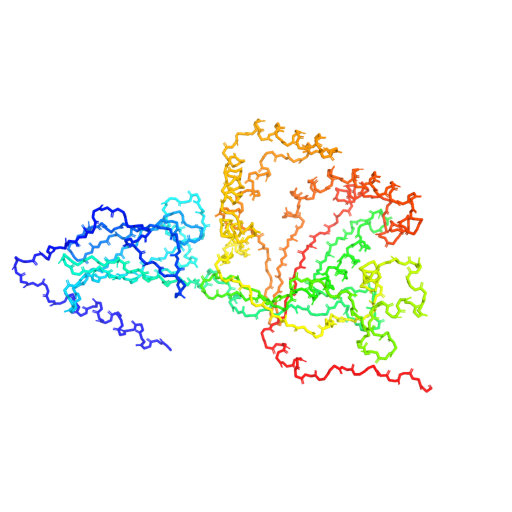1.00 86.88 344 GLY A C 1
ATOM 2567 O O . GLY A 1 344 ? -6.225 19.961 -19.546 1.00 86.88 344 GLY A O 1
ATOM 2568 N N . GLU A 1 345 ? -7.584 20.729 -17.927 1.00 89.62 345 GLU A N 1
ATOM 2569 C CA . GLU A 1 345 ? -6.679 21.780 -17.437 1.00 89.62 345 GLU A CA 1
ATOM 2570 C C . GLU A 1 345 ? -5.331 21.208 -16.968 1.00 89.62 345 GLU A C 1
ATOM 2572 O O . GLU A 1 345 ? -4.270 21.762 -17.269 1.00 89.62 345 GLU A O 1
ATOM 2577 N N . LEU A 1 346 ? -5.347 20.065 -16.271 1.00 84.88 346 LEU A N 1
ATOM 2578 C CA . LEU A 1 346 ? -4.126 19.367 -15.875 1.00 84.88 346 LEU A CA 1
ATOM 2579 C C . LEU A 1 346 ? -3.337 18.903 -17.105 1.00 84.88 346 LEU A C 1
ATOM 2581 O O . LEU A 1 346 ? -2.125 19.114 -17.158 1.00 84.88 346 LEU A O 1
ATOM 2585 N N . GLY A 1 347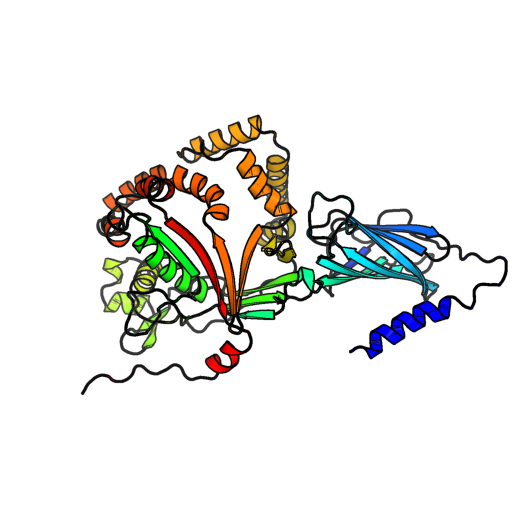 ? -4.010 18.324 -18.100 1.00 82.62 347 GLY A N 1
ATOM 2586 C CA . GLY A 1 347 ? -3.393 17.907 -19.357 1.00 82.62 347 GLY A CA 1
ATOM 2587 C C . GLY A 1 347 ? -2.728 19.069 -20.087 1.00 82.62 347 GLY A C 1
ATOM 2588 O O . GLY A 1 347 ? -1.553 18.978 -20.442 1.00 82.62 347 GLY A O 1
ATOM 2589 N N . GLU A 1 348 ? -3.419 20.205 -20.210 1.00 85.94 348 GLU A N 1
ATOM 2590 C CA . GLU A 1 348 ? -2.859 21.431 -20.787 1.00 85.94 348 GLU A CA 1
ATOM 2591 C C . GLU A 1 348 ? -1.621 21.911 -20.018 1.00 85.94 348 GLU A C 1
ATOM 2593 O O . GLU A 1 348 ? -0.600 22.228 -20.631 1.00 85.94 348 GLU A O 1
ATOM 2598 N N . SER A 1 349 ? -1.669 21.904 -18.680 1.00 84.06 349 SER A N 1
ATOM 2599 C CA . SER A 1 349 ? -0.541 22.334 -17.842 1.00 84.06 349 SER A CA 1
ATOM 2600 C C . SER A 1 349 ? 0.689 21.426 -17.961 1.00 84.06 349 SER A C 1
ATOM 2602 O O . SER A 1 349 ? 1.823 21.903 -17.897 1.00 84.06 349 SER A O 1
ATOM 2604 N N . LEU A 1 350 ? 0.471 20.122 -18.159 1.00 77.56 350 LEU A N 1
ATOM 2605 C CA . LEU A 1 350 ? 1.523 19.116 -18.309 1.00 77.56 350 LEU A CA 1
ATOM 2606 C C . LEU A 1 350 ? 1.982 18.949 -19.766 1.00 77.56 350 LEU A C 1
ATOM 2608 O O . LEU A 1 350 ? 2.962 18.245 -20.019 1.00 77.56 350 LEU A O 1
ATOM 2612 N N . GLY A 1 351 ? 1.288 19.576 -20.722 1.00 76.12 351 GLY A N 1
ATOM 2613 C CA . GLY A 1 351 ? 1.492 19.352 -22.152 1.00 76.12 351 GLY A CA 1
ATOM 2614 C C . GLY A 1 351 ? 1.173 17.916 -22.582 1.00 76.12 351 GLY A C 1
ATOM 2615 O O . GLY A 1 351 ? 1.835 17.391 -23.473 1.00 76.12 351 GLY A O 1
ATOM 2616 N N . ALA A 1 352 ? 0.206 17.269 -21.931 1.00 77.62 352 ALA A N 1
ATOM 2617 C CA . ALA A 1 352 ? -0.157 15.873 -22.145 1.00 77.62 352 ALA A CA 1
ATOM 2618 C C . ALA A 1 352 ? -1.635 15.722 -22.522 1.00 77.62 352 ALA A C 1
ATOM 2620 O O . ALA A 1 352 ? -2.497 16.434 -22.006 1.00 77.62 352 ALA A O 1
ATOM 2621 N N . ASP A 1 353 ? -1.937 14.755 -23.389 1.00 75.25 353 ASP A N 1
ATOM 2622 C CA . ASP A 1 353 ? -3.319 14.382 -23.677 1.00 75.25 353 ASP A CA 1
ATOM 2623 C C . ASP A 1 353 ? -3.831 13.423 -22.596 1.00 75.25 353 ASP A C 1
ATOM 2625 O O . ASP A 1 353 ? -3.512 12.233 -22.576 1.00 75.25 353 ASP A O 1
ATOM 2629 N N . LEU A 1 354 ? -4.631 13.964 -21.678 1.00 77.50 354 LEU A N 1
ATOM 2630 C CA . LEU A 1 354 ? -5.283 13.200 -20.616 1.00 77.50 354 LEU A CA 1
ATOM 2631 C C . LEU A 1 354 ? -6.737 12.845 -20.953 1.00 77.50 354 LEU A C 1
ATOM 2633 O O . LEU A 1 354 ? -7.469 12.387 -20.079 1.00 77.50 354 LEU A O 1
ATOM 2637 N N . SER A 1 355 ? -7.179 13.026 -22.203 1.00 73.06 355 SER A N 1
ATOM 2638 C CA . SER A 1 355 ? -8.565 12.749 -22.610 1.00 73.06 355 SER A CA 1
ATOM 2639 C C . SER A 1 355 ? -8.984 11.285 -22.415 1.00 73.06 355 SER A C 1
ATOM 2641 O O . SER A 1 355 ? -10.176 11.005 -22.272 1.00 73.06 355 SER A O 1
ATOM 2643 N N . GLY A 1 356 ? -8.012 10.367 -22.355 1.00 71.19 356 GLY A N 1
ATOM 2644 C CA . GLY A 1 356 ? -8.213 8.953 -22.027 1.00 71.19 356 GLY A CA 1
ATOM 2645 C C . GLY A 1 356 ? -8.463 8.659 -20.541 1.00 71.19 356 GLY A C 1
ATOM 2646 O O . GLY A 1 356 ? -8.814 7.528 -20.202 1.00 71.19 356 GLY A O 1
ATOM 2647 N N . ILE A 1 357 ? -8.297 9.644 -19.651 1.00 79.12 357 ILE A N 1
ATOM 2648 C CA . ILE A 1 357 ? -8.633 9.523 -18.230 1.00 79.12 357 ILE A CA 1
ATOM 2649 C C . ILE A 1 357 ? -10.104 9.900 -18.055 1.00 79.12 357 ILE A C 1
ATOM 2651 O O . ILE A 1 357 ? -10.479 11.071 -18.008 1.00 79.12 357 ILE A O 1
ATOM 2655 N N . GLU A 1 358 ? -10.961 8.889 -17.967 1.00 82.88 358 GLU A N 1
ATOM 2656 C CA . GLU A 1 358 ? -12.386 9.105 -17.744 1.00 82.88 358 GLU A CA 1
ATOM 2657 C C . GLU A 1 358 ? -12.678 9.438 -16.270 1.00 82.88 358 GLU A C 1
ATOM 2659 O O . GLU A 1 358 ? -12.087 8.836 -15.371 1.00 82.88 358 GLU A O 1
ATOM 2664 N N . PRO A 1 359 ? -13.643 10.329 -15.982 1.00 87.50 359 PRO A N 1
ATOM 2665 C CA . PRO A 1 359 ? -14.072 10.613 -14.612 1.00 87.50 359 PRO A CA 1
ATOM 2666 C C . PRO A 1 359 ? -14.436 9.361 -13.795 1.00 87.50 359 PRO A C 1
ATOM 2668 O O . PRO A 1 359 ? -14.074 9.254 -12.624 1.00 87.50 359 PRO A O 1
ATOM 2671 N N . ALA A 1 360 ? -15.078 8.370 -14.426 1.00 84.81 360 ALA A N 1
ATOM 2672 C CA . ALA A 1 360 ? -15.415 7.092 -13.798 1.00 84.81 360 ALA A CA 1
ATOM 2673 C C . ALA A 1 360 ? -14.176 6.347 -13.275 1.00 84.81 360 ALA A C 1
ATOM 2675 O O . ALA A 1 360 ? -14.211 5.769 -12.190 1.00 84.81 360 ALA A O 1
ATOM 2676 N N . LEU A 1 361 ? -13.067 6.424 -14.011 1.00 79.75 361 LEU A N 1
ATOM 2677 C CA . LEU A 1 361 ? -11.808 5.811 -13.624 1.00 79.75 361 LEU A CA 1
ATOM 2678 C C . LEU A 1 361 ? -11.199 6.479 -12.396 1.00 79.75 361 LEU A C 1
ATOM 2680 O O . LEU A 1 361 ? -10.765 5.808 -11.461 1.00 79.75 361 LEU A O 1
ATOM 2684 N N . LEU A 1 362 ? -11.193 7.811 -12.378 1.00 83.00 362 LEU A N 1
ATOM 2685 C CA . LEU A 1 362 ? -10.733 8.553 -11.211 1.00 83.00 362 LEU A CA 1
ATOM 2686 C C . LEU A 1 362 ? -11.589 8.238 -9.988 1.00 83.00 362 LEU A C 1
ATOM 2688 O O . LEU A 1 362 ? -11.038 8.100 -8.901 1.00 83.00 362 LEU A O 1
ATOM 2692 N N . ARG A 1 363 ? -12.906 8.056 -10.149 1.00 85.88 363 ARG A N 1
ATOM 2693 C CA . ARG A 1 363 ? -13.764 7.617 -9.040 1.00 85.88 363 ARG A CA 1
ATOM 2694 C C . ARG A 1 363 ? -13.414 6.230 -8.533 1.00 85.88 363 ARG A C 1
ATOM 2696 O O . ARG A 1 363 ? -13.427 6.030 -7.324 1.00 85.88 363 ARG A O 1
ATOM 2703 N N . GLU A 1 364 ? -13.088 5.296 -9.419 1.00 83.81 364 GLU A N 1
ATOM 2704 C CA . GLU A 1 364 ? -12.640 3.964 -9.014 1.00 83.81 364 GLU A CA 1
ATOM 2705 C C . GLU A 1 364 ? -11.349 4.049 -8.185 1.00 83.81 364 GLU A C 1
ATOM 2707 O O . GLU A 1 364 ? -11.311 3.566 -7.054 1.00 83.81 364 GLU A O 1
ATOM 2712 N N . VAL A 1 365 ? -10.331 4.753 -8.692 1.00 81.75 365 VAL A N 1
ATOM 2713 C CA . VAL A 1 365 ? -9.039 4.921 -8.004 1.00 81.75 365 VAL A CA 1
ATOM 2714 C C . VAL A 1 365 ? -9.191 5.687 -6.686 1.00 81.75 365 VAL A C 1
ATOM 2716 O O . VAL A 1 365 ? -8.608 5.302 -5.673 1.00 81.75 365 VAL A O 1
ATOM 2719 N N . LEU A 1 366 ? -9.999 6.751 -6.658 1.00 83.94 366 LEU A N 1
ATOM 2720 C CA . LEU A 1 366 ? -10.309 7.481 -5.427 1.00 83.94 366 LEU A CA 1
ATOM 2721 C C . LEU A 1 366 ? -11.097 6.611 -4.440 1.00 83.94 366 LEU A C 1
ATOM 2723 O O . LEU A 1 366 ? -10.867 6.718 -3.238 1.00 83.94 366 LEU A O 1
ATOM 2727 N N . GLY A 1 367 ? -11.968 5.724 -4.925 1.00 85.19 367 GLY A N 1
ATOM 2728 C CA . GLY A 1 367 ? -12.715 4.762 -4.111 1.00 85.19 367 GLY A CA 1
ATOM 2729 C C . GLY A 1 367 ? -11.833 3.691 -3.461 1.00 85.19 367 GLY A C 1
ATOM 2730 O O . GLY A 1 367 ? -12.171 3.166 -2.396 1.00 85.19 367 GLY A O 1
ATOM 2731 N N . TRP A 1 368 ? -10.653 3.402 -4.016 1.00 87.19 368 TRP A N 1
ATOM 2732 C CA . TRP A 1 368 ? -9.665 2.536 -3.355 1.00 87.19 368 TRP A CA 1
ATOM 2733 C C . TRP A 1 368 ? -9.070 3.162 -2.100 1.00 87.19 368 TRP A C 1
ATOM 2735 O O . TRP A 1 368 ? -8.556 2.453 -1.245 1.00 87.19 368 TRP A O 1
ATOM 2745 N N . LEU A 1 369 ? -9.166 4.476 -1.927 1.00 85.81 369 LEU A N 1
ATOM 2746 C CA . LEU A 1 369 ? -8.813 5.101 -0.656 1.00 85.81 369 LEU A CA 1
ATOM 2747 C C . LEU A 1 369 ? -9.894 4.880 0.419 1.00 85.81 369 LEU A C 1
ATOM 2749 O O . LEU A 1 369 ? -9.624 5.118 1.591 1.00 85.81 369 LEU A O 1
ATOM 2753 N N . ASP A 1 370 ? -11.098 4.440 0.036 1.00 85.25 370 ASP A N 1
ATOM 2754 C CA . ASP A 1 370 ? -12.190 4.136 0.966 1.00 85.25 370 ASP A CA 1
ATOM 2755 C C . ASP A 1 370 ? -12.239 2.661 1.348 1.00 85.25 370 ASP A C 1
ATOM 2757 O O . ASP A 1 370 ? -12.545 2.331 2.493 1.00 85.25 370 ASP A O 1
ATOM 2761 N N . THR A 1 371 ? -11.956 1.785 0.386 1.00 86.31 371 THR A N 1
ATOM 2762 C CA . THR A 1 371 ? -12.047 0.324 0.537 1.00 86.31 371 THR A CA 1
ATOM 2763 C C . THR A 1 371 ? -10.678 -0.351 0.596 1.00 86.31 371 THR A C 1
ATOM 2765 O O . THR A 1 371 ? -10.534 -1.410 1.191 1.00 86.31 371 THR A O 1
ATOM 2768 N N . GLY A 1 372 ? -9.634 0.283 0.078 1.00 91.50 372 GLY A N 1
ATOM 2769 C CA . GLY A 1 372 ? -8.289 -0.265 -0.054 1.00 91.50 372 GLY A CA 1
ATOM 2770 C C . GLY A 1 372 ? -7.966 -0.614 -1.501 1.00 91.50 372 GLY A C 1
ATOM 2771 O O . GLY A 1 372 ? -8.851 -0.888 -2.308 1.00 91.50 372 GLY A O 1
ATOM 2772 N N . ILE A 1 373 ? -6.678 -0.600 -1.832 1.00 91.69 373 ILE A N 1
ATOM 2773 C CA . ILE A 1 373 ? -6.178 -0.967 -3.156 1.00 91.69 373 ILE A CA 1
ATOM 2774 C C . ILE A 1 373 ? -6.264 -2.492 -3.280 1.00 91.69 373 ILE A C 1
ATOM 2776 O O . ILE A 1 373 ? -5.570 -3.184 -2.525 1.00 91.69 373 ILE A O 1
ATOM 2780 N N . PRO A 1 374 ? -7.092 -3.035 -4.191 1.00 92.62 374 PRO A N 1
ATOM 2781 C CA . PRO A 1 374 ? -7.191 -4.473 -4.378 1.00 92.62 374 PRO A CA 1
ATOM 2782 C C . PRO A 1 374 ? -5.947 -5.003 -5.092 1.00 92.62 374 PRO A C 1
ATOM 2784 O O . PRO A 1 374 ? -5.501 -4.441 -6.090 1.00 92.62 374 PRO A O 1
ATOM 2787 N N . MET A 1 375 ? -5.433 -6.140 -4.639 1.00 95.12 375 MET A N 1
ATOM 2788 C CA . MET A 1 375 ? -4.386 -6.903 -5.313 1.00 95.12 375 MET A CA 1
ATOM 2789 C C . MET A 1 375 ? -4.735 -8.388 -5.320 1.00 95.12 375 MET A C 1
ATOM 2791 O O . MET A 1 375 ? -5.382 -8.914 -4.407 1.00 95.12 375 MET A O 1
ATOM 2795 N N . ARG A 1 376 ? -4.275 -9.093 -6.352 1.00 96.44 376 ARG A N 1
ATOM 2796 C CA . ARG A 1 376 ? -4.275 -10.553 -6.335 1.00 96.44 376 ARG A CA 1
ATOM 2797 C C . ARG A 1 376 ? -3.111 -11.047 -5.494 1.00 96.44 376 ARG A C 1
ATOM 2799 O O . ARG A 1 376 ? -2.078 -10.383 -5.391 1.00 96.44 376 ARG A O 1
ATOM 2806 N N . TYR A 1 377 ? -3.277 -12.230 -4.921 1.00 95.94 377 TYR A N 1
ATOM 2807 C CA . TYR A 1 377 ? -2.210 -12.885 -4.189 1.00 95.94 377 TYR A CA 1
ATOM 2808 C C . TYR A 1 377 ? -2.166 -14.382 -4.479 1.00 95.94 377 TYR A C 1
ATOM 2810 O O . TYR A 1 377 ? -3.187 -15.012 -4.748 1.00 95.94 377 TYR A O 1
ATOM 2818 N N . GLU A 1 378 ? -0.969 -14.951 -4.397 1.00 94.44 378 GLU A N 1
ATOM 2819 C CA . GLU A 1 378 ? -0.738 -16.393 -4.400 1.00 94.44 378 GLU A CA 1
ATOM 2820 C C . GLU A 1 378 ? 0.196 -16.731 -3.240 1.00 94.44 378 GLU A C 1
ATOM 2822 O O . GLU A 1 378 ? 1.303 -16.194 -3.141 1.00 94.44 378 GLU A O 1
ATOM 2827 N N . GLN A 1 379 ? -0.250 -17.624 -2.359 1.00 88.88 379 GLN A N 1
ATOM 2828 C CA . GLN A 1 379 ? 0.557 -18.136 -1.257 1.00 88.88 379 GLN A CA 1
ATOM 2829 C C . GLN A 1 379 ? 0.995 -19.566 -1.584 1.00 88.88 379 GLN A C 1
ATOM 2831 O O . GLN A 1 379 ? 0.166 -20.449 -1.802 1.00 88.88 379 GLN A O 1
ATOM 2836 N N . GLN A 1 380 ? 2.305 -19.793 -1.607 1.00 78.75 380 GLN A N 1
ATOM 2837 C CA . GLN A 1 380 ? 2.915 -21.119 -1.712 1.00 78.75 380 GLN A CA 1
ATOM 2838 C C . GLN A 1 380 ? 3.714 -21.399 -0.432 1.00 78.75 380 GLN A C 1
ATOM 2840 O O . GLN A 1 380 ? 4.023 -20.484 0.332 1.00 78.75 380 GLN A O 1
ATOM 2845 N N . ALA A 1 381 ? 4.057 -22.664 -0.168 1.00 68.88 381 ALA A N 1
ATOM 2846 C CA . ALA A 1 381 ? 4.719 -23.069 1.081 1.00 68.88 381 ALA A CA 1
ATOM 2847 C C . ALA A 1 381 ? 6.035 -22.312 1.369 1.00 68.88 381 ALA A C 1
ATOM 2849 O O . ALA A 1 381 ? 6.460 -22.200 2.517 1.00 68.88 381 ALA A O 1
ATOM 2850 N N . ASP A 1 382 ? 6.676 -21.786 0.330 1.00 74.12 382 ASP A N 1
ATOM 2851 C CA . ASP A 1 382 ? 7.958 -21.096 0.353 1.00 74.12 382 ASP A CA 1
ATOM 2852 C C . ASP A 1 382 ? 7.854 -19.594 0.012 1.00 74.12 382 ASP A C 1
ATOM 2854 O O . ASP A 1 382 ? 8.885 -18.939 -0.150 1.00 74.12 382 ASP A O 1
ATOM 2858 N N . GLY A 1 383 ? 6.652 -19.005 -0.081 1.00 89.38 383 GLY A N 1
ATOM 2859 C CA . GLY A 1 383 ? 6.463 -17.549 -0.004 1.00 89.38 383 GLY A CA 1
ATOM 2860 C C . GLY A 1 383 ? 5.169 -16.987 -0.603 1.00 89.38 383 GLY A C 1
ATOM 2861 O O . GLY A 1 383 ? 4.206 -17.710 -0.847 1.00 89.38 383 GLY A O 1
ATOM 2862 N N . LEU A 1 384 ? 5.158 -15.669 -0.806 1.00 94.75 384 LEU A N 1
ATOM 2863 C CA . LEU A 1 384 ? 3.975 -14.877 -1.148 1.00 94.75 384 LEU A CA 1
ATOM 2864 C C . LEU A 1 384 ? 4.227 -14.062 -2.419 1.00 94.75 384 LEU A C 1
ATOM 2866 O O . LEU A 1 384 ? 5.246 -13.385 -2.533 1.00 94.75 384 LEU A O 1
ATOM 2870 N N . LYS A 1 385 ? 3.289 -14.108 -3.363 1.00 95.94 385 LYS A N 1
ATOM 2871 C CA . LYS A 1 385 ? 3.241 -13.244 -4.547 1.00 95.94 385 LYS A CA 1
ATOM 2872 C C . LYS A 1 385 ? 2.065 -12.288 -4.397 1.00 95.94 385 LYS A C 1
ATOM 2874 O O . LYS A 1 385 ? 0.950 -12.754 -4.182 1.00 95.94 385 LYS A O 1
ATOM 2879 N N . LEU A 1 386 ? 2.303 -10.989 -4.541 1.00 97.00 386 LEU A N 1
ATOM 2880 C CA . LEU A 1 386 ? 1.271 -9.952 -4.642 1.00 97.00 386 LEU A CA 1
ATOM 2881 C C . LEU A 1 386 ? 1.341 -9.346 -6.038 1.00 97.00 386 LEU A C 1
ATOM 2883 O O . LEU A 1 386 ? 2.429 -8.966 -6.460 1.00 97.00 386 LEU A O 1
ATOM 2887 N N . TYR A 1 387 ? 0.231 -9.255 -6.768 1.00 96.75 387 TYR A N 1
ATOM 2888 C CA . TYR A 1 387 ? 0.291 -8.804 -8.159 1.00 96.75 387 TYR A CA 1
ATOM 2889 C C . TYR A 1 387 ? -0.966 -8.097 -8.655 1.00 96.75 387 TYR A C 1
ATOM 2891 O O . TYR A 1 387 ? -2.066 -8.251 -8.114 1.00 96.75 387 TYR A O 1
ATOM 2899 N N . VAL A 1 388 ? -0.770 -7.339 -9.731 1.00 95.44 388 VAL A N 1
ATOM 2900 C CA . VAL A 1 388 ? -1.826 -6.798 -10.585 1.00 95.44 388 VAL A CA 1
ATOM 2901 C C . VAL A 1 388 ? -1.710 -7.435 -11.964 1.00 95.44 388 VAL A C 1
ATOM 2903 O O . VAL A 1 388 ? -0.609 -7.609 -12.488 1.00 95.44 388 VAL A O 1
ATOM 2906 N N . ASP A 1 389 ? -2.846 -7.815 -12.535 1.00 94.69 389 ASP A N 1
ATOM 2907 C CA . ASP A 1 389 ? -2.920 -8.354 -13.892 1.00 94.69 389 ASP A CA 1
ATOM 2908 C C . ASP A 1 389 ? -3.270 -7.254 -14.907 1.00 94.69 389 ASP A C 1
ATOM 2910 O O . ASP A 1 389 ? -3.511 -6.098 -14.550 1.00 94.69 389 ASP A O 1
ATOM 2914 N N . ARG A 1 390 ? -3.351 -7.630 -16.186 1.00 92.94 390 ARG A N 1
ATOM 2915 C CA . ARG A 1 390 ? -3.773 -6.737 -17.272 1.00 92.94 390 ARG A CA 1
ATOM 2916 C C . ARG A 1 390 ? -5.094 -6.014 -16.997 1.00 92.94 390 ARG A C 1
ATOM 2918 O O . ARG A 1 390 ? -5.193 -4.828 -17.280 1.00 92.94 390 ARG A O 1
ATOM 2925 N N . THR A 1 391 ? -6.095 -6.710 -16.458 1.00 89.62 391 THR A N 1
ATOM 2926 C CA . THR A 1 391 ? -7.432 -6.139 -16.215 1.00 89.62 391 THR A CA 1
ATOM 2927 C C . THR A 1 391 ? -7.367 -5.061 -15.138 1.00 89.62 391 THR A C 1
ATOM 2929 O O . THR A 1 391 ? -7.979 -4.009 -15.279 1.00 89.62 391 THR A O 1
ATOM 2932 N N . MET A 1 392 ? -6.594 -5.306 -14.080 1.00 88.44 392 MET A N 1
ATOM 2933 C CA . MET A 1 392 ? -6.384 -4.355 -12.987 1.00 88.44 392 MET A CA 1
ATOM 2934 C C . MET A 1 392 ? -5.503 -3.171 -13.409 1.00 88.44 392 MET A C 1
ATOM 2936 O O . MET A 1 392 ? -5.678 -2.063 -12.909 1.00 88.44 392 MET A O 1
ATOM 2940 N N . ALA A 1 393 ? -4.555 -3.398 -14.323 1.00 89.25 393 ALA A N 1
ATOM 2941 C CA . ALA A 1 393 ? -3.639 -2.372 -14.815 1.00 89.25 393 ALA A CA 1
ATOM 2942 C C . ALA A 1 393 ? -4.231 -1.497 -15.933 1.00 89.25 393 ALA A C 1
ATOM 2944 O O . ALA A 1 393 ? -3.787 -0.364 -16.097 1.00 89.25 393 ALA A O 1
ATOM 2945 N N . GLU A 1 394 ? -5.221 -1.990 -16.683 1.00 86.75 394 GLU A N 1
ATOM 2946 C CA . GLU A 1 394 ? -5.845 -1.321 -17.837 1.00 86.75 394 GLU A CA 1
ATOM 2947 C C . GLU A 1 394 ? -6.206 0.157 -17.580 1.00 86.75 394 GLU A C 1
ATOM 2949 O O . GLU A 1 394 ? -5.739 1.011 -18.340 1.00 86.75 394 GLU A O 1
ATOM 2954 N N . PRO A 1 395 ? -6.931 0.502 -16.495 1.00 78.88 395 PRO A N 1
ATOM 2955 C CA . PRO A 1 395 ? -7.066 1.868 -15.998 1.00 78.88 395 PRO A CA 1
ATOM 2956 C C . PRO A 1 395 ? -5.817 2.749 -16.081 1.00 78.88 395 PRO A C 1
ATOM 2958 O O . PRO A 1 395 ? -5.803 3.803 -16.719 1.00 78.88 395 PRO A O 1
ATOM 2961 N N . PHE A 1 396 ? -4.749 2.307 -15.426 1.00 80.06 396 PHE A N 1
ATOM 2962 C CA . PHE A 1 396 ? -3.516 3.065 -15.291 1.00 80.06 396 PHE A CA 1
ATOM 2963 C C . PHE A 1 396 ? -2.749 3.112 -16.591 1.00 80.06 396 PHE A C 1
ATOM 2965 O O . PHE A 1 396 ? -2.176 4.145 -16.919 1.00 80.06 396 PHE A O 1
ATOM 2972 N N . MET A 1 397 ? -2.763 2.015 -17.344 1.00 85.50 397 MET A N 1
ATOM 2973 C CA . MET A 1 397 ? -2.087 1.945 -18.627 1.00 85.50 397 MET A CA 1
ATOM 2974 C C . MET A 1 397 ? -2.664 2.969 -19.597 1.00 85.50 397 MET A C 1
ATOM 2976 O O . MET A 1 397 ? -1.886 3.636 -20.260 1.00 85.50 397 MET A O 1
ATOM 2980 N N . ARG A 1 398 ? -3.978 3.223 -19.615 1.00 79.38 398 ARG A N 1
ATOM 2981 C CA . ARG A 1 398 ? -4.542 4.312 -20.440 1.00 79.38 398 ARG A CA 1
ATOM 2982 C C . ARG A 1 398 ? -3.975 5.684 -20.081 1.00 79.38 398 ARG A C 1
ATOM 2984 O O . ARG A 1 398 ? -3.582 6.430 -20.974 1.00 79.38 398 ARG A O 1
ATOM 2991 N N . ALA A 1 399 ? -3.891 5.996 -18.788 1.00 77.00 399 ALA A N 1
ATOM 2992 C CA . ALA A 1 399 ? -3.333 7.260 -18.311 1.00 77.00 399 ALA A CA 1
ATOM 2993 C C . ALA A 1 399 ? -1.832 7.384 -18.629 1.00 77.00 399 ALA A C 1
ATOM 2995 O O . ALA A 1 399 ? -1.383 8.386 -19.180 1.00 77.00 399 ALA A O 1
ATOM 2996 N N . VAL A 1 400 ? -1.063 6.340 -18.315 1.00 83.25 400 VAL A N 1
ATOM 2997 C CA . VAL A 1 400 ? 0.385 6.269 -18.546 1.00 83.25 400 VAL A CA 1
ATOM 2998 C C . VAL A 1 400 ? 0.703 6.365 -20.039 1.00 83.25 400 VAL A C 1
ATOM 3000 O O . VAL A 1 400 ? 1.590 7.120 -20.428 1.00 83.25 400 VAL A O 1
ATOM 3003 N N . LEU A 1 401 ? -0.044 5.653 -20.886 1.00 85.31 401 LEU A N 1
ATOM 3004 C CA . LEU A 1 401 ? 0.143 5.660 -22.336 1.00 85.31 401 LEU A CA 1
ATOM 3005 C C . LEU A 1 401 ? -0.217 7.014 -22.964 1.00 85.31 401 LEU A C 1
ATOM 3007 O O . LEU A 1 401 ? 0.495 7.454 -23.862 1.00 85.31 401 LEU A O 1
ATOM 3011 N N . GLY A 1 402 ? -1.233 7.719 -22.452 1.00 78.19 402 GLY A N 1
ATOM 3012 C CA . GLY A 1 402 ? -1.555 9.088 -22.885 1.00 78.19 402 GLY A CA 1
ATOM 3013 C C . GLY A 1 402 ? -0.417 10.094 -22.652 1.00 78.19 402 GLY A C 1
ATOM 3014 O O . GLY A 1 402 ? -0.282 11.072 -23.385 1.00 78.19 402 GLY A O 1
ATOM 3015 N N . PHE A 1 403 ? 0.465 9.823 -21.683 1.00 81.06 403 PHE A N 1
ATOM 3016 C CA . PHE A 1 403 ? 1.635 10.656 -21.393 1.00 81.06 403 PHE A CA 1
ATOM 3017 C C . PHE A 1 403 ? 2.866 10.341 -22.271 1.00 81.06 403 PHE A C 1
ATOM 3019 O O . PHE A 1 403 ? 3.807 11.135 -22.335 1.00 81.06 403 PHE A O 1
ATOM 3026 N N . MET A 1 404 ? 2.880 9.207 -22.980 1.00 87.31 404 MET A N 1
ATOM 3027 C CA . MET A 1 404 ? 4.047 8.739 -23.748 1.00 87.31 404 MET A CA 1
ATOM 3028 C C . MET A 1 404 ? 4.549 9.715 -24.828 1.00 87.31 404 MET A C 1
ATOM 3030 O O . MET A 1 404 ? 5.768 9.877 -24.926 1.00 87.31 404 MET A O 1
ATOM 3034 N N . PRO A 1 405 ? 3.690 10.440 -25.577 1.00 85.38 405 PRO A N 1
ATOM 3035 C CA . PRO A 1 405 ? 4.162 11.430 -26.550 1.00 85.38 405 PRO A CA 1
ATOM 3036 C C . PRO A 1 405 ? 4.998 12.553 -25.922 1.00 85.38 405 PRO A C 1
ATOM 3038 O O . PRO A 1 405 ? 5.957 13.044 -26.521 1.00 85.38 405 PRO A O 1
ATOM 3041 N N . GLN A 1 406 ? 4.667 12.950 -24.690 1.00 83.50 406 GLN A N 1
ATOM 3042 C CA . GLN A 1 406 ? 5.426 13.966 -23.968 1.00 83.50 406 GLN A CA 1
ATOM 3043 C C . GLN A 1 406 ? 6.774 13.415 -23.488 1.00 83.50 406 GLN A C 1
ATOM 3045 O O . GLN A 1 406 ? 7.787 14.116 -23.560 1.00 83.50 406 GLN A O 1
ATOM 3050 N N . LEU A 1 407 ? 6.818 12.148 -23.059 1.00 86.69 407 LEU A N 1
ATOM 3051 C CA . LEU A 1 407 ? 8.080 11.471 -22.752 1.00 86.69 407 LEU A CA 1
ATOM 3052 C C . LEU A 1 407 ? 8.985 11.378 -23.981 1.00 86.69 407 LEU A C 1
ATOM 3054 O O . LEU A 1 407 ? 10.179 11.631 -23.852 1.00 86.69 407 LEU A O 1
ATOM 3058 N N . ASP A 1 408 ? 8.438 11.103 -25.167 1.00 88.50 408 ASP A N 1
ATOM 3059 C CA . ASP A 1 408 ? 9.214 11.088 -26.413 1.00 88.50 408 ASP A CA 1
ATOM 3060 C C . ASP A 1 408 ? 9.858 12.437 -26.719 1.00 88.50 408 ASP A C 1
ATOM 3062 O O . ASP A 1 408 ? 11.039 12.500 -27.072 1.00 88.50 408 ASP A O 1
ATOM 3066 N N . ARG A 1 409 ? 9.114 13.532 -26.528 1.00 86.88 409 ARG A N 1
ATOM 3067 C CA . ARG A 1 409 ? 9.653 14.883 -26.695 1.00 86.88 409 ARG A CA 1
ATOM 3068 C C . ARG A 1 409 ? 10.804 15.155 -25.726 1.00 86.88 409 ARG A C 1
ATOM 3070 O O . ARG A 1 409 ? 11.891 15.533 -26.163 1.00 86.88 409 ARG A O 1
ATOM 3077 N N . LEU A 1 410 ? 10.564 14.966 -24.426 1.00 86.31 410 LEU A N 1
ATOM 3078 C CA . LEU A 1 410 ? 11.562 15.216 -23.378 1.00 86.31 410 LEU A CA 1
ATOM 3079 C C . LEU A 1 410 ? 12.814 14.363 -23.596 1.00 86.31 410 LEU A C 1
ATOM 3081 O O . LEU A 1 410 ? 13.946 14.822 -23.435 1.00 86.31 410 LEU A O 1
ATOM 3085 N N . PHE A 1 411 ? 12.607 13.119 -24.010 1.00 86.50 411 PHE A N 1
ATOM 3086 C CA . PHE A 1 411 ? 13.683 12.207 -24.322 1.00 86.50 411 PHE A CA 1
ATOM 3087 C C . PHE A 1 411 ? 14.479 12.640 -25.552 1.00 86.50 411 PHE A C 1
ATOM 3089 O O . PHE A 1 411 ? 15.706 12.598 -25.515 1.00 86.50 411 PHE A O 1
ATOM 3096 N N . GLY A 1 412 ? 13.819 13.094 -26.620 1.00 86.38 412 GLY A N 1
ATOM 3097 C CA . GLY A 1 412 ? 14.488 13.614 -27.813 1.00 86.38 412 GLY A CA 1
ATOM 3098 C C . GLY A 1 412 ? 15.391 14.813 -27.504 1.00 86.38 412 GLY A C 1
ATOM 3099 O O . GLY A 1 412 ? 16.535 14.862 -27.962 1.00 86.38 412 GLY A O 1
ATOM 3100 N N . GLU A 1 413 ? 14.919 15.740 -26.666 1.00 86.25 413 GLU A N 1
ATOM 3101 C CA . GLU A 1 413 ? 15.699 16.895 -26.196 1.00 86.25 413 GLU A CA 1
ATOM 3102 C C . GLU A 1 413 ? 16.938 16.466 -25.385 1.00 86.25 413 GLU A C 1
ATOM 3104 O O . GLU A 1 413 ? 18.021 17.045 -25.537 1.00 86.25 413 GLU A O 1
ATOM 3109 N N . LEU A 1 414 ? 16.806 15.423 -24.557 1.00 82.62 414 LEU A N 1
ATOM 3110 C CA . LEU A 1 414 ? 17.906 14.861 -23.769 1.00 82.62 414 LEU A CA 1
ATOM 3111 C C . LEU A 1 414 ? 18.901 14.070 -24.635 1.00 82.62 414 LEU A C 1
ATOM 3113 O O . LEU A 1 414 ? 20.116 14.220 -24.484 1.00 82.62 414 LEU A O 1
ATOM 3117 N N . ALA A 1 415 ? 18.405 13.249 -25.561 1.00 81.56 415 ALA A N 1
ATOM 3118 C CA . ALA A 1 415 ? 19.215 12.430 -26.458 1.00 81.56 415 ALA A CA 1
ATOM 3119 C C . ALA A 1 415 ? 20.061 13.280 -27.417 1.00 81.56 415 ALA A C 1
ATOM 3121 O O . ALA A 1 415 ? 21.194 12.909 -27.723 1.00 81.56 415 ALA A O 1
ATOM 3122 N N . ALA A 1 416 ? 19.566 14.457 -27.818 1.00 82.56 416 ALA A N 1
ATOM 3123 C CA . ALA A 1 416 ? 20.335 15.427 -28.598 1.00 82.56 416 ALA A CA 1
ATOM 3124 C C . ALA A 1 416 ? 21.579 15.952 -27.853 1.00 82.56 416 ALA A C 1
ATOM 3126 O O . ALA A 1 416 ? 22.570 16.316 -28.483 1.00 82.56 416 ALA A O 1
ATOM 3127 N N . GLN A 1 417 ? 21.543 15.979 -26.517 1.00 80.56 417 GLN A N 1
ATOM 3128 C CA . GLN A 1 417 ? 22.651 16.437 -25.671 1.00 80.56 417 GLN A CA 1
ATOM 3129 C C . GLN A 1 417 ? 23.569 15.291 -25.227 1.00 80.56 417 GLN A C 1
ATOM 3131 O O . GLN A 1 417 ? 24.755 15.508 -24.985 1.00 80.56 417 GLN A O 1
ATOM 3136 N N . LYS A 1 418 ? 23.034 14.068 -25.117 1.00 76.62 418 LYS A N 1
ATOM 3137 C CA . LYS A 1 418 ? 23.755 12.868 -24.673 1.00 76.62 418 LYS A CA 1
ATOM 3138 C C . LYS A 1 418 ? 23.541 11.720 -25.669 1.00 76.62 418 LYS A C 1
ATOM 3140 O O . LYS A 1 418 ? 22.595 10.954 -25.499 1.00 76.62 418 LYS A O 1
ATOM 3145 N N . PRO A 1 419 ? 24.434 11.526 -26.659 1.00 68.38 419 PRO A N 1
ATOM 3146 C CA . PRO A 1 419 ? 24.260 10.520 -27.714 1.00 68.38 419 PRO A CA 1
ATOM 3147 C C . PRO A 1 419 ? 24.047 9.082 -27.206 1.00 68.38 419 PRO A C 1
ATOM 3149 O O . PRO A 1 419 ? 23.309 8.320 -27.824 1.00 68.38 419 PRO A O 1
ATOM 3152 N N . MET A 1 420 ? 24.622 8.728 -26.048 1.00 70.75 420 MET A N 1
ATOM 3153 C CA . MET A 1 420 ? 24.410 7.428 -25.389 1.00 70.75 420 MET A CA 1
ATOM 3154 C C . MET A 1 420 ? 22.950 7.178 -24.983 1.00 70.75 420 MET A C 1
ATOM 3156 O O . MET A 1 420 ? 22.522 6.027 -24.946 1.00 70.75 420 MET A O 1
ATOM 3160 N N . MET A 1 421 ? 22.161 8.229 -24.728 1.00 70.06 421 MET A N 1
ATOM 3161 C CA . MET A 1 421 ? 20.733 8.077 -24.440 1.00 70.06 421 MET A CA 1
ATOM 3162 C C . MET A 1 421 ? 19.972 7.577 -25.665 1.00 70.06 421 MET A C 1
ATOM 3164 O O . MET A 1 421 ? 19.110 6.722 -25.517 1.00 70.06 421 MET A O 1
ATOM 3168 N N . GLY A 1 422 ? 20.346 7.978 -26.884 1.00 68.69 422 GLY A N 1
ATOM 3169 C CA . GLY A 1 422 ? 19.694 7.504 -28.112 1.00 68.69 422 GLY A CA 1
ATOM 3170 C C . GLY A 1 422 ? 19.735 5.980 -28.312 1.00 68.69 422 GLY A C 1
ATOM 3171 O O . GLY A 1 422 ? 18.945 5.444 -29.083 1.00 68.69 422 GLY A O 1
ATOM 3172 N N . MET A 1 423 ? 20.607 5.263 -27.592 1.00 76.94 423 MET A N 1
ATOM 3173 C CA . MET A 1 423 ? 20.697 3.801 -27.634 1.00 76.94 423 MET A CA 1
ATOM 3174 C C . MET A 1 423 ? 19.681 3.082 -26.730 1.00 76.94 423 MET A C 1
ATOM 3176 O O . MET A 1 423 ? 19.546 1.862 -26.840 1.00 76.94 423 MET A O 1
ATOM 3180 N N . ILE A 1 424 ? 18.959 3.784 -25.845 1.00 79.62 424 ILE A N 1
ATOM 3181 C CA . ILE A 1 424 ? 18.071 3.128 -24.869 1.00 79.62 424 ILE A CA 1
ATOM 3182 C C . ILE A 1 424 ? 16.940 2.356 -25.553 1.00 79.62 424 ILE A C 1
ATOM 3184 O O . ILE A 1 424 ? 16.601 1.263 -25.129 1.00 79.62 424 ILE A O 1
ATOM 3188 N N . PHE A 1 425 ? 16.391 2.878 -26.647 1.00 81.56 425 PHE A N 1
ATOM 3189 C CA . PHE A 1 425 ? 15.286 2.247 -27.367 1.00 81.56 425 PHE A CA 1
ATOM 3190 C C . PHE A 1 425 ? 15.725 0.962 -28.074 1.00 81.56 425 PHE A C 1
ATOM 3192 O O . PHE A 1 425 ? 15.025 -0.048 -28.024 1.00 81.56 425 PHE A O 1
ATOM 3199 N N . TYR A 1 426 ? 16.957 0.941 -28.593 1.00 80.75 426 TYR A N 1
ATOM 3200 C CA . TYR A 1 426 ? 17.583 -0.292 -29.069 1.00 80.75 426 TYR A CA 1
ATOM 3201 C C . TYR A 1 426 ? 17.725 -1.327 -27.941 1.00 80.75 426 TYR A C 1
ATOM 3203 O O . TYR A 1 426 ? 17.413 -2.499 -28.135 1.00 80.75 426 TYR A O 1
ATOM 3211 N N . LEU A 1 427 ? 18.147 -0.895 -26.747 1.00 81.94 427 LEU A N 1
ATOM 3212 C CA . LEU A 1 427 ? 18.262 -1.767 -25.574 1.00 81.94 427 LEU A CA 1
ATOM 3213 C C . LEU A 1 427 ? 16.900 -2.313 -25.114 1.00 81.94 427 LEU A C 1
ATOM 3215 O O . LEU A 1 427 ? 16.812 -3.466 -24.692 1.00 81.94 427 LEU A O 1
ATOM 3219 N N . LEU A 1 428 ? 15.863 -1.476 -25.159 1.00 83.19 428 LEU A N 1
ATOM 3220 C CA . LEU A 1 428 ? 14.515 -1.791 -24.692 1.00 83.19 428 LEU A CA 1
ATOM 3221 C C . LEU A 1 428 ? 13.680 -2.565 -25.723 1.00 83.19 428 LEU A C 1
ATOM 3223 O O . LEU A 1 428 ? 12.672 -3.162 -25.346 1.00 83.19 428 LEU A O 1
ATOM 3227 N N . GLY A 1 429 ? 14.105 -2.592 -26.990 1.00 82.62 429 GLY A N 1
ATOM 3228 C CA . GLY A 1 429 ? 13.479 -3.375 -28.056 1.00 82.62 429 GLY A CA 1
ATOM 3229 C C . GLY A 1 429 ? 12.241 -2.735 -28.691 1.00 82.62 429 GLY A C 1
ATOM 3230 O O . GLY A 1 429 ? 11.441 -3.448 -29.290 1.00 82.62 429 GLY A O 1
ATOM 3231 N N . PHE A 1 430 ? 12.068 -1.417 -28.574 1.00 83.75 430 PHE A N 1
ATOM 3232 C CA . PHE A 1 430 ? 10.965 -0.674 -29.195 1.00 83.75 430 PHE A CA 1
ATOM 3233 C C . PHE A 1 430 ? 11.437 0.706 -29.668 1.00 83.75 430 PHE A C 1
ATOM 3235 O O . PHE A 1 430 ? 12.477 1.175 -29.228 1.00 83.75 430 PHE A O 1
ATOM 3242 N N . GLU A 1 431 ? 10.705 1.349 -30.579 1.00 83.69 431 GLU A N 1
ATOM 3243 C CA . GLU A 1 431 ? 11.197 2.535 -31.306 1.00 83.69 431 GLU A CA 1
ATOM 3244 C C . GLU A 1 431 ? 11.192 3.829 -30.480 1.00 83.69 431 GLU A C 1
ATOM 3246 O O . GLU A 1 431 ? 12.117 4.632 -30.585 1.00 83.69 431 GLU A O 1
ATOM 3251 N N . ASN A 1 432 ? 10.139 4.041 -29.691 1.00 88.56 432 ASN A N 1
ATOM 3252 C CA . ASN A 1 432 ? 9.913 5.216 -28.852 1.00 88.56 432 ASN A CA 1
ATOM 3253 C C . ASN A 1 432 ? 8.821 4.911 -27.806 1.00 88.56 432 ASN A C 1
ATOM 3255 O O . ASN A 1 432 ? 8.150 3.880 -27.884 1.00 88.56 432 ASN A O 1
ATOM 3259 N N . PHE A 1 433 ? 8.627 5.774 -26.814 1.00 89.25 433 PHE A N 1
ATOM 3260 C CA . PHE A 1 433 ? 7.628 5.571 -25.766 1.00 89.25 433 PHE A CA 1
ATOM 3261 C C . PHE A 1 433 ? 6.207 5.443 -26.330 1.00 89.25 433 PHE A C 1
ATOM 3263 O O . PHE A 1 433 ? 5.447 4.590 -25.869 1.00 89.25 433 PHE A O 1
ATOM 3270 N N . THR A 1 434 ? 5.849 6.223 -27.356 1.00 90.19 434 THR A N 1
ATOM 3271 C CA . THR A 1 434 ? 4.517 6.164 -27.986 1.00 90.19 434 THR A CA 1
ATOM 3272 C C . THR A 1 434 ? 4.217 4.790 -28.601 1.00 90.19 434 THR A C 1
ATOM 3274 O O . THR A 1 434 ? 3.068 4.346 -28.582 1.00 90.19 434 THR A O 1
ATOM 3277 N N . ALA A 1 435 ? 5.231 4.050 -29.064 1.00 90.56 435 ALA A N 1
ATOM 3278 C CA . ALA A 1 435 ? 5.063 2.694 -29.592 1.00 90.56 435 ALA A CA 1
ATOM 3279 C C . ALA A 1 435 ? 4.448 1.723 -28.565 1.00 90.56 435 ALA A C 1
ATOM 3281 O O . ALA A 1 435 ? 3.772 0.765 -28.948 1.00 90.56 435 ALA A O 1
ATOM 3282 N N . LEU A 1 436 ? 4.612 1.989 -27.260 1.00 91.50 436 LEU A N 1
ATOM 3283 C CA . LEU A 1 436 ? 4.006 1.185 -26.196 1.00 91.50 436 LEU A CA 1
ATOM 3284 C C . LEU A 1 436 ? 2.473 1.192 -26.250 1.00 91.50 436 LEU A C 1
ATOM 3286 O O . LEU A 1 436 ? 1.856 0.224 -25.811 1.00 91.50 436 LEU A O 1
ATOM 3290 N N . GLN A 1 437 ? 1.851 2.229 -26.822 1.00 89.25 437 GLN A N 1
ATOM 3291 C CA . GLN A 1 437 ? 0.396 2.298 -26.964 1.00 89.25 437 GLN A CA 1
ATOM 3292 C C . GLN A 1 437 ? -0.133 1.235 -27.936 1.00 89.25 437 GLN A C 1
ATOM 3294 O O . GLN A 1 437 ? -1.090 0.524 -27.616 1.00 89.25 437 GLN A O 1
ATOM 3299 N N . GLY A 1 438 ? 0.518 1.091 -29.095 1.00 88.94 438 GLY A N 1
ATOM 3300 C CA . GLY A 1 438 ? 0.196 0.041 -30.066 1.00 88.94 438 GLY A CA 1
ATOM 3301 C C . GLY A 1 438 ? 0.521 -1.348 -29.516 1.00 88.94 438 GLY A C 1
ATOM 3302 O O . GLY A 1 438 ? -0.287 -2.264 -29.619 1.00 88.94 438 GLY A O 1
ATOM 3303 N N . ILE A 1 439 ? 1.655 -1.494 -28.820 1.00 93.50 439 ILE A N 1
ATOM 3304 C CA . ILE A 1 439 ? 2.024 -2.762 -28.168 1.00 93.50 439 ILE A CA 1
ATOM 3305 C C . ILE A 1 439 ? 0.961 -3.185 -27.145 1.00 93.50 439 ILE A C 1
ATOM 3307 O O . ILE A 1 439 ? 0.537 -4.342 -27.144 1.00 93.50 439 ILE A O 1
ATOM 3311 N N . TRP A 1 440 ? 0.507 -2.261 -26.293 1.00 93.75 440 TRP A N 1
ATOM 3312 C CA . TRP A 1 440 ? -0.527 -2.522 -25.289 1.00 93.75 440 TRP A CA 1
ATOM 3313 C C . TRP A 1 440 ? -1.854 -2.961 -25.914 1.00 93.75 440 TRP A C 1
ATOM 3315 O O . TRP A 1 440 ? -2.451 -3.950 -25.483 1.00 93.75 440 TRP A O 1
ATOM 3325 N N . THR A 1 441 ? -2.304 -2.223 -26.929 1.00 90.62 441 THR A N 1
ATOM 3326 C CA . THR A 1 441 ? -3.639 -2.389 -27.517 1.00 90.62 441 THR A CA 1
ATOM 3327 C C . THR A 1 441 ? -3.697 -3.600 -28.443 1.00 90.62 441 THR A C 1
ATOM 3329 O O . THR A 1 441 ? -4.613 -4.413 -28.334 1.00 90.62 441 THR A O 1
ATOM 3332 N N . ASP A 1 442 ? -2.685 -3.761 -29.298 1.00 92.88 442 ASP A N 1
ATOM 3333 C CA . ASP A 1 442 ? -2.766 -4.644 -30.462 1.00 92.88 442 ASP A CA 1
ATOM 3334 C C . ASP A 1 442 ? -1.960 -5.936 -30.302 1.00 92.88 442 ASP A C 1
ATOM 3336 O O . ASP A 1 442 ? -2.317 -6.953 -30.896 1.00 92.88 442 ASP A O 1
ATOM 3340 N N . ASN A 1 443 ? -0.877 -5.925 -29.511 1.00 94.50 443 ASN A N 1
ATOM 3341 C CA . ASN A 1 443 ? 0.076 -7.040 -29.470 1.00 94.50 443 ASN A CA 1
ATOM 3342 C C . ASN A 1 443 ? 0.404 -7.567 -28.064 1.00 94.50 443 ASN A C 1
ATOM 3344 O O . ASN A 1 443 ? 1.344 -8.338 -27.903 1.00 94.50 443 ASN A O 1
ATOM 3348 N N . THR A 1 444 ? -0.347 -7.197 -27.028 1.00 95.81 444 THR A N 1
ATOM 3349 C CA . THR A 1 444 ? -0.153 -7.754 -25.678 1.00 95.81 444 THR A CA 1
ATOM 3350 C C . THR A 1 444 ? -0.983 -9.023 -25.511 1.00 95.81 444 THR A C 1
ATOM 3352 O O . THR A 1 444 ? -2.206 -8.977 -25.658 1.00 95.81 444 THR A O 1
ATOM 3355 N N . ALA A 1 445 ? -0.338 -10.142 -25.176 1.00 95.56 445 ALA A N 1
ATOM 3356 C CA . ALA A 1 445 ? -1.010 -11.372 -24.757 1.00 95.56 445 ALA A CA 1
ATOM 3357 C C . ALA A 1 445 ? -1.278 -11.332 -23.249 1.00 95.56 445 ALA A C 1
ATOM 3359 O O . ALA A 1 445 ? -2.431 -11.210 -22.834 1.00 95.56 445 ALA A O 1
ATOM 3360 N N . ASP A 1 446 ? -0.211 -11.311 -22.448 1.00 95.69 446 ASP A N 1
ATOM 3361 C CA . ASP A 1 446 ? -0.279 -11.274 -20.989 1.00 95.69 446 ASP A CA 1
ATOM 3362 C C . ASP A 1 446 ? 0.423 -10.038 -20.433 1.00 95.69 446 ASP A C 1
ATOM 3364 O O . ASP A 1 446 ? 1.467 -9.609 -20.933 1.00 95.69 446 ASP A O 1
ATOM 3368 N N . PHE A 1 447 ? -0.137 -9.507 -19.348 1.00 96.88 447 PHE A N 1
ATOM 3369 C CA . PHE A 1 447 ? 0.500 -8.486 -18.532 1.00 96.88 447 PHE A CA 1
ATOM 3370 C C . PHE A 1 447 ? 0.326 -8.808 -17.050 1.00 96.88 447 PHE A C 1
ATOM 3372 O O . PHE A 1 447 ? -0.790 -9.070 -16.594 1.00 96.88 447 PHE A O 1
ATOM 3379 N N . GLU A 1 448 ? 1.424 -8.753 -16.305 1.00 97.12 448 GLU A N 1
ATOM 3380 C CA . GLU A 1 448 ? 1.439 -8.911 -14.854 1.00 97.12 448 GLU A CA 1
ATOM 3381 C C . GLU A 1 448 ? 2.576 -8.088 -14.246 1.00 97.12 448 GLU A C 1
ATOM 3383 O O . GLU A 1 448 ? 3.715 -8.170 -14.702 1.00 97.12 448 GLU A O 1
ATOM 3388 N N . LEU A 1 449 ? 2.284 -7.338 -13.184 1.00 96.94 449 LEU A N 1
ATOM 3389 C CA . LEU A 1 449 ? 3.296 -6.718 -12.332 1.00 96.94 449 LEU A CA 1
ATOM 3390 C C . LEU A 1 449 ? 3.179 -7.308 -10.927 1.00 96.94 449 LEU A C 1
ATOM 3392 O O . LEU A 1 449 ? 2.156 -7.139 -10.261 1.00 96.94 449 LEU A O 1
ATOM 3396 N N . ALA A 1 450 ? 4.228 -7.999 -10.487 1.00 97.00 450 ALA A N 1
ATOM 3397 C CA . ALA A 1 450 ? 4.238 -8.774 -9.257 1.00 97.00 450 ALA A CA 1
ATOM 3398 C C . ALA A 1 450 ? 5.394 -8.393 -8.324 1.00 97.00 450 ALA A C 1
ATOM 3400 O O . ALA A 1 450 ? 6.517 -8.130 -8.760 1.00 97.00 450 ALA A O 1
ATOM 3401 N N . LEU A 1 451 ? 5.108 -8.436 -7.024 1.00 97.06 451 LEU A N 1
ATOM 3402 C CA . LEU A 1 451 ? 6.073 -8.440 -5.934 1.00 97.06 451 LEU A CA 1
ATOM 3403 C C . LEU A 1 451 ? 6.154 -9.846 -5.345 1.00 97.06 451 LEU A C 1
ATOM 3405 O O . LEU A 1 451 ? 5.123 -10.461 -5.054 1.00 97.06 451 LEU A O 1
ATOM 3409 N N . HIS A 1 452 ? 7.372 -10.341 -5.138 1.00 95.69 452 HIS A N 1
ATOM 3410 C CA . HIS A 1 452 ? 7.603 -11.669 -4.576 1.00 95.69 452 HIS A CA 1
ATOM 3411 C C . HIS A 1 452 ? 8.352 -11.605 -3.250 1.00 95.69 452 HIS A C 1
ATOM 3413 O O . HIS A 1 452 ? 9.423 -11.010 -3.132 1.00 95.69 452 HIS A O 1
ATOM 3419 N N . PHE A 1 453 ? 7.827 -12.336 -2.277 1.00 94.56 453 PHE A N 1
ATOM 3420 C CA . PHE A 1 453 ? 8.388 -12.508 -0.949 1.00 94.56 453 PHE A CA 1
ATOM 3421 C C . PHE A 1 453 ? 8.731 -13.987 -0.704 1.00 94.56 453 PHE A C 1
ATOM 3423 O O . PHE A 1 453 ? 8.104 -14.896 -1.260 1.00 94.56 453 PHE A O 1
ATOM 3430 N N . GLY A 1 454 ? 9.765 -14.246 0.092 1.00 86.12 454 GLY A N 1
ATOM 3431 C CA . GLY A 1 454 ? 10.125 -15.564 0.607 1.00 86.12 454 GLY A CA 1
ATOM 3432 C C . GLY A 1 454 ? 9.246 -15.979 1.790 1.00 86.12 454 GLY A C 1
ATOM 3433 O O . GLY A 1 454 ? 8.548 -15.164 2.383 1.00 86.12 454 GLY A O 1
ATOM 3434 N N . GLY A 1 455 ? 9.255 -17.269 2.126 1.00 73.00 455 GLY A N 1
ATOM 3435 C CA . GLY A 1 455 ? 8.554 -17.788 3.300 1.00 73.00 455 GLY A CA 1
ATOM 3436 C C . GLY A 1 455 ? 9.309 -17.502 4.613 1.00 73.00 455 GLY A C 1
ATOM 3437 O O . GLY A 1 455 ? 10.544 -17.482 4.599 1.00 73.00 455 GLY A O 1
ATOM 3438 N N . PRO A 1 456 ? 8.613 -17.396 5.765 1.00 59.19 456 PRO A N 1
ATOM 3439 C CA . PRO A 1 456 ? 9.220 -17.060 7.064 1.00 59.19 456 PRO A CA 1
ATOM 3440 C C . PRO A 1 456 ? 10.364 -18.001 7.494 1.00 59.19 456 PRO A C 1
ATOM 3442 O O . PRO A 1 456 ? 11.316 -17.590 8.151 1.00 59.19 456 PRO A O 1
ATOM 3445 N N . ALA A 1 457 ? 10.293 -19.282 7.111 1.00 53.22 457 ALA A N 1
ATOM 3446 C CA . ALA A 1 457 ? 11.281 -20.304 7.471 1.00 53.22 457 ALA A CA 1
ATOM 3447 C C . ALA A 1 457 ? 12.465 -20.412 6.487 1.00 53.22 457 ALA A C 1
ATOM 3449 O O . ALA A 1 457 ? 13.537 -20.885 6.863 1.00 53.22 457 ALA A O 1
ATOM 3450 N N . ALA A 1 458 ? 12.294 -19.986 5.231 1.00 51.75 458 ALA A N 1
ATOM 3451 C CA . ALA A 1 458 ? 13.291 -20.190 4.177 1.00 51.75 458 ALA A CA 1
ATOM 3452 C C . ALA A 1 458 ? 14.494 -19.235 4.299 1.00 51.75 458 ALA A C 1
ATOM 3454 O O . ALA A 1 458 ? 15.596 -19.573 3.864 1.00 51.75 458 ALA A O 1
ATOM 3455 N N . GLU A 1 459 ? 14.313 -18.062 4.915 1.00 45.53 459 GLU A N 1
ATOM 3456 C CA . GLU A 1 459 ? 15.372 -17.052 5.040 1.00 45.53 459 GLU A CA 1
ATOM 3457 C C . GLU A 1 459 ? 16.216 -17.209 6.312 1.00 45.53 459 GLU A C 1
ATOM 3459 O O . GLU A 1 459 ? 17.429 -17.016 6.252 1.00 45.53 459 GLU A O 1
ATOM 3464 N N . ALA A 1 460 ? 15.638 -17.685 7.424 1.00 43.44 460 ALA A N 1
ATOM 3465 C CA . ALA A 1 460 ? 16.392 -18.021 8.640 1.00 43.44 460 ALA A CA 1
ATOM 3466 C C . ALA A 1 460 ? 17.475 -19.089 8.378 1.00 43.44 460 ALA A C 1
ATOM 3468 O O . ALA A 1 460 ? 18.572 -19.020 8.931 1.00 43.44 460 ALA A O 1
ATOM 3469 N N . SER A 1 461 ? 17.205 -20.039 7.477 1.00 41.38 461 SER A N 1
ATOM 3470 C CA . SER A 1 461 ? 18.198 -21.017 7.015 1.00 41.38 461 SER A CA 1
ATOM 3471 C C . SER A 1 461 ? 19.176 -20.470 5.964 1.00 41.38 461 SER A C 1
ATOM 3473 O O . SER A 1 461 ? 20.273 -21.010 5.849 1.00 41.38 461 SER A O 1
ATOM 3475 N N . ARG A 1 462 ? 18.830 -19.411 5.212 1.00 47.72 462 ARG A N 1
ATOM 3476 C CA . ARG A 1 462 ? 19.710 -18.808 4.187 1.00 47.72 462 ARG A CA 1
ATOM 3477 C C . ARG A 1 462 ? 20.639 -17.723 4.730 1.00 47.72 462 ARG A C 1
ATOM 3479 O O . ARG A 1 462 ? 21.787 -17.688 4.317 1.00 47.72 462 ARG A O 1
ATOM 3486 N N . LEU A 1 463 ? 20.202 -16.891 5.677 1.00 43.94 463 LEU A N 1
ATOM 3487 C CA . LEU A 1 463 ? 21.072 -15.926 6.373 1.00 43.94 463 LEU A CA 1
ATOM 3488 C C . LEU A 1 463 ? 22.118 -16.619 7.265 1.00 43.94 463 LEU A C 1
ATOM 3490 O O . LEU A 1 463 ? 23.151 -16.035 7.576 1.00 43.94 463 LEU A O 1
ATOM 3494 N N . ALA A 1 464 ? 21.863 -17.873 7.652 1.00 35.81 464 ALA A N 1
ATOM 3495 C CA . ALA A 1 464 ? 22.826 -18.738 8.330 1.00 35.81 464 ALA A CA 1
ATOM 3496 C C . ALA A 1 464 ? 23.811 -19.434 7.366 1.00 35.81 464 ALA A C 1
ATOM 3498 O O . ALA A 1 464 ? 24.799 -20.013 7.821 1.00 35.81 464 ALA A O 1
ATOM 3499 N N . ALA A 1 465 ? 23.558 -19.403 6.052 1.00 30.72 465 ALA A N 1
ATOM 3500 C CA . ALA A 1 465 ? 24.439 -19.993 5.054 1.00 30.72 465 ALA A CA 1
ATOM 3501 C C . ALA A 1 465 ? 25.486 -18.955 4.602 1.00 30.72 465 ALA A C 1
ATOM 3503 O O . ALA A 1 465 ? 25.116 -17.840 4.230 1.00 30.72 465 ALA A O 1
ATOM 3504 N N . PRO A 1 466 ? 26.791 -19.286 4.605 1.00 31.45 466 PRO A N 1
ATOM 3505 C CA . PRO A 1 466 ? 27.802 -18.426 4.002 1.00 31.45 466 PRO A CA 1
ATOM 3506 C C . PRO A 1 466 ? 27.452 -18.172 2.533 1.00 31.45 466 PRO A C 1
ATOM 3508 O O . PRO A 1 466 ? 27.094 -19.114 1.821 1.00 31.45 466 PRO A O 1
ATOM 3511 N N . LEU A 1 467 ? 27.585 -16.925 2.069 1.00 40.84 467 LEU A N 1
ATOM 3512 C CA . LEU A 1 467 ? 27.515 -16.631 0.637 1.00 40.84 467 LEU A CA 1
ATOM 3513 C C . LEU A 1 467 ? 28.523 -17.534 -0.097 1.00 40.84 467 LEU A C 1
ATOM 3515 O O . LEU A 1 467 ? 29.667 -17.649 0.364 1.00 40.84 467 LEU A O 1
ATOM 3519 N N . PRO A 1 468 ? 28.132 -18.197 -1.201 1.00 37.56 468 PRO A N 1
ATOM 3520 C CA . PRO A 1 468 ? 29.076 -18.970 -1.989 1.00 37.56 468 PRO A CA 1
ATOM 3521 C C . PRO A 1 468 ? 30.172 -18.019 -2.468 1.00 37.56 468 PRO A C 1
ATOM 3523 O O . PRO A 1 468 ? 29.893 -17.008 -3.113 1.00 37.56 468 PRO A O 1
ATOM 3526 N N . ARG A 1 469 ? 31.424 -18.316 -2.102 1.00 33.69 469 ARG A N 1
ATOM 3527 C CA . ARG A 1 469 ? 32.567 -17.611 -2.684 1.00 33.69 469 ARG A CA 1
ATOM 3528 C C . ARG A 1 469 ? 32.556 -17.875 -4.192 1.00 33.69 469 ARG A C 1
ATOM 3530 O O . ARG A 1 469 ? 32.214 -18.999 -4.573 1.00 33.69 469 ARG A O 1
ATOM 3537 N N . PRO A 1 470 ? 32.917 -16.890 -5.030 1.00 36.28 470 PRO A N 1
ATOM 3538 C CA . PRO A 1 470 ? 33.144 -17.153 -6.442 1.00 36.28 470 PRO A CA 1
ATOM 3539 C C . PRO A 1 470 ? 34.129 -18.318 -6.542 1.00 36.28 470 PRO A C 1
ATOM 3541 O O . PRO A 1 470 ? 35.190 -18.305 -5.921 1.00 36.28 470 PRO A O 1
ATOM 3544 N N . THR A 1 471 ? 33.709 -19.386 -7.212 1.00 39.28 471 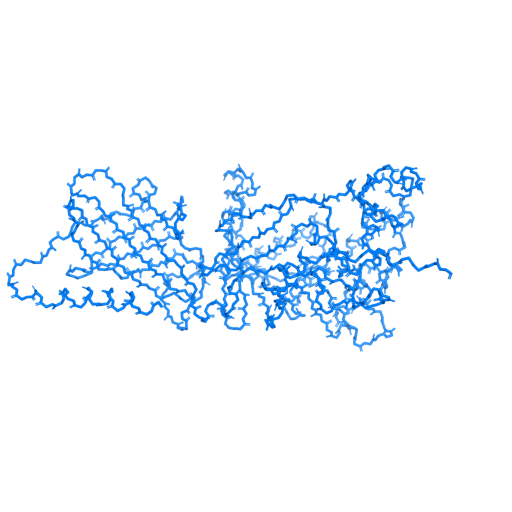THR A N 1
ATOM 3545 C CA . THR A 1 471 ? 34.579 -20.518 -7.504 1.00 39.28 471 THR A CA 1
ATOM 3546 C C . THR A 1 471 ? 35.687 -20.019 -8.414 1.00 39.28 471 THR A C 1
ATOM 3548 O O . THR A 1 471 ? 35.381 -19.469 -9.473 1.00 39.28 471 THR A O 1
ATOM 3551 N N . ASP A 1 472 ? 36.940 -20.229 -8.008 1.00 38.97 472 ASP A N 1
ATOM 3552 C CA . ASP A 1 472 ? 38.119 -20.091 -8.859 1.00 38.97 472 ASP A CA 1
ATOM 3553 C C . ASP A 1 472 ? 37.959 -21.031 -10.065 1.00 38.97 472 ASP A C 1
ATOM 3555 O O . ASP A 1 472 ? 38.319 -22.207 -10.030 1.00 38.97 472 ASP A O 1
ATOM 3559 N N . ALA A 1 473 ? 37.326 -20.535 -11.124 1.00 39.31 473 ALA A N 1
ATOM 3560 C CA . ALA A 1 473 ? 37.321 -21.167 -12.429 1.00 39.31 473 ALA A CA 1
ATOM 3561 C C . ALA A 1 473 ? 38.526 -20.615 -13.193 1.00 39.31 473 ALA A C 1
ATOM 3563 O O . ALA A 1 473 ? 38.424 -19.624 -13.914 1.00 39.31 473 ALA A O 1
ATOM 3564 N N . GLY A 1 474 ? 39.677 -21.245 -12.975 1.00 35.38 474 GLY A N 1
ATOM 3565 C CA . GLY A 1 474 ? 40.915 -20.926 -13.668 1.00 35.38 474 GLY A CA 1
ATOM 3566 C C . GLY A 1 474 ? 42.042 -21.871 -13.276 1.00 35.38 474 GLY A C 1
ATOM 3567 O O . GLY A 1 474 ? 42.881 -21.496 -12.466 1.00 35.38 474 GLY A O 1
ATOM 3568 N N . ASP A 1 475 ? 42.040 -23.061 -13.876 1.00 33.03 475 ASP A N 1
ATOM 3569 C CA . ASP A 1 475 ? 43.258 -23.788 -14.257 1.00 33.03 475 ASP A CA 1
ATOM 3570 C C . ASP A 1 475 ? 43.215 -24.020 -15.774 1.00 33.03 475 ASP A C 1
ATOM 3572 O O . ASP A 1 475 ? 42.144 -24.459 -16.270 1.00 33.03 475 ASP A O 1
#